Protein AF-I7IQ78-F1 (afdb_monomer_lite)

InterPro domains:
  IPR001025 Bromo adjacent homology (BAH) domain [PS51038] (10-140)
  IPR003618 Transcription elongation factor S-II, central domain [PF07500] (290-393)
  IPR003618 Transcription elongation factor S-II, central domain [PS51321] (296-405)
  IPR036575 Transcription elongation factor S-II, central domain superfamily [G3DSA:1.10.472.30] (268-380)
  IPR036575 Transcription elongation factor S-II, central domain superfamily [SSF46942] (282-380)
  IPR043151 Bromo adjacent homology (BAH) domain superfamily [G3DSA:2.30.30.490] (3-142)

Secondary structure (DSSP, 8-state):
----EEETTEEE-TT-EEEE--SSSSPEEEEEEEEEEEE-TTTSSEEEEEEEEEEE-HHHHHHHT-TT--GGG--TTB-EEEEEEEEEEGGGEEEEEEEEEHHHHTT-SSPPPEETTEESEEEES-EEETTEEPP---SS-EEEE-SSS-EEEE--TTS-EEEETTT--EEE----S-----TTSPPEEE--HHHHHHHHT----S-------------THHHHTSS---------------------------------PPP---S------GGG--HHHHHHHHHHHHHHHHHHHHHHHHHHTTT------HHHHHHHHHHHHHHHHTT-HHHHHHHHHHHHHHHH-GGGHHHHHHHHTTSS-HHHHHHS-GGGGS-HHHHHHHHHHHHHHHHHHTS--------------------------PPPP---GGG--HHHHHHHHHHHHHTS-HHHHHHHHHHHHHHHHHHHHHHH-

Structure (mmCIF, N/CA/C/O backbone):
data_AF-I7IQ78-F1
#
_entry.id   AF-I7IQ78-F1
#
loop_
_atom_site.group_PDB
_atom_site.id
_atom_site.type_symbol
_atom_site.label_atom_id
_atom_site.label_alt_id
_atom_site.label_comp_id
_atom_site.label_asym_id
_atom_site.label_entity_id
_atom_site.label_seq_id
_atom_site.pdbx_PDB_ins_code
_atom_site.Cartn_x
_atom_site.Cartn_y
_atom_site.Cartn_z
_atom_site.occupancy
_atom_site.B_iso_or_equiv
_atom_site.auth_seq_id
_atom_site.auth_comp_id
_atom_site.auth_asym_id
_atom_site.auth_atom_id
_atom_site.pdbx_PDB_model_num
ATOM 1 N N . MET A 1 1 ? -3.915 -16.392 -30.782 1.00 81.94 1 MET A N 1
ATOM 2 C CA . MET A 1 1 ? -3.239 -15.088 -30.604 1.00 81.94 1 MET A CA 1
ATOM 3 C C . MET A 1 1 ? -1.923 -15.150 -31.359 1.00 81.94 1 MET A C 1
ATOM 5 O O . MET A 1 1 ? -1.298 -16.201 -31.325 1.00 81.94 1 MET A O 1
ATOM 9 N N . SER A 1 2 ? -1.535 -14.099 -32.080 1.00 95.19 2 SER A N 1
ATOM 10 C CA . SER A 1 2 ? -0.228 -14.038 -32.749 1.00 95.19 2 SER A CA 1
ATOM 11 C C . SER A 1 2 ? 0.871 -13.728 -31.734 1.00 95.19 2 SER A C 1
ATOM 13 O O . SER A 1 2 ? 0.662 -12.884 -30.860 1.00 95.19 2 SER A O 1
ATOM 15 N N . VAL A 1 3 ? 2.025 -14.384 -31.861 1.00 97.19 3 VAL A N 1
ATOM 16 C CA . VAL A 1 3 ? 3.220 -14.074 -31.061 1.00 97.19 3 VAL A CA 1
ATOM 17 C C . VAL A 1 3 ? 3.622 -12.621 -31.319 1.00 97.19 3 VAL A C 1
ATOM 19 O O . VAL A 1 3 ? 3.696 -12.198 -32.472 1.00 97.19 3 VAL A O 1
ATOM 22 N N . LEU A 1 4 ? 3.842 -11.855 -30.250 1.00 97.00 4 LEU A N 1
ATOM 23 C CA . LEU A 1 4 ? 4.262 -10.456 -30.328 1.00 97.00 4 LEU A CA 1
ATOM 24 C C . LEU A 1 4 ? 5.785 -10.350 -30.476 1.00 97.00 4 LEU A C 1
ATOM 26 O O . LEU A 1 4 ? 6.273 -9.573 -31.293 1.00 97.00 4 LEU A O 1
ATOM 30 N N . PHE A 1 5 ? 6.525 -11.144 -29.701 1.00 97.19 5 PHE A N 1
ATOM 31 C CA . PHE A 1 5 ? 7.975 -11.309 -29.804 1.00 97.19 5 PHE A CA 1
ATOM 32 C C . PHE A 1 5 ? 8.418 -12.603 -29.106 1.00 97.19 5 PHE A C 1
ATOM 34 O O . PHE A 1 5 ? 7.706 -13.128 -28.248 1.00 97.19 5 PHE A O 1
ATOM 41 N N . ASN A 1 6 ? 9.607 -13.100 -29.452 1.00 97.38 6 ASN A N 1
ATOM 42 C CA . ASN A 1 6 ? 10.285 -14.172 -28.722 1.00 97.38 6 ASN A CA 1
ATOM 43 C C . ASN A 1 6 ? 11.466 -13.574 -27.948 1.00 97.38 6 ASN A C 1
ATOM 45 O O . ASN A 1 6 ? 12.264 -12.829 -28.516 1.00 97.38 6 ASN A O 1
ATOM 49 N N . HIS A 1 7 ? 11.580 -13.891 -26.660 1.00 96.38 7 HIS A N 1
ATOM 50 C CA . HIS A 1 7 ? 12.706 -13.468 -25.832 1.00 96.38 7 HIS A CA 1
ATOM 51 C C . HIS A 1 7 ? 13.190 -14.639 -24.977 1.00 96.38 7 HIS A C 1
ATOM 53 O O . HIS A 1 7 ? 12.412 -15.244 -24.239 1.00 96.38 7 HIS A O 1
ATOM 59 N N . ARG A 1 8 ? 14.483 -14.974 -25.097 1.00 95.38 8 ARG A N 1
ATOM 60 C CA . ARG A 1 8 ? 15.136 -16.104 -24.404 1.00 95.38 8 ARG A CA 1
ATOM 61 C C . ARG A 1 8 ? 14.411 -17.446 -24.607 1.00 95.38 8 ARG A C 1
ATOM 63 O O . ARG A 1 8 ? 14.302 -18.246 -23.683 1.00 95.38 8 ARG A O 1
ATOM 70 N N . GLY A 1 9 ? 13.902 -17.685 -25.819 1.00 96.75 9 GLY A N 1
ATOM 71 C CA . GLY A 1 9 ? 13.200 -18.923 -26.171 1.00 96.75 9 GLY A CA 1
ATOM 72 C C . GLY A 1 9 ? 11.758 -19.002 -25.665 1.00 96.75 9 GLY A C 1
ATOM 73 O O . GLY A 1 9 ? 11.131 -20.048 -25.803 1.00 96.75 9 GLY A O 1
ATOM 74 N N . VAL A 1 10 ? 11.219 -17.916 -25.104 1.00 97.62 10 VAL A N 1
ATOM 75 C CA . VAL A 1 10 ? 9.824 -17.821 -24.662 1.00 97.62 10 VAL A CA 1
ATOM 76 C C . VAL A 1 10 ? 9.069 -16.868 -25.584 1.00 97.62 10 VAL A C 1
ATOM 78 O O . VAL A 1 10 ? 9.486 -15.726 -25.781 1.00 97.62 10 VAL A O 1
ATOM 81 N N . ASP A 1 11 ? 7.942 -17.326 -26.125 1.00 98.19 11 ASP A N 1
ATOM 82 C CA . ASP A 1 11 ? 7.028 -16.495 -26.911 1.00 98.19 11 ASP A CA 1
ATOM 83 C C . ASP A 1 11 ? 6.154 -15.649 -25.992 1.00 98.19 11 ASP A C 1
ATOM 85 O O . ASP A 1 11 ? 5.527 -16.189 -25.081 1.00 98.19 11 ASP A O 1
ATOM 89 N N . TYR A 1 12 ? 6.063 -14.347 -26.245 1.00 98.25 12 TYR A N 1
ATOM 90 C CA . TYR A 1 12 ? 5.215 -13.409 -25.511 1.00 98.25 12 TYR A CA 1
ATOM 91 C C . TYR A 1 12 ? 4.070 -12.910 -26.388 1.00 98.25 12 TYR A C 1
ATOM 93 O O . TYR A 1 12 ? 4.230 -12.694 -27.591 1.00 98.25 12 TYR A O 1
ATOM 101 N N . TYR A 1 13 ? 2.910 -12.707 -25.770 1.00 98.31 13 TYR A N 1
ATOM 102 C CA . TYR A 1 13 ? 1.686 -12.247 -26.415 1.00 98.31 13 TYR A CA 1
ATOM 103 C C . TYR A 1 13 ? 1.217 -10.933 -25.791 1.00 98.31 13 TYR A C 1
ATOM 105 O O . TYR A 1 13 ? 1.519 -10.615 -24.640 1.00 98.31 13 TYR A O 1
ATOM 113 N N . LYS A 1 14 ? 0.433 -10.161 -26.546 1.00 97.75 14 LYS A N 1
ATOM 114 C CA . LYS A 1 14 ? -0.263 -8.996 -25.994 1.00 97.75 14 LYS A CA 1
ATOM 115 C C . LYS A 1 14 ? -1.221 -9.445 -24.886 1.00 97.75 14 LYS A C 1
ATOM 117 O O . LYS A 1 14 ? -2.033 -10.339 -25.107 1.00 97.75 14 LYS A O 1
ATOM 122 N N . GLY A 1 15 ? -1.151 -8.784 -23.736 1.00 97.62 15 GLY A N 1
ATOM 123 C CA . GLY A 1 15 ? -1.946 -9.093 -22.551 1.00 97.62 15 GLY A CA 1
ATOM 124 C C . GLY A 1 15 ? -1.270 -10.044 -21.561 1.00 97.62 15 GLY A C 1
ATOM 125 O O . GLY A 1 15 ? -1.780 -10.175 -20.449 1.00 97.62 15 GLY A O 1
ATOM 126 N N . ASP A 1 16 ? -0.135 -10.659 -21.920 1.00 98.38 16 ASP A N 1
ATOM 127 C CA . ASP A 1 16 ? 0.660 -11.455 -20.981 1.00 98.38 16 ASP A CA 1
ATOM 128 C C . ASP A 1 16 ? 1.178 -10.578 -19.838 1.00 98.38 16 ASP A C 1
ATOM 130 O O . ASP A 1 16 ? 1.595 -9.439 -20.057 1.00 98.38 16 ASP A O 1
ATOM 134 N N . PHE A 1 17 ? 1.208 -11.132 -18.626 1.00 98.50 17 PHE A N 1
ATOM 135 C CA . PHE A 1 17 ? 1.858 -10.493 -17.488 1.00 98.50 17 PHE A CA 1
ATOM 136 C C . PHE A 1 17 ? 3.287 -11.002 -17.317 1.00 98.50 17 PHE A C 1
ATOM 138 O O . PHE A 1 17 ? 3.589 -12.188 -17.488 1.00 98.50 17 PHE A O 1
ATOM 145 N N . VAL A 1 18 ? 4.179 -10.087 -16.957 1.00 98.19 18 VAL A N 1
ATOM 146 C CA . VAL A 1 18 ? 5.603 -10.346 -16.774 1.00 98.19 18 VAL A CA 1
ATOM 147 C C . VAL A 1 18 ? 6.109 -9.730 -15.483 1.00 98.19 18 VAL A C 1
ATOM 149 O O . VAL A 1 18 ? 5.598 -8.712 -15.018 1.00 98.19 18 VAL A O 1
ATOM 152 N N . ALA A 1 19 ? 7.130 -10.367 -14.920 1.00 97.50 19 ALA A N 1
ATOM 153 C CA . ALA A 1 19 ? 7.948 -9.795 -13.870 1.00 97.50 19 ALA A CA 1
ATOM 154 C C . ALA A 1 19 ? 9.176 -9.125 -14.500 1.00 97.50 19 ALA A C 1
ATOM 156 O O . ALA A 1 19 ? 9.875 -9.748 -15.307 1.00 97.50 19 ALA A O 1
ATOM 157 N N . LEU A 1 20 ? 9.425 -7.875 -14.128 1.00 97.00 20 LEU A N 1
ATOM 158 C CA . LEU A 1 20 ? 10.515 -7.034 -14.605 1.00 97.00 20 LEU A CA 1
ATOM 159 C C . LEU A 1 20 ? 11.552 -6.817 -13.496 1.00 97.00 20 LEU A C 1
ATOM 161 O O . LEU A 1 20 ? 11.231 -6.853 -12.305 1.00 97.00 20 LEU A O 1
ATOM 165 N N . LEU A 1 21 ? 12.802 -6.585 -13.887 1.00 95.19 21 LEU A N 1
ATOM 166 C CA . LEU A 1 21 ? 13.893 -6.250 -12.975 1.00 95.19 21 LEU A CA 1
ATOM 167 C C . LEU A 1 21 ? 13.611 -4.917 -12.263 1.00 95.19 21 LEU A C 1
ATOM 169 O O . LEU A 1 21 ? 13.611 -3.868 -12.899 1.00 95.19 21 LEU A O 1
ATOM 173 N N . GLY A 1 22 ? 13.375 -4.975 -10.948 1.00 86.44 22 GLY A N 1
ATOM 174 C CA . GLY A 1 22 ? 13.127 -3.807 -10.098 1.00 86.44 22 GLY A CA 1
ATOM 175 C C . GLY A 1 22 ? 14.378 -3.299 -9.372 1.00 86.44 22 GLY A C 1
ATOM 176 O O . GLY A 1 22 ? 15.379 -4.006 -9.246 1.00 86.44 22 GLY A O 1
ATOM 177 N N . SER A 1 23 ? 14.310 -2.072 -8.850 1.00 74.69 23 SER A N 1
ATOM 178 C CA . SER A 1 23 ? 15.417 -1.400 -8.146 1.00 74.69 23 SER A CA 1
ATOM 179 C C . SER A 1 23 ? 15.661 -1.900 -6.712 1.00 74.69 23 SER A C 1
ATOM 181 O O . SER A 1 23 ? 16.784 -1.817 -6.219 1.00 74.69 23 SER A O 1
ATOM 183 N N . ASN A 1 24 ? 14.637 -2.451 -6.046 1.00 64.94 24 ASN A N 1
ATOM 184 C CA . ASN A 1 24 ? 14.618 -2.658 -4.591 1.00 64.94 24 ASN A CA 1
ATOM 185 C C . ASN A 1 24 ? 14.298 -4.106 -4.175 1.00 64.94 24 ASN A C 1
ATOM 187 O O . ASN A 1 24 ? 13.448 -4.345 -3.321 1.00 64.94 24 ASN A O 1
ATOM 191 N N . SER A 1 25 ? 15.000 -5.095 -4.739 1.00 69.75 25 SER A N 1
ATOM 192 C CA . SER A 1 25 ? 14.927 -6.539 -4.401 1.00 69.75 25 SER A CA 1
ATOM 193 C C . SER A 1 25 ? 13.605 -7.280 -4.678 1.00 69.75 25 SER A C 1
ATOM 195 O O . SER A 1 25 ? 13.618 -8.511 -4.735 1.00 69.75 25 SER A O 1
ATOM 197 N N . SER A 1 26 ? 12.506 -6.568 -4.932 1.00 86.69 26 SER A N 1
ATOM 198 C CA . SER A 1 26 ? 11.262 -7.123 -5.473 1.00 86.69 26 SER A CA 1
ATOM 199 C C . SER A 1 26 ? 11.162 -6.831 -6.973 1.00 86.69 26 SER A C 1
ATOM 201 O O . SER A 1 26 ? 11.448 -5.707 -7.391 1.00 86.69 26 SER A O 1
ATOM 203 N N . PRO A 1 27 ? 10.778 -7.813 -7.803 1.00 94.69 27 PRO A N 1
ATOM 204 C CA . PRO A 1 27 ? 10.510 -7.568 -9.214 1.00 94.69 27 PRO A CA 1
ATOM 205 C C . PRO A 1 27 ? 9.227 -6.748 -9.374 1.00 94.69 27 PRO A C 1
ATOM 207 O O . PRO A 1 27 ? 8.251 -6.980 -8.658 1.00 94.69 27 PRO A O 1
ATOM 210 N N . TRP A 1 28 ? 9.190 -5.854 -10.356 1.00 96.38 28 TRP A N 1
ATOM 211 C CA . TRP A 1 28 ? 7.951 -5.167 -10.715 1.00 96.38 28 TRP A CA 1
ATOM 212 C C . TRP A 1 28 ? 7.069 -6.063 -11.574 1.00 96.38 28 TRP A C 1
ATOM 214 O O . TRP A 1 28 ? 7.577 -6.901 -12.317 1.00 96.38 28 TRP A O 1
ATOM 224 N N . ILE A 1 29 ? 5.752 -5.894 -11.499 1.00 97.88 29 ILE A N 1
ATOM 225 C CA . ILE A 1 29 ? 4.805 -6.679 -12.293 1.00 97.88 29 ILE A CA 1
ATOM 226 C C . ILE A 1 29 ? 4.132 -5.770 -13.315 1.00 97.88 29 ILE A C 1
ATOM 228 O O . ILE A 1 29 ? 3.711 -4.661 -12.989 1.00 97.88 29 ILE A O 1
ATOM 232 N N . ALA A 1 30 ? 4.024 -6.228 -14.561 1.00 98.25 30 ALA A N 1
ATOM 233 C CA . ALA A 1 30 ? 3.408 -5.437 -15.617 1.00 98.25 30 ALA A CA 1
ATOM 234 C C . ALA A 1 30 ? 2.728 -6.303 -16.687 1.00 98.25 30 ALA A C 1
ATOM 236 O O . ALA A 1 30 ? 3.092 -7.460 -16.892 1.00 98.25 30 ALA A O 1
ATOM 237 N N . GLN A 1 31 ? 1.738 -5.740 -17.378 1.00 98.50 31 GLN A N 1
ATOM 238 C CA . GLN A 1 31 ? 1.050 -6.355 -18.511 1.00 98.50 31 GLN A CA 1
ATOM 239 C C . GLN A 1 31 ? 1.619 -5.845 -19.833 1.00 98.50 31 GLN A C 1
ATOM 241 O O . GLN A 1 31 ? 1.691 -4.639 -20.044 1.00 98.50 31 GLN A O 1
ATOM 246 N N . ILE A 1 32 ? 1.956 -6.737 -20.760 1.00 98.50 32 ILE A N 1
ATOM 247 C CA . ILE A 1 32 ? 2.463 -6.368 -22.085 1.00 98.50 32 ILE A CA 1
ATOM 248 C C . ILE A 1 32 ? 1.336 -5.787 -22.946 1.00 98.50 32 ILE A C 1
ATOM 250 O O . ILE A 1 32 ? 0.329 -6.448 -23.207 1.00 98.50 32 ILE A O 1
ATOM 254 N N . VAL A 1 33 ? 1.538 -4.575 -23.466 1.00 98.00 33 VAL A N 1
ATOM 255 C CA . VAL A 1 33 ? 0.604 -3.903 -24.386 1.00 98.00 33 VAL A CA 1
ATOM 256 C C . VAL A 1 33 ? 1.060 -4.031 -25.833 1.00 98.00 33 VAL A C 1
ATOM 258 O O . VAL A 1 33 ? 0.261 -4.377 -26.710 1.00 98.00 33 VAL A O 1
ATOM 261 N N . SER A 1 34 ? 2.333 -3.733 -26.081 1.00 97.62 34 SER A N 1
ATOM 262 C CA . SER A 1 34 ? 2.942 -3.692 -27.410 1.00 97.62 34 SER A CA 1
ATOM 263 C C . SER A 1 34 ? 4.459 -3.867 -27.320 1.00 97.62 34 SER A C 1
ATOM 265 O O . SER A 1 34 ? 5.063 -3.755 -26.253 1.00 97.62 34 SER A O 1
ATOM 267 N N . HIS A 1 35 ? 5.065 -4.189 -28.460 1.00 97.00 35 HIS A N 1
ATOM 268 C CA . HIS A 1 35 ? 6.506 -4.305 -28.646 1.00 97.00 35 HIS A CA 1
ATOM 269 C C . HIS A 1 35 ? 6.917 -3.219 -29.637 1.00 97.00 35 HIS A C 1
ATOM 271 O O . HIS A 1 35 ? 6.390 -3.169 -30.749 1.00 97.00 35 HIS A O 1
ATOM 277 N N . GLU A 1 36 ? 7.774 -2.307 -29.194 1.00 95.56 36 GLU A N 1
ATOM 278 C CA . GLU A 1 36 ? 8.052 -1.041 -29.871 1.00 95.56 36 GLU A CA 1
ATOM 279 C C . GLU A 1 36 ? 9.561 -0.768 -29.864 1.00 95.56 36 GLU A C 1
ATOM 281 O O . GLU A 1 36 ? 10.283 -1.164 -28.947 1.00 95.56 36 GLU A O 1
ATOM 286 N N . SER A 1 37 ? 10.055 -0.094 -30.902 1.00 92.12 37 SER A N 1
ATOM 287 C CA . SER A 1 37 ? 11.428 0.412 -30.926 1.00 92.12 37 SER A CA 1
ATOM 288 C C . SER A 1 37 ? 11.526 1.694 -30.102 1.00 92.12 37 SER A C 1
ATOM 290 O O . SER A 1 37 ? 10.670 2.566 -30.254 1.00 92.12 37 SER A O 1
ATOM 292 N N . PHE A 1 38 ? 12.581 1.854 -29.306 1.00 85.19 38 PHE A N 1
ATOM 293 C CA . PHE A 1 38 ? 12.838 3.072 -28.541 1.00 85.19 38 PHE A CA 1
ATOM 294 C C . PHE A 1 38 ? 14.241 3.623 -28.806 1.00 85.19 38 PHE A C 1
ATOM 296 O O . PHE A 1 38 ? 15.173 2.846 -29.021 1.00 85.19 38 PHE A O 1
ATOM 303 N N . PRO A 1 39 ? 14.410 4.953 -28.819 1.00 80.88 39 PRO A N 1
ATOM 304 C CA . PRO A 1 39 ? 15.717 5.559 -29.023 1.00 80.88 39 PRO A CA 1
ATOM 305 C C . PRO A 1 39 ? 16.627 5.256 -27.827 1.00 80.88 39 PRO A C 1
ATOM 307 O O . PRO A 1 39 ? 16.251 5.492 -26.681 1.00 80.88 39 PRO A O 1
ATOM 310 N N . ILE A 1 40 ? 17.827 4.733 -28.085 1.00 82.12 40 ILE A N 1
ATOM 311 C CA . ILE A 1 40 ? 18.867 4.589 -27.063 1.00 82.12 40 ILE A CA 1
ATOM 312 C C . ILE A 1 40 ? 19.698 5.873 -27.086 1.00 82.12 40 ILE A C 1
ATOM 314 O O . ILE A 1 40 ? 20.509 6.065 -27.998 1.00 82.12 40 ILE A O 1
ATOM 318 N N . GLU A 1 41 ? 19.498 6.734 -26.084 1.00 78.12 41 GLU A N 1
ATOM 319 C CA . GLU A 1 41 ? 20.088 8.082 -26.012 1.00 78.12 41 GLU A CA 1
ATOM 320 C C . GLU A 1 41 ? 21.617 8.086 -26.201 1.00 78.12 41 GLU A C 1
ATOM 322 O O . GLU A 1 41 ? 22.143 8.941 -26.909 1.00 78.12 41 GLU A O 1
ATOM 327 N N . ASP A 1 42 ? 22.322 7.077 -25.681 1.00 74.31 42 ASP A N 1
ATOM 328 C CA . ASP A 1 42 ? 23.792 7.050 -25.680 1.00 74.31 42 ASP A CA 1
ATOM 329 C C . ASP A 1 42 ? 24.440 6.411 -26.919 1.00 74.31 42 ASP A C 1
ATOM 331 O O . ASP A 1 42 ? 25.647 6.542 -27.122 1.00 74.31 42 ASP A O 1
ATOM 335 N N . SER A 1 43 ? 23.683 5.693 -27.756 1.00 70.44 43 SER A N 1
ATOM 336 C CA . SER A 1 43 ? 24.267 4.919 -28.872 1.00 70.44 43 SER A CA 1
ATOM 337 C C . SER A 1 43 ? 23.786 5.340 -30.258 1.00 70.44 43 SER A C 1
ATOM 339 O O . SER A 1 43 ? 24.272 4.808 -31.256 1.00 70.44 43 SER A O 1
ATOM 341 N N . GLY A 1 44 ? 22.833 6.276 -30.345 1.00 76.12 44 GLY A N 1
ATOM 342 C CA . GLY A 1 44 ? 22.239 6.705 -31.618 1.00 76.12 44 GLY A CA 1
ATOM 343 C C . GLY A 1 44 ? 21.501 5.588 -32.374 1.00 76.12 44 GLY A C 1
ATOM 344 O O . GLY A 1 44 ? 21.097 5.786 -33.518 1.00 76.12 44 GLY A O 1
ATOM 345 N N . GLY A 1 45 ? 21.341 4.414 -31.755 1.00 79.06 45 GLY A N 1
ATOM 346 C CA . GLY A 1 45 ? 20.605 3.270 -32.276 1.00 79.06 45 GLY A CA 1
ATOM 347 C C . GLY A 1 45 ? 19.212 3.159 -31.660 1.00 79.06 45 GLY A C 1
ATOM 348 O O . GLY A 1 45 ? 18.940 3.688 -30.583 1.00 79.06 45 GLY A O 1
ATOM 349 N N . ASN A 1 46 ? 18.326 2.428 -32.336 1.00 84.06 46 ASN A N 1
ATOM 350 C CA . ASN A 1 46 ? 17.022 2.067 -31.787 1.00 84.06 46 ASN A CA 1
ATOM 351 C C . ASN A 1 46 ? 17.129 0.723 -31.057 1.00 84.06 46 ASN A C 1
ATOM 353 O O . ASN A 1 46 ? 17.467 -0.294 -31.664 1.00 84.06 46 ASN A O 1
ATOM 357 N N . GLY A 1 47 ? 16.833 0.725 -29.761 1.00 87.38 47 GLY A N 1
ATOM 358 C CA . GLY A 1 47 ? 16.642 -0.475 -28.957 1.00 87.38 47 GLY A CA 1
ATOM 359 C C . GLY A 1 47 ? 15.247 -1.053 -29.158 1.00 87.38 47 GLY A C 1
ATOM 360 O O . GLY A 1 47 ? 14.329 -0.355 -29.586 1.00 87.38 47 GLY A O 1
ATOM 361 N N . MET A 1 48 ? 15.075 -2.335 -28.843 1.00 93.25 48 MET A N 1
ATOM 362 C CA . MET A 1 48 ? 13.758 -2.975 -28.811 1.00 93.25 48 MET A CA 1
ATOM 363 C C . MET A 1 48 ? 13.267 -3.059 -27.370 1.00 93.25 48 MET A C 1
ATOM 365 O O . MET A 1 48 ? 13.982 -3.544 -26.487 1.00 93.25 48 MET A O 1
ATOM 369 N N . GLY A 1 49 ? 12.050 -2.580 -27.132 1.00 95.44 49 GLY A N 1
ATOM 370 C CA . GLY A 1 49 ? 11.438 -2.519 -25.811 1.00 95.44 49 GLY A CA 1
ATOM 371 C C . GLY A 1 49 ? 9.985 -2.960 -25.825 1.00 95.44 49 GLY A C 1
ATOM 372 O O . GLY A 1 49 ? 9.358 -3.150 -26.868 1.00 95.44 49 GLY A O 1
ATOM 373 N N . VAL A 1 50 ? 9.442 -3.140 -24.632 1.00 97.19 50 VAL A N 1
ATOM 374 C CA . VAL A 1 50 ? 8.049 -3.512 -24.414 1.00 97.19 50 VAL A CA 1
ATOM 375 C C . VAL A 1 50 ? 7.332 -2.384 -23.711 1.00 97.19 50 VAL A C 1
ATOM 377 O O . VAL A 1 50 ? 7.755 -1.920 -22.652 1.00 97.19 50 VAL A O 1
ATOM 380 N N . LYS A 1 51 ? 6.229 -1.943 -24.307 1.00 97.62 51 LYS A N 1
ATOM 381 C CA . LYS A 1 51 ? 5.306 -1.041 -23.640 1.00 97.62 51 LYS A CA 1
ATOM 382 C C . LYS A 1 51 ? 4.421 -1.870 -22.730 1.00 97.62 51 LYS A C 1
ATOM 384 O O . LYS A 1 51 ? 3.783 -2.829 -23.180 1.00 97.62 51 LYS A O 1
ATOM 389 N N . VAL A 1 52 ? 4.384 -1.504 -21.459 1.00 98.25 52 VAL A N 1
ATOM 390 C CA . VAL A 1 52 ? 3.691 -2.263 -20.421 1.00 98.25 52 VAL A CA 1
ATOM 391 C C . VAL A 1 52 ? 2.701 -1.394 -19.657 1.00 98.25 52 VAL A C 1
ATOM 393 O O . VAL A 1 52 ? 2.822 -0.175 -19.686 1.00 98.25 52 VAL A O 1
ATOM 396 N N . LEU A 1 53 ? 1.730 -2.015 -18.985 1.00 98.00 53 LEU A N 1
ATOM 397 C CA . LEU A 1 53 ? 0.878 -1.400 -17.961 1.00 98.00 53 LEU A CA 1
ATOM 398 C C . LEU A 1 53 ? 1.255 -1.942 -16.589 1.00 98.00 53 LEU A C 1
ATOM 400 O O . LEU A 1 53 ? 1.340 -3.158 -16.418 1.00 98.00 53 LEU A O 1
ATOM 404 N N . TRP A 1 54 ? 1.459 -1.067 -15.613 1.00 97.69 54 TRP A N 1
ATOM 405 C CA . TRP A 1 54 ? 1.924 -1.476 -14.290 1.00 97.69 54 TRP A CA 1
ATOM 406 C C . TRP A 1 54 ? 0.849 -2.193 -13.467 1.00 97.69 54 TRP A C 1
ATOM 408 O O . TRP A 1 54 ? -0.312 -1.784 -13.428 1.00 97.69 54 TRP A O 1
ATOM 418 N N . ALA A 1 55 ? 1.261 -3.237 -12.750 1.00 97.94 55 ALA A N 1
ATOM 419 C CA . ALA A 1 55 ? 0.485 -3.903 -11.715 1.00 97.94 55 ALA A CA 1
ATOM 420 C C . ALA A 1 55 ? 1.230 -3.758 -10.382 1.00 97.94 55 ALA A C 1
ATOM 422 O O . ALA A 1 55 ? 2.309 -4.314 -10.186 1.00 97.94 55 ALA A O 1
ATOM 423 N N . TRP A 1 56 ? 0.659 -2.976 -9.475 1.00 96.56 56 TRP A N 1
ATOM 424 C CA . TRP A 1 56 ? 1.340 -2.514 -8.274 1.00 96.56 56 TRP A CA 1
ATOM 425 C C . TRP A 1 56 ? 1.106 -3.443 -7.095 1.00 96.56 56 TRP A C 1
ATOM 427 O O . TRP A 1 56 ? -0.031 -3.843 -6.836 1.00 96.56 56 TRP A O 1
ATOM 437 N N . TYR A 1 57 ? 2.151 -3.708 -6.313 1.00 95.94 57 TYR A N 1
ATOM 438 C CA . TYR A 1 57 ? 1.950 -4.260 -4.979 1.00 95.94 57 TYR A CA 1
ATOM 439 C C . TYR A 1 57 ? 1.244 -3.223 -4.090 1.00 95.94 57 TYR A C 1
ATOM 441 O O . TYR A 1 57 ? 1.598 -2.045 -4.142 1.00 95.94 57 TYR A O 1
ATOM 449 N N . PRO A 1 58 ? 0.283 -3.621 -3.236 1.00 96.00 58 PRO A N 1
ATOM 450 C CA . PRO A 1 58 ? -0.479 -2.683 -2.409 1.00 96.00 58 PRO A CA 1
ATOM 451 C C . PRO A 1 58 ? 0.379 -1.779 -1.512 1.00 96.00 58 PRO A C 1
ATOM 453 O O . PRO A 1 58 ? 0.066 -0.603 -1.355 1.00 96.00 58 PRO A O 1
ATOM 456 N N . GLU A 1 59 ? 1.473 -2.296 -0.946 1.00 94.38 59 GLU A N 1
ATOM 457 C CA . GLU A 1 59 ? 2.387 -1.502 -0.107 1.00 94.38 59 GLU A CA 1
ATOM 458 C C . GLU A 1 59 ? 3.189 -0.474 -0.923 1.00 94.38 59 GLU A C 1
ATOM 460 O O . GLU A 1 59 ? 3.339 0.670 -0.495 1.00 94.38 59 GLU A O 1
ATOM 465 N N . GLU A 1 60 ? 3.647 -0.846 -2.122 1.00 93.56 60 GLU A N 1
ATOM 466 C CA . GLU A 1 60 ? 4.338 0.072 -3.038 1.00 93.56 60 GLU A CA 1
ATOM 467 C C . GLU A 1 60 ? 3.374 1.160 -3.519 1.00 93.56 60 GLU A C 1
ATOM 469 O O . GLU A 1 60 ? 3.650 2.350 -3.367 1.00 93.56 60 GLU A O 1
ATOM 474 N N . PHE A 1 61 ? 2.181 0.753 -3.967 1.00 94.38 61 PHE A N 1
ATOM 475 C CA . PHE A 1 61 ? 1.112 1.655 -4.389 1.00 94.38 61 PHE A CA 1
ATOM 476 C C . PHE A 1 61 ? 0.743 2.660 -3.295 1.00 94.38 61 PHE A C 1
ATOM 478 O O . PHE A 1 61 ? 0.580 3.851 -3.562 1.00 94.38 61 PHE A O 1
ATOM 485 N N . LYS A 1 62 ? 0.653 2.197 -2.042 1.00 94.25 62 LYS A N 1
ATOM 486 C CA . LYS A 1 62 ? 0.418 3.060 -0.886 1.00 94.25 62 LYS A CA 1
ATOM 487 C C . LYS A 1 62 ? 1.526 4.091 -0.712 1.00 94.25 62 LYS A C 1
ATOM 489 O O . LYS A 1 62 ? 1.238 5.263 -0.496 1.00 94.25 62 LYS A O 1
ATOM 494 N N . SER A 1 63 ? 2.780 3.653 -0.765 1.00 92.62 63 SER A N 1
ATOM 495 C CA . SER A 1 63 ? 3.925 4.528 -0.514 1.00 92.62 63 SER A CA 1
ATOM 496 C C . SER A 1 63 ? 4.124 5.592 -1.595 1.00 92.62 63 SER A C 1
ATOM 498 O O . SER A 1 63 ? 4.517 6.709 -1.267 1.00 92.62 63 SER A O 1
ATOM 500 N N . GLU A 1 64 ? 3.820 5.268 -2.854 1.00 91.12 64 GLU A N 1
ATOM 501 C CA . GLU A 1 64 ? 4.110 6.146 -3.991 1.00 91.12 64 GLU A CA 1
ATOM 502 C C . GLU A 1 64 ? 2.908 6.974 -4.449 1.00 91.12 64 GLU A C 1
ATOM 504 O O . GLU A 1 64 ? 3.068 8.138 -4.812 1.00 91.12 64 GLU A O 1
ATOM 509 N N . LEU A 1 65 ? 1.702 6.396 -4.437 1.00 90.19 65 LEU A N 1
ATOM 510 C CA . LEU A 1 65 ? 0.541 6.970 -5.124 1.00 90.19 65 LEU A CA 1
ATOM 511 C C . LEU A 1 65 ? -0.675 7.183 -4.218 1.00 90.19 65 LEU A C 1
ATOM 513 O O . LEU A 1 65 ? -1.447 8.112 -4.454 1.00 90.19 65 LEU A O 1
ATOM 517 N N . PHE A 1 66 ? -0.873 6.349 -3.191 1.00 90.69 66 PHE A N 1
ATOM 518 C CA . PHE A 1 66 ? -2.083 6.400 -2.360 1.00 90.69 66 PHE A CA 1
ATOM 519 C C . PHE A 1 66 ? -1.801 6.178 -0.858 1.00 90.69 66 PHE A C 1
ATOM 521 O O . PHE A 1 66 ? -2.131 5.118 -0.320 1.00 90.69 66 PHE A O 1
ATOM 528 N N . PRO A 1 67 ? -1.239 7.172 -0.136 1.00 91.00 67 PRO A N 1
ATOM 529 C CA . PRO A 1 67 ? -0.813 7.023 1.266 1.00 91.00 67 PRO A CA 1
ATOM 530 C C . PRO A 1 67 ? -1.907 6.560 2.237 1.00 91.00 67 PRO A C 1
ATOM 532 O O . PRO A 1 67 ? -1.618 5.883 3.228 1.00 91.00 67 PRO A O 1
ATOM 535 N N . ASP A 1 68 ? -3.165 6.879 1.931 1.00 90.12 68 ASP A N 1
ATOM 536 C CA . ASP A 1 68 ? -4.333 6.518 2.737 1.00 90.12 68 ASP A CA 1
ATOM 537 C C . ASP A 1 68 ? -4.837 5.082 2.487 1.00 90.12 68 ASP A C 1
ATOM 539 O O . ASP A 1 68 ? -5.845 4.672 3.068 1.00 90.12 68 ASP A O 1
ATOM 543 N N . LEU A 1 69 ? -4.153 4.287 1.650 1.00 90.06 69 LEU A N 1
ATOM 544 C CA . LEU A 1 69 ? -4.543 2.902 1.384 1.00 90.06 69 LEU A CA 1
ATOM 545 C C . LEU A 1 69 ? -4.465 2.067 2.669 1.00 90.06 69 LEU A C 1
ATOM 547 O O . LEU A 1 69 ? -3.400 1.925 3.288 1.00 90.06 69 LEU A O 1
ATOM 551 N N . ASP A 1 70 ? -5.582 1.457 3.064 1.00 89.06 70 ASP A N 1
ATOM 552 C CA . ASP A 1 70 ? -5.587 0.475 4.148 1.00 89.06 70 ASP A CA 1
ATOM 553 C C . ASP A 1 70 ? -5.138 -0.893 3.620 1.00 89.06 70 ASP A C 1
ATOM 555 O O . ASP A 1 70 ? -5.940 -1.699 3.146 1.00 89.06 70 ASP A O 1
ATOM 559 N N . THR A 1 71 ? -3.837 -1.163 3.723 1.00 91.56 71 THR A N 1
ATOM 560 C CA . THR A 1 71 ? -3.223 -2.411 3.253 1.00 91.56 71 THR A CA 1
ATOM 561 C C . THR A 1 71 ? -3.550 -3.627 4.127 1.00 91.56 71 THR A C 1
ATOM 563 O O . THR A 1 71 ? -3.257 -4.754 3.736 1.00 91.56 71 THR A O 1
ATOM 566 N N . THR A 1 72 ? -4.239 -3.449 5.265 1.00 86.94 72 THR A N 1
ATOM 567 C CA . THR A 1 72 ? -4.558 -4.533 6.218 1.00 86.94 72 THR A CA 1
ATOM 568 C C . THR A 1 72 ? -5.347 -5.691 5.580 1.00 86.94 72 THR A C 1
ATOM 570 O O . THR A 1 72 ? -5.273 -6.827 6.051 1.00 86.94 72 THR A O 1
ATOM 573 N N . TYR A 1 73 ? -6.127 -5.420 4.528 1.00 85.94 73 TYR A N 1
ATOM 574 C CA . TYR A 1 73 ? -7.032 -6.398 3.900 1.00 85.94 73 TYR A CA 1
ATOM 575 C C . TYR A 1 73 ? -6.525 -6.964 2.572 1.00 85.94 73 TYR A C 1
ATOM 577 O O . TYR A 1 73 ? -7.242 -7.742 1.933 1.00 85.94 73 TYR A O 1
ATOM 585 N N . TYR A 1 74 ? -5.320 -6.581 2.158 1.00 92.69 74 TYR A N 1
ATOM 586 C CA . TYR A 1 74 ? -4.715 -7.071 0.929 1.00 92.69 74 TYR A CA 1
ATOM 587 C C . TYR A 1 74 ? -3.948 -8.359 1.195 1.00 92.69 74 TYR A C 1
ATOM 589 O O . TYR A 1 74 ? -3.313 -8.524 2.240 1.00 92.69 74 TYR A O 1
ATOM 597 N N . SER A 1 75 ? -4.035 -9.286 0.249 1.00 93.12 75 SER A N 1
ATOM 598 C CA . SER A 1 75 ? -3.216 -10.497 0.278 1.00 93.12 75 SER A CA 1
ATOM 599 C C . SER A 1 75 ? -1.792 -10.198 -0.176 1.00 93.12 75 SER A C 1
ATOM 601 O O . SER A 1 75 ? -1.551 -9.291 -0.972 1.00 93.12 75 SER A O 1
ATOM 603 N N . GLN A 1 76 ? -0.845 -11.024 0.261 1.00 93.88 76 GLN A N 1
ATOM 604 C CA . GLN A 1 76 ? 0.520 -11.021 -0.272 1.00 93.88 76 GLN A CA 1
ATOM 605 C C . GLN A 1 76 ? 0.608 -11.407 -1.764 1.00 93.88 76 GLN A C 1
ATOM 607 O O . GLN A 1 76 ? 1.649 -11.185 -2.380 1.00 93.88 76 GLN A O 1
ATOM 612 N N . TYR A 1 77 ? -0.446 -12.007 -2.332 1.00 95.19 77 TYR A N 1
ATOM 613 C CA . TYR A 1 77 ? -0.543 -12.378 -3.751 1.00 95.19 77 TYR A CA 1
ATOM 614 C C . TYR A 1 77 ? -1.327 -11.351 -4.582 1.00 95.19 77 TYR A C 1
ATOM 616 O O . TYR A 1 77 ? -1.590 -11.593 -5.761 1.00 95.19 77 TYR A O 1
ATOM 624 N N . GLU A 1 78 ? -1.760 -10.247 -3.974 1.00 96.12 78 GLU A N 1
ATOM 625 C CA . GLU A 1 78 ? -2.622 -9.259 -4.615 1.00 96.12 78 GLU A CA 1
ATOM 626 C C . GLU A 1 78 ? -1.807 -8.171 -5.319 1.00 96.12 78 GLU A C 1
ATOM 628 O O . GLU A 1 78 ? -0.797 -7.698 -4.796 1.00 96.12 78 GLU A O 1
ATOM 633 N N . VAL A 1 79 ? -2.283 -7.744 -6.488 1.00 97.31 79 VAL A N 1
ATOM 634 C CA . VAL A 1 79 ? -1.807 -6.557 -7.206 1.00 97.31 79 VAL A CA 1
ATOM 635 C C . VAL A 1 79 ? -2.966 -5.627 -7.558 1.00 97.31 79 VAL A C 1
ATOM 637 O O . VAL A 1 79 ? -4.111 -6.057 -7.721 1.00 97.31 79 VAL A O 1
ATOM 640 N N . ILE A 1 80 ? -2.656 -4.344 -7.722 1.00 96.88 80 ILE A N 1
ATOM 641 C CA . ILE A 1 80 ? -3.570 -3.311 -8.212 1.00 96.88 80 ILE A CA 1
ATOM 642 C C . ILE A 1 80 ? -3.186 -3.002 -9.658 1.00 96.88 80 ILE A C 1
ATOM 644 O O . ILE A 1 80 ? -2.096 -2.493 -9.920 1.00 96.88 80 ILE A O 1
ATOM 648 N N . LEU A 1 81 ? -4.068 -3.310 -10.610 1.00 97.25 81 LEU A N 1
ATOM 649 C CA . LEU A 1 81 ? -3.793 -3.013 -12.018 1.00 97.25 81 LEU A CA 1
ATOM 650 C C . LEU A 1 81 ? -3.918 -1.512 -12.263 1.00 97.25 81 LEU A C 1
ATOM 652 O O . LEU A 1 81 ? -4.915 -0.917 -11.874 1.00 97.25 81 LEU A O 1
ATOM 656 N N . SER A 1 82 ? -2.953 -0.899 -12.933 1.00 96.12 82 SER A N 1
ATOM 657 C CA . SER A 1 82 ? -2.985 0.523 -13.262 1.00 96.12 82 SER A CA 1
ATOM 658 C C . SER A 1 82 ? -3.034 0.753 -14.771 1.00 96.12 82 SER A C 1
ATOM 660 O O . SER A 1 82 ? -2.562 -0.068 -15.556 1.00 96.12 82 SER A O 1
ATOM 662 N N . LYS A 1 83 ? -3.582 1.900 -15.189 1.00 94.94 83 LYS A N 1
ATOM 663 C CA . LYS A 1 83 ? -3.446 2.398 -16.568 1.00 94.94 83 LYS A CA 1
ATOM 664 C C . LYS A 1 83 ? -2.110 3.099 -16.838 1.00 94.94 83 LYS A C 1
ATOM 666 O O . LYS A 1 83 ? -1.867 3.494 -17.977 1.00 94.94 83 LYS A O 1
ATOM 671 N N . PHE A 1 84 ? -1.245 3.246 -15.831 1.00 94.94 84 PHE A N 1
ATOM 672 C CA 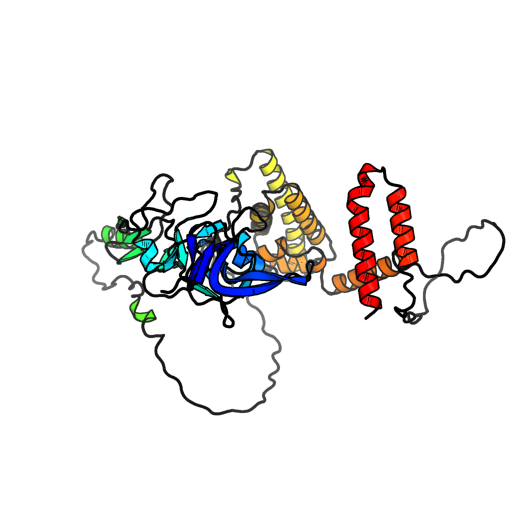. PHE A 1 84 ? 0.094 3.793 -16.033 1.00 94.94 84 PHE A CA 1
ATOM 673 C C . PHE A 1 84 ? 0.897 2.892 -16.957 1.00 94.94 84 PHE A C 1
ATOM 675 O O . PHE A 1 84 ? 1.131 1.723 -16.642 1.00 94.94 84 PHE A O 1
ATOM 682 N N . SER A 1 85 ? 1.308 3.461 -18.088 1.00 96.06 85 SER A N 1
ATOM 683 C CA . SER A 1 85 ? 2.124 2.770 -19.069 1.00 96.06 85 SER A CA 1
ATOM 684 C C . SER A 1 85 ? 3.547 3.281 -19.073 1.00 96.06 85 SER A C 1
ATOM 686 O O . SER A 1 85 ? 3.753 4.490 -18.994 1.00 96.06 85 SER A O 1
ATOM 688 N N . ASP A 1 86 ? 4.490 2.376 -19.279 1.00 96.06 86 ASP A N 1
ATOM 689 C CA . ASP A 1 86 ? 5.899 2.715 -19.427 1.00 96.06 86 ASP A CA 1
ATOM 690 C C . ASP A 1 86 ? 6.566 1.810 -20.467 1.00 96.06 86 ASP A C 1
ATOM 692 O O . ASP A 1 86 ? 6.029 0.759 -20.833 1.00 96.06 86 ASP A O 1
ATOM 696 N N . LEU A 1 87 ? 7.722 2.229 -20.969 1.00 95.62 87 LEU A N 1
ATOM 697 C CA . LEU A 1 87 ? 8.497 1.517 -21.973 1.00 95.62 87 LEU A CA 1
ATOM 698 C C . LEU A 1 87 ? 9.748 0.932 -21.327 1.00 95.62 87 LEU A C 1
ATOM 700 O O . LEU A 1 87 ? 10.601 1.656 -20.829 1.00 95.62 87 LEU A O 1
ATOM 704 N N . ASN A 1 88 ? 9.857 -0.394 -21.343 1.00 95.56 88 ASN A N 1
ATOM 705 C CA . ASN A 1 88 ? 10.929 -1.108 -20.659 1.00 95.56 88 ASN A CA 1
ATOM 706 C C . ASN A 1 88 ? 11.802 -1.886 -21.656 1.00 95.56 88 ASN A C 1
ATOM 708 O O . ASN A 1 88 ? 11.274 -2.448 -22.621 1.00 95.56 88 ASN A O 1
ATOM 712 N N . PRO A 1 89 ? 13.127 -1.979 -21.439 1.00 95.06 89 PRO A N 1
ATOM 713 C CA . PRO A 1 89 ? 13.992 -2.822 -22.261 1.00 95.06 89 PRO A CA 1
ATOM 714 C C . PRO A 1 89 ? 13.565 -4.291 -22.197 1.00 95.06 89 PRO A C 1
ATOM 716 O O . PRO A 1 89 ? 13.210 -4.779 -21.124 1.00 95.06 89 PRO A O 1
ATOM 719 N N . LEU A 1 90 ? 13.666 -5.029 -23.307 1.00 95.31 90 LEU A N 1
ATOM 720 C CA . LEU A 1 90 ? 13.343 -6.466 -23.326 1.00 95.31 90 LEU A CA 1
ATOM 721 C C . LEU A 1 90 ? 14.122 -7.268 -22.274 1.00 95.31 90 LEU A C 1
ATOM 723 O O . LEU A 1 90 ? 13.556 -8.147 -21.630 1.00 95.31 90 LEU A O 1
ATOM 727 N N . ASP A 1 91 ? 15.394 -6.930 -22.058 1.00 94.56 91 ASP A N 1
ATOM 728 C CA . ASP A 1 91 ? 16.263 -7.630 -21.106 1.00 94.56 91 ASP A CA 1
ATOM 729 C C . ASP A 1 91 ? 15.854 -7.467 -19.639 1.00 94.56 91 ASP A C 1
ATOM 731 O O . ASP A 1 91 ? 16.313 -8.242 -18.794 1.00 94.56 91 ASP A O 1
ATOM 735 N N . SER A 1 92 ? 14.976 -6.504 -19.336 1.00 95.69 92 SER A N 1
ATOM 736 C CA . SER A 1 92 ? 14.391 -6.350 -18.002 1.00 95.69 92 SER A CA 1
ATOM 737 C C . SER A 1 92 ? 13.395 -7.463 -17.668 1.00 95.69 92 SER A C 1
ATOM 739 O O . SER A 1 92 ? 13.121 -7.683 -16.490 1.00 95.69 92 SER A O 1
ATOM 741 N N . ILE A 1 93 ? 12.872 -8.192 -18.664 1.00 97.25 93 ILE A N 1
ATOM 742 C CA . ILE A 1 93 ? 11.923 -9.285 -18.445 1.00 97.25 93 ILE A CA 1
ATOM 743 C C . ILE A 1 93 ? 12.639 -10.460 -17.772 1.00 97.25 93 ILE A C 1
ATOM 745 O O . ILE A 1 93 ? 13.508 -11.114 -18.351 1.00 97.25 93 ILE A O 1
ATOM 749 N N . ILE A 1 94 ? 12.224 -10.767 -16.543 1.00 96.25 94 ILE A N 1
ATOM 750 C CA . ILE A 1 94 ? 12.716 -11.915 -15.781 1.00 96.25 94 ILE A CA 1
ATOM 751 C C . ILE A 1 94 ? 11.945 -13.169 -16.194 1.00 96.25 94 ILE A C 1
ATOM 753 O O . ILE A 1 94 ? 12.533 -14.189 -16.553 1.00 96.25 94 ILE A O 1
ATOM 757 N N . THR A 1 95 ? 10.611 -13.123 -16.107 1.00 96.56 95 THR A N 1
ATOM 758 C CA . THR A 1 95 ? 9.756 -14.294 -16.338 1.00 96.56 95 THR A CA 1
ATOM 759 C C . THR A 1 95 ? 8.295 -13.906 -16.576 1.00 96.56 95 THR A C 1
ATOM 761 O O . THR A 1 95 ? 7.867 -12.820 -16.190 1.00 96.56 95 THR A O 1
ATOM 764 N N . LYS A 1 96 ? 7.506 -14.814 -17.163 1.00 97.50 96 LYS A N 1
ATOM 765 C CA . LYS A 1 96 ? 6.042 -14.689 -17.196 1.00 97.50 96 LYS A CA 1
ATOM 766 C C . LYS A 1 96 ? 5.436 -14.965 -15.823 1.00 97.50 96 LYS A C 1
ATOM 768 O O . LYS A 1 96 ? 5.879 -15.873 -15.112 1.00 97.50 96 LYS A O 1
ATOM 773 N N . VAL A 1 97 ? 4.381 -14.227 -15.503 1.00 97.50 97 VAL A N 1
ATOM 774 C CA . VAL A 1 97 ? 3.539 -14.447 -14.324 1.00 97.50 97 VAL A CA 1
ATOM 775 C C . VAL A 1 97 ? 2.079 -14.543 -14.747 1.00 97.50 97 VAL A C 1
ATOM 777 O O . VAL A 1 97 ? 1.680 -14.027 -15.788 1.00 97.50 97 VAL A O 1
ATOM 780 N N . THR A 1 98 ? 1.273 -15.232 -13.948 1.00 97.56 98 THR A N 1
ATOM 781 C CA . THR A 1 98 ? -0.169 -15.346 -14.176 1.00 97.56 98 THR A CA 1
ATOM 782 C C . THR A 1 98 ? -0.893 -14.433 -13.202 1.00 97.56 98 THR A C 1
ATOM 784 O O . THR A 1 98 ? -0.749 -14.601 -11.996 1.00 97.56 98 THR A O 1
ATOM 787 N N . ILE A 1 99 ? -1.688 -13.491 -13.704 1.00 97.62 99 ILE A N 1
ATOM 788 C CA . ILE A 1 99 ? -2.542 -12.646 -12.865 1.00 97.62 99 ILE A CA 1
ATOM 789 C C . ILE A 1 99 ? -3.996 -12.995 -13.155 1.00 97.62 99 ILE A C 1
ATOM 791 O O . ILE A 1 99 ? -4.474 -12.834 -14.276 1.00 97.62 99 ILE A O 1
ATOM 795 N N . LEU A 1 100 ? -4.680 -13.508 -12.139 1.00 96.56 100 LEU A N 1
ATOM 796 C CA . LEU A 1 100 ? -6.066 -13.952 -12.217 1.00 96.56 100 LEU A CA 1
ATOM 797 C C . LEU A 1 100 ? -7.016 -12.885 -11.674 1.00 96.56 100 LEU A C 1
ATOM 799 O O . LEU A 1 100 ? -6.644 -12.078 -10.821 1.00 96.56 100 LEU A O 1
ATOM 803 N N . HIS A 1 101 ? -8.274 -12.912 -12.111 1.00 94.38 101 HIS A N 1
ATOM 804 C CA . HIS A 1 101 ? -9.314 -12.221 -11.352 1.00 94.38 101 HIS A CA 1
ATOM 805 C C . HIS A 1 101 ? -9.487 -12.909 -9.988 1.00 94.38 101 HIS A C 1
ATOM 807 O O . HIS A 1 101 ? -9.313 -14.127 -9.885 1.00 94.38 101 HIS A O 1
ATOM 813 N N . TYR A 1 102 ? -9.848 -12.162 -8.943 1.00 92.38 102 TYR A N 1
ATOM 814 C CA . TYR A 1 102 ? -10.040 -12.702 -7.590 1.00 92.38 102 TYR A CA 1
ATOM 815 C C . TYR A 1 102 ? -10.912 -13.962 -7.552 1.00 92.38 102 TYR A C 1
ATOM 817 O O . TYR A 1 102 ? -10.525 -14.955 -6.937 1.00 92.38 102 TYR A O 1
ATOM 825 N N . ASP A 1 103 ? -12.033 -13.957 -8.277 1.00 90.38 103 ASP A N 1
ATOM 826 C CA . ASP A 1 103 ? -12.958 -15.095 -8.318 1.00 90.38 103 ASP A CA 1
ATOM 827 C C . ASP A 1 103 ? -12.300 -16.359 -8.872 1.00 90.38 103 ASP A C 1
ATOM 829 O O . ASP A 1 103 ? -12.627 -17.456 -8.451 1.00 90.38 103 ASP A O 1
ATOM 833 N N . GLN A 1 104 ? -11.336 -16.236 -9.781 1.00 92.94 104 GLN A N 1
ATOM 834 C CA . GLN A 1 104 ? -10.591 -17.386 -10.290 1.00 92.94 104 GLN A CA 1
ATOM 835 C C . GLN A 1 104 ? -9.528 -17.838 -9.283 1.00 92.94 104 GLN A C 1
ATOM 837 O O . GLN A 1 104 ? -9.324 -19.033 -9.088 1.00 92.94 104 GLN A O 1
ATOM 842 N N . PHE A 1 105 ? -8.868 -16.886 -8.620 1.00 93.75 105 PHE A N 1
ATOM 843 C CA . PHE A 1 105 ? -7.796 -17.163 -7.667 1.00 93.75 105 PHE A CA 1
ATOM 844 C C . PHE A 1 105 ? -8.276 -17.939 -6.438 1.00 93.75 105 PHE A C 1
ATOM 846 O O . PHE A 1 105 ? -7.610 -18.873 -5.998 1.00 93.75 105 PHE A O 1
ATOM 853 N N . VAL A 1 106 ? -9.448 -17.596 -5.898 1.00 89.50 106 VAL A N 1
ATOM 854 C CA . VAL A 1 106 ? -10.008 -18.304 -4.733 1.00 89.50 106 VAL A CA 1
ATOM 855 C C . VAL A 1 106 ? -10.436 -19.740 -5.046 1.00 89.50 106 VAL A C 1
ATOM 857 O O . VAL A 1 106 ? -10.683 -20.504 -4.128 1.00 89.50 106 VAL A O 1
ATOM 860 N N . HIS A 1 107 ? -10.483 -20.143 -6.316 1.00 90.38 107 HIS A N 1
ATOM 861 C CA . HIS A 1 107 ? -10.776 -21.523 -6.716 1.00 90.38 107 HIS A CA 1
ATOM 862 C C . HIS A 1 107 ? -9.510 -22.336 -7.029 1.00 90.38 107 HIS A C 1
ATOM 864 O O . HIS A 1 107 ? -9.616 -23.455 -7.523 1.00 90.38 107 HIS A O 1
ATOM 870 N N . LEU A 1 108 ? -8.314 -21.802 -6.754 1.00 90.50 108 LEU A N 1
ATOM 871 C CA . LEU A 1 108 ? -7.074 -22.558 -6.905 1.00 90.50 108 LEU A CA 1
ATOM 872 C C . LEU A 1 108 ? -6.975 -23.668 -5.851 1.00 90.50 108 LEU A C 1
ATOM 874 O O . LEU A 1 108 ? -7.156 -23.431 -4.656 1.00 90.50 108 LEU A O 1
ATOM 878 N N . ASP A 1 109 ? -6.609 -24.867 -6.305 1.00 89.38 109 ASP A N 1
ATOM 879 C CA . ASP A 1 109 ? -6.413 -26.042 -5.446 1.00 89.38 109 ASP A CA 1
ATOM 880 C C . ASP A 1 109 ? -5.195 -25.917 -4.520 1.00 89.38 109 ASP A C 1
ATOM 882 O O . ASP A 1 109 ? -5.132 -26.559 -3.465 1.00 89.38 109 ASP A O 1
ATOM 886 N N . GLU A 1 110 ? -4.221 -25.094 -4.911 1.00 89.00 110 GLU A N 1
ATOM 887 C CA . GLU A 1 110 ? -2.969 -24.878 -4.195 1.00 89.00 110 GLU A CA 1
ATOM 888 C C . GLU A 1 110 ? -2.578 -23.399 -4.215 1.00 89.00 110 GLU A C 1
ATOM 890 O O . GLU A 1 110 ? -2.850 -22.671 -5.172 1.00 89.00 110 GLU A O 1
ATOM 895 N N . TYR A 1 111 ? -1.909 -22.948 -3.149 1.00 85.06 111 TYR A N 1
ATOM 896 C CA . TYR A 1 111 ? -1.350 -21.600 -3.135 1.00 85.06 111 TYR A CA 1
ATOM 897 C C . TYR A 1 111 ? -0.181 -21.479 -4.118 1.00 85.06 111 TYR A C 1
ATOM 899 O O . TYR A 1 111 ? 0.621 -22.410 -4.234 1.00 85.06 111 TYR A O 1
ATOM 907 N N . PRO A 1 112 ? -0.017 -20.307 -4.753 1.00 89.19 112 PRO A N 1
ATOM 908 C CA . PRO A 1 112 ? 1.102 -20.057 -5.645 1.00 89.19 112 PRO A CA 1
ATOM 909 C C . PRO A 1 112 ? 2.448 -20.228 -4.936 1.00 89.19 112 PRO A C 1
ATOM 911 O O . PRO A 1 112 ? 2.693 -19.652 -3.873 1.00 89.19 112 PRO A O 1
ATOM 914 N N . LEU A 1 113 ? 3.357 -20.979 -5.558 1.00 86.88 113 LEU A N 1
ATOM 915 C CA . LEU A 1 113 ? 4.736 -21.075 -5.094 1.00 86.88 113 LEU A CA 1
ATOM 916 C C . LEU A 1 113 ? 5.495 -19.777 -5.394 1.00 86.88 113 LEU A C 1
ATOM 918 O O . LEU A 1 113 ? 5.341 -19.166 -6.458 1.00 86.88 113 LEU A O 1
ATOM 922 N N . LYS A 1 114 ? 6.352 -19.387 -4.447 1.00 88.94 114 LYS A N 1
ATOM 923 C CA . LYS A 1 114 ? 7.312 -18.297 -4.619 1.00 88.94 114 LYS A CA 1
ATOM 924 C C . LYS A 1 114 ? 8.608 -18.873 -5.188 1.00 88.94 114 LYS A C 1
ATOM 926 O O . LYS A 1 114 ? 9.235 -19.708 -4.543 1.00 88.94 114 LYS A O 1
ATOM 931 N N . VAL A 1 115 ? 9.001 -18.432 -6.379 1.00 87.88 115 VAL A N 1
ATOM 932 C CA . VAL A 1 115 ? 10.243 -18.832 -7.058 1.00 87.88 115 VAL A CA 1
ATOM 933 C C . VAL A 1 115 ? 11.072 -17.573 -7.265 1.00 87.88 115 VAL A C 1
ATOM 935 O O . VAL A 1 115 ? 10.568 -16.616 -7.842 1.00 87.88 115 VAL A O 1
ATOM 938 N N . ASP A 1 116 ? 12.301 -17.542 -6.745 1.00 86.38 116 ASP A N 1
ATOM 939 C CA . ASP A 1 116 ? 13.212 -16.387 -6.844 1.00 86.38 116 ASP A CA 1
ATOM 940 C C . ASP A 1 116 ? 12.586 -15.064 -6.375 1.00 86.38 116 ASP A C 1
ATOM 942 O O . ASP A 1 116 ? 12.699 -14.023 -7.012 1.00 86.38 116 ASP A O 1
ATOM 946 N N . ASN A 1 117 ? 11.881 -15.116 -5.243 1.00 87.38 117 ASN A N 1
ATOM 947 C CA . ASN A 1 117 ? 11.098 -14.011 -4.684 1.00 87.38 117 ASN A CA 1
ATOM 948 C C . ASN A 1 117 ? 9.891 -13.543 -5.523 1.00 87.38 117 ASN A C 1
ATOM 950 O O . ASN A 1 117 ? 9.242 -12.575 -5.133 1.00 87.38 117 ASN A O 1
ATOM 954 N N . ILE A 1 118 ? 9.515 -14.266 -6.580 1.00 89.56 118 ILE A N 1
ATOM 955 C CA . ILE A 1 118 ? 8.373 -13.946 -7.446 1.00 89.56 118 ILE A CA 1
ATOM 956 C C . ILE A 1 118 ? 7.252 -14.962 -7.224 1.00 89.56 118 ILE A C 1
ATOM 958 O O . ILE A 1 118 ? 7.481 -16.172 -7.279 1.00 89.56 118 ILE A O 1
ATOM 962 N N . TYR A 1 119 ? 6.022 -14.497 -7.006 1.00 92.06 119 TYR A N 1
ATOM 963 C CA . TYR A 1 119 ? 4.857 -15.380 -7.053 1.00 92.06 119 TYR A CA 1
ATOM 964 C C . TYR A 1 119 ? 4.491 -15.662 -8.510 1.00 92.06 119 TYR A C 1
ATOM 966 O O . TYR A 1 119 ? 4.251 -14.743 -9.289 1.00 92.06 119 TYR A O 1
ATOM 974 N N . LYS A 1 120 ? 4.450 -16.942 -8.897 1.00 94.50 120 LYS A N 1
ATOM 975 C CA . LYS A 1 120 ? 4.118 -17.327 -10.282 1.00 94.50 120 LYS A CA 1
ATOM 976 C C . LYS A 1 120 ? 2.664 -17.050 -10.652 1.00 94.50 120 LYS A C 1
ATOM 978 O O . LYS A 1 120 ? 2.372 -16.800 -11.823 1.00 94.50 120 LYS A O 1
ATOM 983 N N . THR A 1 121 ? 1.788 -17.062 -9.655 1.00 96.44 121 THR A N 1
ATOM 984 C CA . THR A 1 121 ? 0.372 -16.746 -9.796 1.00 96.44 121 THR A CA 1
ATOM 985 C C . THR A 1 121 ? -0.008 -15.718 -8.742 1.00 96.44 121 THR A C 1
ATOM 987 O O . THR A 1 121 ? 0.345 -15.853 -7.573 1.00 96.44 121 THR A O 1
ATOM 990 N N . MET A 1 122 ? -0.707 -14.681 -9.171 1.00 97.38 122 MET A N 1
ATOM 991 C CA . MET A 1 122 ? -1.172 -13.556 -8.368 1.00 97.38 122 MET A CA 1
ATOM 992 C C . MET A 1 122 ? -2.619 -13.254 -8.757 1.00 97.38 122 MET A C 1
ATOM 994 O O . MET A 1 122 ? -3.161 -13.869 -9.682 1.00 97.38 122 MET A O 1
ATOM 998 N N . PHE A 1 123 ? -3.253 -12.302 -8.082 1.00 96.44 123 PHE A N 1
ATOM 999 C CA . PHE A 1 123 ? -4.596 -11.874 -8.452 1.00 96.44 123 PHE A CA 1
ATOM 1000 C C . PHE A 1 123 ? -4.808 -10.375 -8.313 1.00 96.44 123 PHE A C 1
ATOM 1002 O O . PHE A 1 123 ? -4.063 -9.683 -7.627 1.00 96.44 123 PHE A O 1
ATOM 1009 N N . TYR A 1 124 ? -5.873 -9.893 -8.943 1.00 95.81 124 TYR A N 1
ATOM 1010 C CA . TYR A 1 124 ? -6.373 -8.537 -8.766 1.00 95.81 124 TYR A CA 1
ATOM 1011 C C . TYR A 1 124 ? -7.888 -8.546 -8.539 1.00 95.81 124 TYR A C 1
ATOM 1013 O O . TYR A 1 124 ? -8.609 -9.452 -8.964 1.00 95.81 124 TYR A O 1
ATOM 1021 N N . ARG A 1 125 ? -8.366 -7.500 -7.870 1.00 93.31 125 ARG A N 1
ATOM 1022 C CA . ARG A 1 125 ? -9.795 -7.149 -7.736 1.00 93.31 125 ARG A CA 1
ATOM 1023 C C . ARG A 1 125 ? -10.046 -5.646 -7.812 1.00 93.31 125 ARG A C 1
ATOM 1025 O O . ARG A 1 125 ? -11.181 -5.200 -7.676 1.00 93.31 125 ARG A O 1
ATOM 1032 N N . GLN A 1 126 ? -8.982 -4.865 -7.980 1.00 93.31 126 GLN A N 1
ATOM 1033 C CA . GLN A 1 126 ? -9.047 -3.425 -8.146 1.00 93.31 126 GLN A CA 1
ATOM 1034 C C . GLN A 1 126 ? -8.187 -2.996 -9.313 1.00 93.31 126 GLN A C 1
ATOM 1036 O O . GLN A 1 126 ? -7.143 -3.586 -9.605 1.00 93.31 126 GLN A O 1
ATOM 1041 N N . THR A 1 127 ? -8.639 -1.918 -9.931 1.00 94.62 127 THR A N 1
ATOM 1042 C CA . THR A 1 127 ? -7.899 -1.188 -10.938 1.00 94.62 127 THR A CA 1
ATOM 1043 C C . THR A 1 127 ? -7.766 0.269 -10.508 1.00 94.62 127 THR A C 1
ATOM 1045 O O . THR A 1 127 ? -8.641 0.799 -9.825 1.00 94.62 127 THR A O 1
ATOM 1048 N N . PHE A 1 128 ? -6.691 0.923 -10.913 1.00 94.56 128 PHE A N 1
ATOM 1049 C CA . PHE A 1 128 ? -6.443 2.336 -10.696 1.00 94.56 128 PHE A CA 1
ATOM 1050 C C . PHE A 1 128 ? -6.344 3.050 -12.043 1.00 94.56 128 PHE A C 1
ATOM 1052 O O . PHE A 1 128 ? -5.597 2.631 -12.932 1.00 94.56 128 PHE A O 1
ATOM 1059 N N . ASP A 1 129 ? -7.114 4.120 -12.203 1.00 92.25 129 ASP A N 1
ATOM 1060 C CA . ASP A 1 129 ? -7.079 4.968 -13.388 1.00 92.25 129 ASP A CA 1
ATOM 1061 C C . ASP A 1 129 ? -7.247 6.453 -13.043 1.00 92.25 129 ASP A C 1
ATOM 1063 O O . ASP A 1 129 ? -7.164 6.847 -11.881 1.00 92.25 129 ASP A O 1
ATOM 1067 N N . ASP A 1 130 ? -7.487 7.283 -14.058 1.00 87.25 130 ASP A N 1
ATOM 1068 C CA . ASP A 1 130 ? -7.662 8.733 -13.918 1.00 87.25 130 ASP A CA 1
ATOM 1069 C C . ASP A 1 130 ? -8.830 9.121 -12.990 1.00 87.25 130 ASP A C 1
ATOM 1071 O O . ASP A 1 130 ? -8.894 10.252 -12.512 1.00 87.25 130 ASP A O 1
ATOM 1075 N N . LYS A 1 131 ? -9.764 8.198 -12.717 1.00 87.81 131 LYS A N 1
ATOM 1076 C CA . LYS A 1 131 ? -10.883 8.396 -11.782 1.00 87.81 131 LYS A CA 1
ATOM 1077 C C . LYS A 1 131 ? -10.547 7.936 -10.362 1.00 87.81 131 LYS A C 1
ATOM 1079 O O . LYS A 1 131 ? -11.399 8.010 -9.476 1.00 87.81 131 LYS A O 1
ATOM 1084 N N . GLY A 1 132 ? -9.319 7.478 -10.138 1.00 90.69 132 GLY A N 1
ATOM 1085 C CA . GLY A 1 132 ? -8.836 6.942 -8.880 1.00 90.69 132 GLY A CA 1
ATOM 1086 C C . GLY A 1 132 ? -8.949 5.422 -8.799 1.00 90.69 132 GLY A C 1
ATOM 1087 O O . GLY A 1 132 ? -8.982 4.700 -9.796 1.00 90.69 132 GLY A O 1
ATOM 1088 N N . LEU A 1 133 ? -8.960 4.917 -7.568 1.00 90.88 133 LEU A N 1
ATOM 1089 C CA . LEU A 1 133 ? -9.035 3.488 -7.297 1.00 90.88 133 LEU A CA 1
ATOM 1090 C C . LEU A 1 133 ? -10.481 3.013 -7.448 1.00 90.88 133 LEU A C 1
ATOM 1092 O O . LEU A 1 133 ? -11.383 3.547 -6.797 1.00 90.88 133 LEU A O 1
ATOM 1096 N N . THR A 1 134 ? -10.716 1.982 -8.260 1.00 86.62 134 THR A N 1
ATOM 1097 C CA . THR A 1 134 ? -12.051 1.386 -8.349 1.00 86.62 134 THR A CA 1
ATOM 1098 C C . THR A 1 134 ? -12.480 0.870 -6.979 1.00 86.62 134 THR A C 1
ATOM 1100 O O . THR A 1 134 ? -11.669 0.235 -6.283 1.00 86.62 134 THR A O 1
ATOM 1103 N N . PRO A 1 135 ? -13.748 1.087 -6.586 1.00 78.81 135 PRO A N 1
ATOM 1104 C CA . PRO A 1 135 ? -14.253 0.543 -5.340 1.00 78.81 135 PRO A CA 1
ATOM 1105 C C . PRO A 1 135 ? -14.089 -0.975 -5.353 1.00 78.81 135 PRO A C 1
ATOM 1107 O O . PRO A 1 135 ? -14.287 -1.621 -6.382 1.00 78.81 135 PRO A O 1
ATOM 1110 N N . LEU A 1 136 ? -13.739 -1.548 -4.202 1.00 71.25 136 LEU A N 1
ATOM 1111 C CA . LEU A 1 136 ? -13.793 -2.995 -4.017 1.00 71.25 136 LEU A CA 1
ATOM 1112 C C . LEU A 1 136 ? -15.238 -3.415 -4.260 1.00 71.25 136 LEU A C 1
ATOM 1114 O O . LEU A 1 136 ? -16.120 -3.040 -3.483 1.00 71.25 136 LEU A O 1
ATOM 1118 N N . LEU A 1 137 ? -15.487 -4.099 -5.382 1.00 57.59 137 LEU A N 1
ATOM 1119 C CA . LEU A 1 137 ? -16.840 -4.435 -5.801 1.00 57.59 137 LEU A CA 1
ATOM 1120 C C . LEU A 1 137 ? -17.551 -5.166 -4.651 1.00 57.59 137 LEU A C 1
ATOM 1122 O O . LEU A 1 137 ? -17.076 -6.203 -4.178 1.00 57.59 137 LEU A O 1
ATOM 1126 N N . PRO A 1 138 ? -18.681 -4.633 -4.164 1.00 52.94 138 PRO A N 1
ATOM 1127 C CA . PRO A 1 138 ? -19.504 -5.344 -3.216 1.00 52.94 138 PRO A CA 1
ATOM 1128 C C . PRO A 1 138 ? -20.277 -6.369 -4.029 1.00 52.94 138 PRO A C 1
ATOM 1130 O O . PRO A 1 138 ? -20.997 -5.959 -4.926 1.00 52.94 138 PRO A O 1
ATOM 1133 N N . LEU A 1 139 ? -20.175 -7.662 -3.726 1.00 48.75 139 LEU A N 1
ATOM 1134 C CA . LEU A 1 139 ? -21.373 -8.516 -3.681 1.00 48.75 139 LEU A CA 1
ATOM 1135 C C . LEU A 1 139 ? -21.126 -9.920 -3.123 1.00 48.75 139 LEU A C 1
ATOM 1137 O O . LEU A 1 139 ? -22.074 -10.472 -2.574 1.00 48.75 139 LEU A O 1
ATOM 1141 N N . GLU A 1 140 ? -19.898 -10.448 -3.111 1.00 51.47 140 GLU A N 1
ATOM 1142 C CA . GLU A 1 140 ? -19.653 -11.800 -2.555 1.00 51.47 140 GLU A CA 1
ATOM 1143 C C . GLU A 1 140 ? -18.495 -11.876 -1.538 1.00 51.47 140 GLU A C 1
ATOM 1145 O O . GLU A 1 140 ? -18.284 -12.901 -0.893 1.00 51.47 140 GLU A O 1
ATOM 1150 N N . CYS A 1 141 ? -17.796 -10.758 -1.292 1.00 51.88 141 CYS A N 1
ATOM 1151 C CA . CYS A 1 141 ? -16.477 -10.777 -0.644 1.00 51.88 141 CYS A CA 1
ATOM 1152 C C . CYS A 1 141 ? -16.367 -9.977 0.662 1.00 51.88 141 CYS A C 1
ATOM 1154 O O . CYS A 1 141 ? -15.253 -9.658 1.071 1.00 51.88 141 CYS A O 1
ATOM 1156 N N . ASN A 1 142 ? -17.472 -9.636 1.331 1.00 63.34 142 ASN A N 1
ATOM 1157 C CA . ASN A 1 142 ? -17.400 -8.879 2.584 1.00 63.34 142 ASN A CA 1
ATOM 1158 C C . ASN A 1 142 ? -17.533 -9.810 3.792 1.00 63.34 142 ASN A C 1
ATOM 1160 O O . ASN A 1 142 ? -18.616 -10.318 4.086 1.00 63.34 142 ASN A O 1
ATOM 1164 N N . ALA A 1 143 ? -16.431 -10.024 4.507 1.00 59.81 143 ALA A N 1
ATOM 1165 C CA . ALA A 1 143 ? -16.458 -10.663 5.815 1.00 59.81 143 ALA A CA 1
ATOM 1166 C C . ALA A 1 143 ? -16.729 -9.607 6.892 1.00 59.81 143 ALA A C 1
ATOM 1168 O O . ALA A 1 143 ? -16.296 -8.459 6.783 1.00 59.81 143 ALA A O 1
ATOM 1169 N N . LEU A 1 144 ? -17.426 -9.989 7.960 1.00 61.28 144 LEU A N 1
ATOM 1170 C CA . LEU A 1 144 ? -17.461 -9.164 9.158 1.00 61.28 144 LEU A CA 1
ATOM 1171 C C . LEU A 1 144 ? -16.180 -9.390 9.967 1.00 61.28 144 LEU A C 1
ATOM 1173 O O . LEU A 1 144 ? -15.860 -10.512 10.367 1.00 61.28 144 LEU A O 1
ATOM 1177 N N . PHE A 1 145 ? -15.461 -8.307 10.239 1.00 61.34 145 PHE A N 1
ATOM 1178 C CA . PHE A 1 145 ? -14.273 -8.301 11.082 1.00 61.34 145 PHE A CA 1
ATOM 1179 C C . PHE A 1 145 ? -14.534 -7.521 12.369 1.00 61.34 145 PHE A C 1
ATOM 1181 O O . PHE A 1 145 ? -15.031 -6.396 12.325 1.00 61.34 145 PHE A O 1
ATOM 1188 N N . GLY A 1 146 ? -14.183 -8.110 13.515 1.00 58.53 146 GLY A N 1
ATOM 1189 C CA . GLY A 1 146 ? -14.205 -7.433 14.814 1.00 58.53 146 GLY A CA 1
ATOM 1190 C C . GLY A 1 146 ? -14.745 -8.280 15.969 1.00 58.53 146 GLY A C 1
ATOM 1191 O O . GLY A 1 146 ? -15.596 -9.146 15.796 1.00 58.53 146 GLY A O 1
ATOM 1192 N N . ILE A 1 147 ? -14.254 -8.005 17.182 1.00 52.06 147 ILE A N 1
ATOM 1193 C CA . ILE A 1 147 ? -14.827 -8.500 18.443 1.00 52.06 147 ILE A CA 1
ATOM 1194 C C . ILE A 1 147 ? -15.591 -7.327 19.070 1.00 52.06 147 ILE A C 1
ATOM 1196 O O . ILE A 1 147 ? -14.988 -6.488 19.736 1.00 52.06 147 ILE A O 1
ATOM 1200 N N . GLY A 1 148 ? -16.903 -7.249 18.837 1.00 55.03 148 GLY A N 1
ATOM 1201 C CA . GLY A 1 148 ? -17.789 -6.227 19.418 1.00 55.03 148 GLY A CA 1
ATOM 1202 C C . GLY A 1 148 ? -18.304 -5.188 18.418 1.00 55.03 148 GLY A C 1
ATOM 1203 O O . GLY A 1 148 ? -19.503 -4.940 18.413 1.00 55.03 148 GLY A O 1
ATOM 1204 N N . ASP A 1 149 ? -17.443 -4.690 17.525 1.00 67.06 149 ASP A N 1
ATOM 1205 C CA . ASP A 1 149 ? -17.807 -3.752 16.450 1.00 67.06 149 ASP A CA 1
ATOM 1206 C C . ASP A 1 149 ? -17.541 -4.398 15.091 1.00 67.06 149 ASP A C 1
ATOM 1208 O O . ASP A 1 149 ? -16.419 -4.386 14.584 1.00 67.06 149 ASP A O 1
ATOM 1212 N N . TRP A 1 150 ? -18.573 -5.020 14.524 1.00 68.81 150 TRP A N 1
ATOM 1213 C CA . TRP A 1 150 ? -18.480 -5.693 13.234 1.00 68.81 150 TRP A CA 1
ATOM 1214 C C . TRP A 1 150 ? -18.349 -4.662 12.114 1.00 68.81 150 TRP A C 1
ATOM 1216 O O . TRP A 1 150 ? -19.289 -3.916 11.840 1.00 68.81 150 TRP A O 1
ATOM 1226 N N . LYS A 1 151 ? -17.194 -4.635 11.450 1.00 76.31 151 LYS A N 1
ATOM 1227 C CA . LYS A 1 151 ? -16.988 -3.867 10.221 1.00 76.31 151 LYS A CA 1
ATOM 1228 C C . LYS A 1 151 ? -17.060 -4.801 9.024 1.00 76.31 151 LYS A C 1
ATOM 1230 O O . LYS A 1 151 ? -16.502 -5.895 9.063 1.00 76.31 151 LYS A O 1
ATOM 1235 N N . LEU A 1 152 ? -17.748 -4.363 7.974 1.00 77.62 152 LEU A N 1
ATOM 1236 C CA . LEU A 1 152 ? -17.662 -4.998 6.663 1.00 77.62 152 LEU A CA 1
ATOM 1237 C C . LEU A 1 152 ? -16.269 -4.714 6.115 1.00 77.62 152 LEU A C 1
ATOM 1239 O O . LEU A 1 152 ? -15.915 -3.550 5.929 1.00 77.62 152 LEU A O 1
ATOM 1243 N N . VAL A 1 153 ? -15.488 -5.769 5.910 1.00 81.50 153 VAL A N 1
ATOM 1244 C CA . VAL A 1 153 ? -14.156 -5.671 5.323 1.00 81.50 153 VAL A CA 1
ATOM 1245 C C . VAL A 1 153 ? -14.026 -6.631 4.141 1.00 81.50 153 VAL A C 1
ATOM 1247 O O . VAL A 1 153 ? -14.667 -7.689 4.141 1.00 81.50 153 VAL A O 1
ATOM 1250 N N . PRO A 1 154 ? -13.188 -6.296 3.152 1.00 84.81 154 PRO A N 1
ATOM 1251 C CA . PRO A 1 154 ? -12.877 -7.194 2.049 1.00 84.81 154 PRO A CA 1
ATOM 1252 C C . PRO A 1 154 ? -12.247 -8.498 2.554 1.00 84.81 154 PRO A C 1
ATOM 1254 O O . PRO A 1 154 ? -11.433 -8.493 3.480 1.00 84.81 154 PRO A O 1
ATOM 1257 N N . ARG A 1 155 ? -12.596 -9.625 1.930 1.00 85.44 155 ARG A N 1
ATOM 1258 C CA . ARG A 1 155 ? -11.964 -10.922 2.191 1.00 85.44 155 ARG A CA 1
ATOM 1259 C C . ARG A 1 155 ? -10.509 -10.911 1.726 1.00 85.44 155 ARG A C 1
ATOM 1261 O O . ARG A 1 155 ? -10.228 -10.626 0.568 1.00 85.44 155 ARG A O 1
ATOM 1268 N N . ASN A 1 156 ? -9.597 -11.269 2.612 1.00 89.31 156 ASN A N 1
ATOM 1269 C CA . ASN A 1 156 ? -8.207 -11.548 2.308 1.00 89.31 156 ASN A CA 1
ATOM 1270 C C . ASN A 1 156 ? -8.043 -13.075 2.200 1.00 89.31 156 ASN A C 1
ATOM 1272 O O . ASN A 1 156 ? -8.197 -13.749 3.217 1.00 89.31 156 ASN A O 1
ATOM 1276 N N . PRO A 1 157 ? -7.746 -13.630 1.013 1.00 88.94 157 PRO A N 1
ATOM 1277 C CA . PRO A 1 157 ? -7.650 -15.076 0.808 1.00 88.94 157 PRO A CA 1
ATOM 1278 C C . PRO A 1 157 ? -6.549 -15.743 1.642 1.00 88.94 157 PRO A C 1
ATOM 1280 O O . PRO A 1 157 ? -6.597 -16.948 1.831 1.00 88.94 157 PRO A O 1
ATOM 1283 N N . ASP A 1 158 ? -5.608 -14.982 2.209 1.00 87.75 158 ASP A N 1
ATOM 1284 C CA . ASP A 1 158 ? -4.580 -15.512 3.114 1.00 87.75 158 ASP A CA 1
ATOM 1285 C C . ASP A 1 158 ? -5.134 -15.854 4.512 1.00 87.75 158 ASP A C 1
ATOM 1287 O O . ASP A 1 158 ? -4.423 -16.395 5.364 1.00 87.75 158 ASP A O 1
ATOM 1291 N N . LEU A 1 159 ? -6.388 -15.482 4.791 1.00 86.62 159 LEU A N 1
ATOM 1292 C CA . LEU A 1 159 ? -7.015 -15.563 6.104 1.00 86.62 159 LEU A CA 1
ATOM 1293 C C . LEU A 1 159 ? -8.140 -16.600 6.114 1.00 86.62 159 LEU A C 1
ATOM 1295 O O . LEU A 1 159 ? -8.880 -16.775 5.153 1.00 86.62 159 LEU A O 1
ATOM 1299 N N . VAL A 1 160 ? -8.292 -17.264 7.259 1.00 84.69 160 VAL A N 1
ATOM 1300 C CA . VAL A 1 160 ? -9.335 -18.274 7.483 1.00 84.69 160 VAL A CA 1
ATOM 1301 C C . VAL A 1 160 ? -10.650 -17.596 7.844 1.00 84.69 160 VAL A C 1
ATOM 1303 O O . VAL A 1 160 ? -10.719 -16.790 8.786 1.00 84.69 160 VAL A O 1
ATOM 1306 N N . TYR A 1 161 ? -11.709 -17.989 7.144 1.00 85.19 161 TYR A N 1
ATOM 1307 C CA . TYR A 1 161 ? -13.057 -17.487 7.362 1.00 85.19 161 TYR A CA 1
ATOM 1308 C C . TYR A 1 161 ? -13.994 -18.564 7.894 1.00 85.19 161 TYR A C 1
ATOM 1310 O O . TYR A 1 161 ? -13.886 -19.756 7.605 1.00 85.19 161 TYR A O 1
ATOM 1318 N N . TYR A 1 162 ? -14.940 -18.106 8.705 1.00 86.00 162 TYR A N 1
ATOM 1319 C CA . TYR A 1 162 ? -15.950 -18.936 9.327 1.00 86.00 162 TYR A CA 1
ATOM 1320 C C . TYR A 1 162 ? -17.325 -18.462 8.902 1.00 86.00 162 TYR A C 1
ATOM 1322 O O . TYR A 1 162 ? -17.627 -17.274 9.007 1.00 86.00 162 TYR A O 1
ATOM 1330 N N . LYS A 1 163 ? -18.182 -19.388 8.486 1.00 88.19 163 LYS A N 1
ATOM 1331 C CA . LYS A 1 163 ? -19.556 -19.096 8.089 1.00 88.19 163 LYS A CA 1
ATOM 1332 C C . LYS A 1 163 ? -20.525 -19.513 9.189 1.00 88.19 163 LYS A C 1
ATOM 1334 O O . LYS A 1 163 ? -20.523 -20.661 9.639 1.00 88.19 163 LYS A O 1
ATOM 1339 N N . CYS A 1 164 ? -21.357 -18.581 9.651 1.00 84.75 164 CYS A N 1
ATOM 1340 C CA . CYS A 1 164 ? -22.363 -18.884 10.661 1.00 84.75 164 CYS A CA 1
ATOM 1341 C C . CYS A 1 164 ? -23.472 -19.763 10.071 1.00 84.75 164 CYS A C 1
ATOM 1343 O O . CYS A 1 164 ? -24.194 -19.310 9.192 1.00 84.75 164 CYS A O 1
ATOM 1345 N N . LYS A 1 165 ? -23.705 -20.960 10.618 1.00 88.25 165 LYS A N 1
ATOM 1346 C CA . LYS A 1 165 ? -24.797 -21.852 10.179 1.00 88.25 165 LYS A CA 1
ATOM 1347 C C . LYS A 1 165 ? -26.201 -21.262 10.373 1.00 88.25 165 LYS A C 1
ATOM 1349 O O . LYS A 1 165 ? -27.140 -21.730 9.747 1.00 88.25 165 LYS A O 1
ATOM 1354 N N . ILE A 1 166 ? -26.354 -20.282 11.271 1.00 87.25 166 ILE A N 1
ATOM 1355 C CA . ILE A 1 166 ? -27.662 -19.713 11.639 1.00 87.25 166 ILE A CA 1
ATOM 1356 C C . ILE A 1 166 ? -27.950 -18.410 10.888 1.00 87.25 166 ILE A C 1
ATOM 1358 O O . ILE A 1 166 ? -29.041 -18.245 10.353 1.00 87.25 166 ILE A O 1
ATOM 1362 N N . CYS A 1 167 ? -27.001 -17.469 10.858 1.00 82.81 167 CYS A N 1
ATOM 1363 C CA . CYS A 1 167 ? -27.211 -16.163 10.221 1.00 82.81 167 CYS A CA 1
ATOM 1364 C C . CYS A 1 167 ? -26.529 -16.006 8.857 1.00 82.81 167 CYS A C 1
ATOM 1366 O O . CYS A 1 167 ? -26.604 -14.923 8.288 1.00 82.81 167 CYS A O 1
ATOM 1368 N N . ASP A 1 168 ? -25.846 -17.041 8.361 1.00 81.69 168 ASP A N 1
ATOM 1369 C CA . ASP A 1 168 ? -25.088 -17.062 7.098 1.00 81.69 168 ASP A CA 1
ATOM 1370 C C . ASP A 1 168 ? -23.930 -16.051 7.004 1.00 81.69 168 ASP A C 1
ATOM 1372 O O . ASP A 1 168 ? -23.233 -15.970 5.997 1.00 81.69 168 ASP A O 1
ATOM 1376 N N . VAL A 1 169 ? -23.680 -15.300 8.079 1.00 83.06 169 VAL A N 1
ATOM 1377 C CA . VAL A 1 169 ? -22.623 -14.293 8.151 1.00 83.06 169 VAL A CA 1
ATOM 1378 C C . VAL A 1 169 ? -21.256 -14.958 8.179 1.00 83.06 169 VAL A C 1
ATOM 1380 O O . VAL A 1 169 ? -20.992 -15.832 9.010 1.00 83.06 169 VAL A O 1
ATOM 1383 N N . ILE A 1 170 ? -20.370 -14.464 7.323 1.00 82.88 170 ILE A N 1
ATOM 1384 C CA . ILE A 1 170 ? -18.959 -14.825 7.293 1.00 82.88 170 ILE A CA 1
ATOM 1385 C C . ILE A 1 170 ? -18.193 -13.900 8.232 1.00 82.88 170 ILE A C 1
ATOM 1387 O O . ILE A 1 170 ? -18.337 -12.679 8.161 1.00 82.88 170 ILE A O 1
ATOM 1391 N N . TYR A 1 171 ? -17.341 -14.464 9.077 1.00 83.38 171 TYR A N 1
ATOM 1392 C CA . TYR A 1 171 ? -16.455 -13.698 9.938 1.00 83.38 171 TYR A CA 1
ATOM 1393 C C . TYR A 1 171 ? -15.045 -14.257 9.958 1.00 83.38 171 TYR A C 1
ATOM 1395 O O . TYR A 1 171 ? -14.810 -15.460 9.853 1.00 83.38 171 TYR A O 1
ATOM 1403 N N . GLN A 1 172 ? -14.097 -13.349 10.137 1.00 80.19 172 GLN A N 1
ATOM 1404 C CA . GLN A 1 172 ? -12.707 -13.704 10.349 1.00 80.19 172 GLN A CA 1
ATOM 1405 C C . GLN A 1 172 ? -12.486 -13.978 11.837 1.00 80.19 172 GLN A C 1
ATOM 1407 O O . GLN A 1 172 ? -12.811 -13.141 12.685 1.00 80.19 172 GLN A O 1
ATOM 1412 N N . ARG A 1 173 ? -11.904 -15.129 12.174 1.00 69.69 173 ARG A N 1
ATOM 1413 C CA . ARG A 1 173 ? -11.438 -15.393 13.539 1.00 69.69 173 ARG A CA 1
ATOM 1414 C C . ARG A 1 173 ? -9.913 -15.378 13.532 1.00 69.69 173 ARG A C 1
ATOM 1416 O O . ARG A 1 173 ? -9.332 -15.996 12.644 1.00 69.69 173 ARG A O 1
ATOM 1423 N N . PRO A 1 174 ? -9.246 -14.711 14.489 1.00 58.25 174 PRO A N 1
ATOM 1424 C CA . PRO A 1 174 ? -7.811 -14.892 14.657 1.00 58.25 174 PRO A CA 1
ATOM 1425 C C . PRO A 1 174 ? -7.563 -16.372 14.956 1.00 58.25 174 PRO A C 1
ATOM 1427 O O . PRO A 1 174 ? -7.971 -16.874 16.001 1.00 58.25 174 PRO A O 1
ATOM 1430 N N . VAL A 1 175 ? -6.979 -17.086 13.999 1.00 53.56 175 VAL A N 1
ATOM 1431 C CA . VAL A 1 175 ? -6.631 -18.494 14.171 1.00 53.56 175 VAL A CA 1
ATOM 1432 C C . VAL A 1 175 ? -5.415 -18.568 15.081 1.00 53.56 175 VAL A C 1
ATOM 1434 O O . VAL A 1 175 ? -4.439 -17.835 14.899 1.00 53.56 175 VAL A O 1
ATOM 1437 N N . GLU A 1 176 ? -5.451 -19.473 16.052 1.00 51.16 176 GLU A N 1
ATOM 1438 C CA . GLU A 1 176 ? -4.271 -19.870 16.814 1.00 51.16 176 GLU A CA 1
ATOM 1439 C C . GLU A 1 176 ? -3.325 -20.669 15.892 1.00 51.16 176 GLU A C 1
ATOM 1441 O O . GLU A 1 176 ? -3.341 -21.887 15.828 1.00 51.16 176 GLU A O 1
ATOM 1446 N N . ARG A 1 177 ? -2.551 -19.923 15.094 1.00 41.78 177 ARG A N 1
ATOM 1447 C CA . ARG A 1 177 ? -1.250 -20.205 14.450 1.00 41.78 177 ARG A CA 1
ATOM 1448 C C . ARG A 1 177 ? -0.960 -21.503 13.670 1.00 41.78 177 ARG A C 1
ATOM 1450 O O . ARG A 1 177 ? 0.137 -21.561 13.125 1.00 41.78 177 ARG A O 1
ATOM 1457 N N . THR A 1 178 ? -1.847 -22.482 13.505 1.00 51.66 178 THR A N 1
ATOM 1458 C CA . THR A 1 178 ? -1.465 -23.736 12.797 1.00 51.66 178 THR A CA 1
ATOM 1459 C C . THR A 1 178 ? -2.335 -24.162 11.617 1.00 51.66 178 THR A C 1
ATOM 1461 O O . THR A 1 178 ? -1.973 -25.117 10.935 1.00 51.66 178 THR A O 1
ATOM 1464 N N . PHE A 1 179 ? -3.421 -23.456 11.297 1.00 52.34 179 PHE A N 1
ATOM 1465 C CA . PHE A 1 179 ? -4.268 -23.811 10.152 1.00 52.34 179 PHE A CA 1
ATOM 1466 C C . PHE A 1 179 ? -3.926 -22.979 8.909 1.00 52.34 179 PHE A C 1
ATOM 1468 O O . PHE A 1 179 ? -4.095 -21.761 8.917 1.00 52.34 179 PHE A O 1
ATOM 1475 N N . LYS A 1 180 ? -3.463 -23.641 7.839 1.00 59.97 180 LYS A N 1
ATOM 1476 C CA . LYS A 1 180 ? -3.424 -23.086 6.477 1.00 59.97 180 LYS A CA 1
ATOM 1477 C C . LYS A 1 180 ? -4.631 -23.638 5.720 1.00 59.97 180 LYS A C 1
ATOM 1479 O O . LYS A 1 180 ? -4.630 -24.813 5.371 1.00 59.97 180 LYS A O 1
ATOM 1484 N N . GLN A 1 181 ? -5.652 -22.814 5.525 1.00 65.19 181 GLN A N 1
ATOM 1485 C CA . GLN A 1 181 ? -6.796 -23.134 4.671 1.00 65.19 181 GLN A CA 1
ATOM 1486 C C . GLN A 1 181 ? -6.404 -22.836 3.220 1.00 65.19 181 GLN A C 1
ATOM 1488 O O . GLN A 1 181 ? -5.865 -21.758 2.969 1.00 65.19 181 GLN A O 1
ATOM 1493 N N . ARG A 1 182 ? -6.604 -23.777 2.291 1.00 74.62 182 ARG A N 1
ATOM 1494 C CA . ARG A 1 182 ? -6.395 -23.561 0.846 1.00 74.62 182 ARG A CA 1
ATOM 1495 C C . ARG A 1 182 ? -7.372 -22.500 0.330 1.00 74.62 182 ARG A C 1
ATOM 1497 O O . ARG A 1 182 ? -8.429 -22.344 0.938 1.00 74.62 182 ARG A O 1
ATOM 1504 N N . PRO A 1 183 ? -7.075 -21.803 -0.783 1.00 67.44 183 PRO A N 1
ATOM 1505 C CA . PRO A 1 183 ? -8.001 -20.815 -1.335 1.00 67.44 183 PRO A CA 1
ATOM 1506 C C . PRO A 1 183 ? -9.388 -21.416 -1.601 1.00 67.44 183 PRO A C 1
ATOM 1508 O O . PRO A 1 183 ? -10.392 -20.801 -1.251 1.00 67.44 183 PRO A O 1
ATOM 1511 N N . SER A 1 184 ? -9.420 -22.643 -2.137 1.00 72.12 184 SER A N 1
ATOM 1512 C CA . SER A 1 184 ? -10.640 -23.367 -2.507 1.00 72.12 184 SER A CA 1
ATOM 1513 C C . SER A 1 184 ? -11.357 -24.077 -1.355 1.00 72.12 184 SER A C 1
ATOM 1515 O O . SER A 1 184 ? -12.459 -24.597 -1.551 1.00 72.12 184 SER A O 1
ATOM 1517 N N . ASP A 1 185 ? -10.774 -24.123 -0.153 1.00 76.75 185 ASP A N 1
ATOM 1518 C CA . ASP A 1 185 ? -11.406 -24.810 0.973 1.00 76.75 185 ASP A CA 1
ATOM 1519 C C . ASP A 1 185 ? -12.694 -24.068 1.378 1.00 76.75 185 ASP A C 1
ATOM 1521 O O . ASP A 1 185 ? -12.662 -22.855 1.611 1.00 76.75 185 ASP A O 1
ATOM 1525 N N . PRO A 1 186 ? -13.827 -24.771 1.555 1.00 78.19 186 PRO A N 1
ATOM 1526 C CA . PRO A 1 186 ? -15.074 -24.134 1.958 1.00 78.19 186 PRO A CA 1
ATOM 1527 C C . PRO A 1 186 ? -14.940 -23.462 3.328 1.00 78.19 186 PRO A C 1
ATOM 1529 O O . PRO A 1 186 ? -14.234 -23.952 4.212 1.00 78.19 186 PRO A O 1
ATOM 1532 N N . ASP A 1 187 ? -15.679 -22.367 3.534 1.00 80.44 187 ASP A N 1
ATOM 1533 C CA . ASP A 1 187 ? -15.715 -21.677 4.826 1.00 80.44 187 ASP A CA 1
ATOM 1534 C C . ASP A 1 187 ? -16.047 -22.648 5.968 1.00 80.44 187 ASP A C 1
ATOM 1536 O O . ASP A 1 187 ? -17.004 -23.432 5.901 1.00 80.44 187 ASP A O 1
ATOM 1540 N N . ILE A 1 188 ? -15.310 -22.546 7.076 1.00 82.88 188 ILE A N 1
ATOM 1541 C CA . ILE A 1 188 ? -15.548 -23.404 8.236 1.00 82.88 188 ILE A CA 1
ATOM 1542 C C . ILE A 1 188 ? -16.899 -23.029 8.849 1.00 82.88 188 ILE A C 1
ATOM 1544 O O . ILE A 1 188 ? -17.108 -21.914 9.332 1.00 82.88 188 ILE A O 1
ATOM 1548 N N . THR A 1 189 ? -17.838 -23.970 8.865 1.00 84.38 189 THR A N 1
ATOM 1549 C CA . THR A 1 189 ? -19.189 -23.697 9.357 1.00 84.38 189 THR A CA 1
ATOM 1550 C C . THR A 1 189 ? -19.280 -23.830 10.879 1.00 84.38 189 THR A C 1
ATOM 1552 O O . THR A 1 189 ? -19.079 -24.904 11.445 1.00 84.38 189 THR A O 1
ATOM 1555 N N . ILE A 1 190 ? -19.651 -22.750 11.566 1.00 85.06 190 ILE A N 1
ATOM 1556 C CA . ILE A 1 190 ? -19.812 -22.710 13.032 1.00 85.06 190 ILE A CA 1
ATOM 1557 C C . ILE A 1 190 ? -21.054 -21.908 13.430 1.00 85.06 190 ILE A C 1
ATOM 1559 O O . ILE A 1 190 ? -21.719 -21.323 12.585 1.00 85.06 190 ILE A O 1
ATOM 1563 N N . THR A 1 191 ? -21.406 -21.876 14.713 1.00 83.38 191 THR A N 1
ATOM 1564 C CA . THR A 1 191 ? -22.470 -20.997 15.223 1.00 83.38 191 THR A CA 1
ATOM 1565 C C . THR A 1 191 ? -21.831 -19.773 15.870 1.00 83.38 191 THR A C 1
ATOM 1567 O O . THR A 1 191 ? -21.034 -19.915 16.798 1.00 83.38 191 THR A O 1
ATOM 1570 N N . CYS A 1 192 ? -22.144 -18.566 15.387 1.00 81.00 192 CYS A N 1
ATOM 1571 C CA . CYS A 1 192 ? -21.552 -17.343 15.934 1.00 81.00 192 CYS A CA 1
ATOM 1572 C C . CYS A 1 192 ? -22.074 -17.051 17.346 1.00 81.00 192 CYS A C 1
ATOM 1574 O O . CYS A 1 192 ? -23.188 -17.441 17.690 1.00 81.00 192 CYS A O 1
ATOM 1576 N N . SER A 1 193 ? -21.300 -16.329 18.160 1.00 77.69 193 SER A N 1
ATOM 1577 C CA . SER A 1 193 ? -21.652 -16.009 19.554 1.00 77.69 193 SER A CA 1
ATOM 1578 C C . SER A 1 193 ? -22.999 -15.294 19.697 1.00 77.69 193 SER A C 1
ATOM 1580 O O . SER A 1 193 ? -23.726 -15.565 20.647 1.00 77.69 193 SER A O 1
ATOM 1582 N N . ASN A 1 194 ? -23.360 -14.440 18.733 1.00 78.75 194 ASN A N 1
ATOM 1583 C CA . ASN A 1 194 ? -24.659 -13.761 18.705 1.00 78.75 194 ASN A CA 1
ATOM 1584 C C . ASN A 1 194 ? -25.825 -14.727 18.463 1.00 78.75 194 ASN A C 1
ATOM 1586 O O . ASN A 1 194 ? -26.901 -14.536 19.012 1.00 78.75 194 ASN A O 1
ATOM 1590 N N . CYS A 1 195 ? -25.631 -15.759 17.639 1.00 80.56 195 CYS A N 1
ATOM 1591 C CA . CYS A 1 195 ? -26.661 -16.773 17.436 1.00 80.56 195 CYS A CA 1
ATOM 1592 C C . CYS A 1 195 ? -26.652 -17.803 18.572 1.00 80.56 195 CYS A C 1
ATOM 1594 O O . CYS A 1 195 ? -27.708 -18.285 18.963 1.00 80.56 195 CYS A O 1
ATOM 1596 N N . LEU A 1 196 ? -25.481 -18.100 19.145 1.00 76.44 196 LEU A N 1
ATOM 1597 C CA . LEU A 1 196 ? -25.332 -19.007 20.280 1.00 76.44 196 LEU A CA 1
ATOM 1598 C C . LEU A 1 196 ? -26.084 -18.481 21.511 1.00 76.44 196 LEU A C 1
ATOM 1600 O O . LEU A 1 196 ? -26.786 -19.248 22.162 1.00 76.44 196 LEU A O 1
ATOM 1604 N N . SER A 1 197 ? -26.002 -17.174 21.788 1.00 66.44 197 SER A N 1
ATOM 1605 C CA . SER A 1 197 ? -26.740 -16.535 22.885 1.00 66.44 197 SER A CA 1
ATOM 1606 C C . SER A 1 197 ? -28.256 -16.518 22.655 1.00 66.44 197 SER A C 1
ATOM 1608 O O . SER A 1 197 ? -29.012 -16.664 23.613 1.00 66.44 197 SER A O 1
ATOM 1610 N N . CYS A 1 198 ? -28.718 -16.423 21.403 1.00 54.97 198 CYS A N 1
ATOM 1611 C CA . CYS A 1 198 ? -30.137 -16.582 21.068 1.00 54.97 198 CYS A CA 1
ATOM 1612 C C . CYS A 1 198 ? -30.634 -18.023 21.249 1.00 54.97 198 CYS A C 1
ATOM 1614 O O . CYS A 1 198 ? -31.766 -18.221 21.678 1.00 54.97 198 CYS A O 1
ATOM 1616 N N . VAL A 1 199 ? -29.801 -19.022 20.941 1.00 59.81 199 VAL A N 1
ATOM 1617 C CA . VAL A 1 199 ? -30.162 -20.443 21.077 1.00 59.81 199 VAL A CA 1
ATOM 1618 C C . VAL A 1 199 ? -30.146 -20.875 22.548 1.00 59.81 199 VAL A C 1
ATOM 1620 O O . VAL A 1 199 ? -31.079 -21.526 23.007 1.00 59.81 199 VAL A O 1
ATOM 1623 N N . GLN A 1 200 ? -29.136 -20.465 23.319 1.00 56.41 200 GLN A N 1
ATOM 1624 C CA . GLN A 1 200 ? -28.993 -20.846 24.732 1.00 56.41 200 GLN A CA 1
ATOM 1625 C C . GLN A 1 200 ? -29.952 -20.099 25.677 1.00 56.41 200 GLN A C 1
ATOM 1627 O O . GLN A 1 200 ? -30.193 -20.565 26.785 1.00 56.41 200 GLN A O 1
ATOM 1632 N N . GLY A 1 201 ? -30.536 -18.975 25.245 1.00 48.41 201 GLY A N 1
ATOM 1633 C CA . GLY A 1 201 ? -31.512 -18.195 26.017 1.00 48.41 201 GLY A CA 1
ATOM 1634 C C . GLY A 1 201 ? -32.956 -18.712 25.972 1.00 48.41 201 GLY A C 1
ATOM 1635 O O . GLY A 1 201 ? -33.851 -18.021 26.448 1.00 48.41 201 GLY A O 1
ATOM 1636 N N . THR A 1 202 ? -33.202 -19.893 25.394 1.00 44.75 202 THR A N 1
ATOM 1637 C CA . THR A 1 202 ? -34.540 -20.504 25.307 1.00 44.75 202 THR A CA 1
ATOM 1638 C C . THR A 1 202 ? -34.666 -21.747 26.186 1.00 44.75 202 THR A C 1
ATOM 1640 O O . THR A 1 202 ? -35.008 -22.828 25.723 1.00 44.75 202 THR A O 1
ATOM 1643 N N . THR A 1 203 ? -34.442 -21.608 27.492 1.00 41.44 203 THR A N 1
ATOM 1644 C CA . THR A 1 203 ? -35.231 -22.406 28.438 1.00 41.44 203 THR A CA 1
ATOM 1645 C C . THR A 1 203 ? -36.558 -21.669 28.638 1.00 41.44 203 THR A C 1
ATOM 1647 O O . THR A 1 203 ? -36.547 -20.507 29.047 1.00 41.44 203 THR A O 1
ATOM 1650 N N . PRO A 1 204 ? -37.712 -22.269 28.297 1.00 39.44 204 PRO A N 1
ATOM 1651 C CA . PRO A 1 204 ? -38.993 -21.611 28.490 1.00 39.44 204 PRO A CA 1
ATOM 1652 C C . PRO A 1 204 ? -39.259 -21.508 29.995 1.00 39.44 204 PRO A C 1
ATOM 1654 O O . PRO A 1 204 ? -39.683 -22.471 30.627 1.00 39.44 204 PRO A O 1
ATOM 1657 N N . SER A 1 205 ? -39.015 -20.334 30.577 1.00 39.31 205 SER A N 1
ATOM 1658 C CA . SER A 1 205 ? -39.757 -19.938 31.769 1.00 39.31 205 SER A CA 1
ATOM 1659 C C . SER A 1 205 ? -41.189 -19.713 31.311 1.00 39.31 205 SER A C 1
ATOM 1661 O O . SER A 1 205 ? -41.457 -18.798 30.528 1.00 39.31 205 SER A O 1
ATOM 1663 N N . ALA A 1 206 ? -42.095 -20.578 31.762 1.00 44.19 206 ALA A N 1
ATOM 1664 C CA . ALA A 1 206 ? -43.515 -20.284 31.743 1.00 44.19 206 ALA A CA 1
ATOM 1665 C C . ALA A 1 206 ? -43.744 -18.901 32.387 1.00 44.19 206 ALA A C 1
ATOM 1667 O O . ALA A 1 206 ? -43.017 -18.504 33.297 1.00 44.19 206 ALA A O 1
ATOM 1668 N N . ASP A 1 207 ? -44.731 -18.176 31.874 1.00 46.25 207 ASP A N 1
ATOM 1669 C CA . ASP A 1 207 ? -45.248 -16.915 32.416 1.00 46.25 207 ASP A CA 1
ATOM 1670 C C . ASP A 1 207 ? -44.473 -15.622 32.134 1.00 46.25 207 ASP A C 1
ATOM 1672 O O . ASP A 1 207 ? -44.200 -14.841 33.037 1.00 46.25 207 ASP A O 1
ATOM 1676 N N . VAL A 1 208 ? -44.280 -15.284 30.853 1.00 40.31 208 VAL A N 1
ATOM 1677 C CA . VAL A 1 208 ? -44.372 -13.871 30.427 1.00 40.31 208 VAL A CA 1
ATOM 1678 C C . VAL A 1 208 ? -45.072 -13.776 29.065 1.00 40.31 208 VAL A C 1
ATOM 1680 O O . VAL A 1 208 ? -44.464 -13.953 28.011 1.00 40.31 208 VAL A O 1
ATOM 168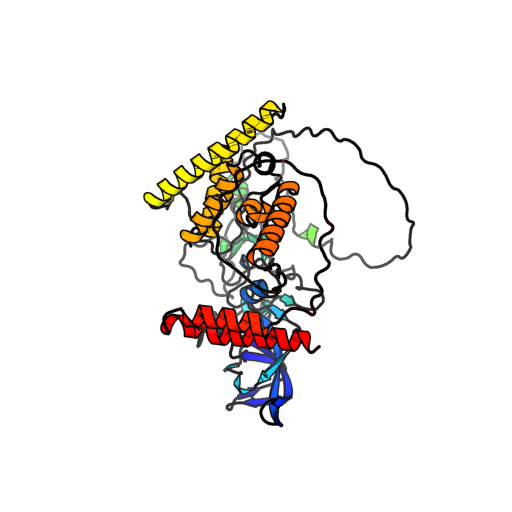3 N N . LYS A 1 209 ? -46.372 -13.448 29.074 1.00 41.44 209 LYS A N 1
ATOM 1684 C CA . LYS A 1 209 ? -47.100 -12.959 27.890 1.00 41.44 209 LYS A CA 1
ATOM 1685 C C . LYS A 1 209 ? -46.582 -11.560 27.548 1.00 41.44 209 LYS A C 1
ATOM 1687 O O . LYS A 1 209 ? -47.070 -10.563 28.069 1.00 41.44 209 LYS A O 1
ATOM 1692 N N . GLY A 1 210 ? -45.568 -11.487 26.697 1.00 39.31 210 GLY A N 1
ATOM 1693 C CA . GLY A 1 210 ? -45.012 -10.225 26.224 1.00 39.31 210 GLY A CA 1
ATOM 1694 C C . GLY A 1 210 ? -44.161 -10.453 24.989 1.00 39.31 210 GLY A C 1
ATOM 1695 O O . GLY A 1 210 ? -42.968 -10.720 25.095 1.00 39.31 210 GLY A O 1
ATOM 1696 N N . ASP A 1 211 ? -44.799 -10.362 23.827 1.00 42.06 211 ASP A N 1
ATOM 1697 C CA . ASP A 1 211 ? -44.220 -10.548 22.499 1.00 42.06 211 ASP A CA 1
ATOM 1698 C C . ASP A 1 211 ? -43.061 -9.556 22.261 1.00 42.06 211 ASP A C 1
ATOM 1700 O O . ASP A 1 211 ? -43.243 -8.416 21.831 1.00 42.06 211 ASP A O 1
ATOM 1704 N N . LYS A 1 212 ? -41.831 -9.966 22.584 1.00 38.09 212 LYS A N 1
ATOM 1705 C CA . LYS A 1 212 ? -40.601 -9.252 22.219 1.00 38.09 212 LYS A CA 1
ATOM 1706 C C . LYS A 1 212 ? -39.721 -10.186 21.408 1.00 38.09 212 LYS A C 1
ATOM 1708 O O . LYS A 1 212 ? -38.775 -10.785 21.913 1.00 38.09 212 LYS A O 1
ATOM 1713 N N . ARG A 1 213 ? -40.032 -10.292 20.114 1.00 35.88 213 ARG A N 1
ATOM 1714 C CA . ARG A 1 213 ? -39.113 -10.880 19.133 1.00 35.88 213 ARG A CA 1
ATOM 1715 C C . ARG A 1 213 ? -37.761 -10.144 19.195 1.00 35.88 213 ARG A C 1
ATOM 1717 O O . ARG A 1 213 ? -37.752 -8.914 19.307 1.00 35.88 213 ARG A O 1
ATOM 1724 N N . PRO A 1 214 ? -36.623 -10.852 19.110 1.00 35.66 214 PRO A N 1
ATOM 1725 C CA . PRO A 1 214 ? -35.309 -10.224 19.138 1.00 35.66 214 PRO A CA 1
ATOM 1726 C C . PRO A 1 214 ? -35.147 -9.256 17.958 1.00 35.66 214 PRO A C 1
ATOM 1728 O O . PRO A 1 214 ? -35.592 -9.529 16.840 1.00 35.66 214 PRO A O 1
ATOM 1731 N N . LYS A 1 215 ? -34.521 -8.101 18.227 1.00 39.88 215 LYS A N 1
ATOM 1732 C CA . LYS A 1 215 ? -34.263 -7.044 17.242 1.00 39.88 215 LYS A CA 1
ATOM 1733 C C . LYS A 1 215 ? -33.538 -7.635 16.031 1.00 39.88 215 LYS A C 1
ATOM 1735 O O . LYS A 1 215 ? -32.398 -8.082 16.121 1.00 39.88 215 LYS A O 1
ATOM 1740 N N . ARG A 1 216 ? -34.260 -7.634 14.913 1.00 39.56 216 ARG A N 1
ATOM 1741 C CA . ARG A 1 216 ? -33.877 -8.077 13.572 1.00 39.56 216 ARG A CA 1
ATOM 1742 C C . ARG A 1 216 ? -32.493 -7.515 13.219 1.00 39.56 216 ARG A C 1
ATOM 1744 O O . ARG A 1 216 ? -32.353 -6.311 13.019 1.00 39.56 216 ARG A O 1
ATOM 1751 N N . ILE A 1 217 ? -31.480 -8.380 13.162 1.00 42.28 217 ILE A N 1
ATOM 1752 C CA . ILE A 1 217 ? -30.191 -8.062 12.536 1.00 42.28 217 ILE A CA 1
ATOM 1753 C C . ILE A 1 217 ? -30.502 -7.610 11.104 1.00 42.28 217 ILE A C 1
ATOM 1755 O O . ILE A 1 217 ? -31.303 -8.252 10.420 1.00 42.28 217 ILE A O 1
ATOM 1759 N N . LEU A 1 218 ? -29.932 -6.471 10.702 1.00 41.50 218 LEU A N 1
ATOM 1760 C CA . LEU A 1 218 ? -30.067 -5.871 9.375 1.00 41.50 218 LEU A CA 1
ATOM 1761 C C . LEU A 1 218 ? -29.915 -6.954 8.296 1.00 41.50 218 LEU A C 1
ATOM 1763 O O . LEU A 1 218 ? -28.814 -7.437 8.044 1.00 41.50 218 LEU A O 1
ATOM 1767 N N . ARG A 1 219 ? -31.025 -7.359 7.668 1.00 42.44 219 ARG A N 1
ATOM 1768 C CA . ARG A 1 219 ? -30.967 -8.151 6.437 1.00 42.44 219 ARG A CA 1
ATOM 1769 C C . ARG A 1 219 ? -30.234 -7.311 5.394 1.00 42.44 219 ARG A C 1
ATOM 1771 O O . ARG A 1 219 ? -30.646 -6.180 5.149 1.00 42.44 219 ARG A O 1
ATOM 1778 N N . LEU A 1 220 ? -29.219 -7.889 4.746 1.00 42.28 220 LEU A N 1
ATOM 1779 C CA . LEU A 1 220 ? -28.477 -7.303 3.615 1.00 42.28 220 LEU A CA 1
ATOM 1780 C C . LEU A 1 220 ? -29.383 -6.767 2.478 1.00 42.28 220 LEU A C 1
ATOM 1782 O O . LEU A 1 220 ? -28.936 -5.979 1.648 1.00 42.28 220 LEU A O 1
ATOM 1786 N N . GLU A 1 221 ? -30.663 -7.148 2.450 1.00 38.88 221 GLU A N 1
ATOM 1787 C CA . GLU A 1 221 ? -31.677 -6.663 1.507 1.00 38.88 221 GLU A CA 1
ATOM 1788 C C . GLU A 1 221 ? -31.841 -5.130 1.503 1.00 38.88 221 GLU A C 1
ATOM 1790 O O . GLU A 1 221 ? -32.151 -4.563 0.456 1.00 38.88 221 GLU A O 1
ATOM 1795 N N . SER A 1 222 ? -31.598 -4.431 2.621 1.00 38.75 222 SER A N 1
ATOM 1796 C CA . SER A 1 222 ? -31.726 -2.964 2.681 1.00 38.75 222 SER A CA 1
ATOM 1797 C C . SER A 1 222 ? -30.573 -2.202 2.013 1.00 38.75 222 SER A C 1
ATOM 1799 O O . SER A 1 222 ? -30.746 -1.027 1.690 1.00 38.75 222 SER A O 1
ATOM 1801 N N . TYR A 1 223 ? -29.437 -2.858 1.743 1.00 39.75 223 TYR A N 1
ATOM 1802 C CA . TYR A 1 223 ? -28.338 -2.282 0.956 1.00 39.75 223 TYR A CA 1
ATOM 1803 C C . TYR A 1 223 ? -28.519 -2.493 -0.554 1.00 39.75 223 TYR A C 1
ATOM 1805 O O . TYR A 1 223 ? -28.132 -1.630 -1.334 1.00 39.75 223 TYR A O 1
ATOM 1813 N N . ARG A 1 224 ? -29.189 -3.576 -0.980 1.00 38.38 224 ARG A N 1
ATOM 1814 C CA . ARG A 1 224 ? -29.466 -3.850 -2.406 1.00 38.38 224 ARG A CA 1
ATOM 1815 C C . ARG A 1 224 ? -30.399 -2.832 -3.073 1.00 38.38 224 ARG A C 1
ATOM 1817 O O . ARG A 1 224 ? -30.383 -2.718 -4.289 1.00 38.38 224 ARG A O 1
ATOM 1824 N N . LYS A 1 225 ? -31.208 -2.093 -2.305 1.00 35.75 225 LYS A N 1
ATOM 1825 C CA . LYS A 1 225 ? -32.185 -1.131 -2.850 1.00 35.75 225 LYS A CA 1
ATOM 1826 C C . LYS A 1 225 ? -31.649 0.286 -3.085 1.00 35.75 225 LYS A C 1
ATOM 1828 O O . LYS A 1 225 ? -32.416 1.125 -3.536 1.00 35.75 225 LYS A O 1
ATOM 1833 N N . ARG A 1 226 ? -30.380 0.584 -2.775 1.00 35.28 226 ARG A N 1
ATOM 1834 C CA . ARG A 1 226 ? -29.842 1.957 -2.868 1.00 35.28 226 ARG A CA 1
ATOM 1835 C C . ARG A 1 226 ? -28.980 2.257 -4.098 1.00 35.28 226 ARG A C 1
ATOM 1837 O O . ARG A 1 226 ? -28.535 3.387 -4.229 1.00 35.28 226 ARG A O 1
ATOM 1844 N N . THR A 1 227 ? -28.775 1.297 -4.997 1.00 34.50 227 THR A N 1
ATOM 1845 C CA . THR A 1 227 ? -27.882 1.451 -6.165 1.00 34.50 227 THR A CA 1
ATOM 1846 C C . THR A 1 227 ? -28.591 1.547 -7.516 1.00 34.50 227 THR A C 1
ATOM 1848 O O . THR A 1 227 ? -27.932 1.469 -8.544 1.00 34.50 227 THR A O 1
ATOM 1851 N N . ILE A 1 228 ? -29.911 1.744 -7.540 1.00 39.53 228 ILE A N 1
ATOM 1852 C CA . ILE A 1 228 ? -30.650 2.025 -8.778 1.00 39.53 228 ILE A CA 1
ATOM 1853 C C . ILE A 1 228 ? -31.601 3.190 -8.509 1.00 39.53 228 ILE A C 1
ATOM 1855 O O . ILE A 1 228 ? -32.698 2.978 -7.996 1.00 39.53 228 ILE A O 1
ATOM 1859 N N . VAL A 1 229 ? -31.160 4.412 -8.812 1.00 33.81 229 VAL A N 1
ATOM 1860 C CA . VAL A 1 229 ? -32.046 5.499 -9.246 1.00 33.81 229 VAL A CA 1
ATOM 1861 C C . VAL A 1 229 ? -31.322 6.253 -10.353 1.00 33.81 229 VAL A C 1
ATOM 1863 O O . VAL A 1 229 ? -30.175 6.669 -10.185 1.00 33.81 229 VAL A O 1
ATOM 1866 N N . ASP A 1 230 ? -32.025 6.334 -11.473 1.00 31.97 230 ASP A N 1
ATOM 1867 C CA . ASP A 1 230 ? -31.640 6.934 -12.734 1.00 31.97 230 ASP A CA 1
ATOM 1868 C C . ASP A 1 230 ? -31.414 8.449 -12.659 1.00 31.97 230 ASP A C 1
ATOM 1870 O O . ASP A 1 230 ? -31.898 9.163 -11.779 1.00 31.97 230 ASP A O 1
ATOM 1874 N N . SER A 1 231 ? -30.657 8.881 -13.659 1.00 37.34 231 SER A N 1
ATOM 1875 C CA . SER A 1 231 ? -30.506 10.220 -14.208 1.00 37.34 231 SER A CA 1
ATOM 1876 C C . SER A 1 231 ? -31.833 10.928 -14.498 1.00 37.34 231 SER A C 1
ATOM 1878 O O . SER A 1 231 ? -32.751 10.310 -15.030 1.00 37.34 231 SER A O 1
ATOM 1880 N N . ASP A 1 232 ? -31.868 12.229 -14.181 1.00 32.94 232 ASP A N 1
ATOM 1881 C CA . ASP A 1 232 ? -32.365 13.354 -15.004 1.00 32.94 232 ASP A CA 1
ATOM 1882 C C . ASP A 1 232 ? -33.005 14.453 -14.140 1.00 32.94 232 ASP A C 1
ATOM 1884 O O . ASP A 1 232 ? -34.046 14.237 -13.527 1.00 32.94 232 ASP A O 1
ATOM 1888 N N . SER A 1 233 ? -32.399 15.650 -14.133 1.00 33.12 233 SER A N 1
ATOM 1889 C CA . SER A 1 233 ? -33.089 16.926 -14.407 1.00 33.12 233 SER A CA 1
ATOM 1890 C C . SER A 1 233 ? -32.179 18.133 -14.136 1.00 33.12 233 SER A C 1
ATOM 1892 O O . SER A 1 233 ? -31.787 18.389 -12.996 1.00 33.12 233 SER A O 1
ATOM 1894 N N . ASP A 1 234 ? -31.917 18.891 -15.198 1.00 33.88 234 ASP A N 1
ATOM 1895 C CA . ASP A 1 234 ? -31.402 20.259 -15.199 1.00 33.88 234 ASP A CA 1
ATOM 1896 C C . ASP A 1 234 ? -32.371 21.239 -14.518 1.00 33.88 234 ASP A C 1
ATOM 1898 O O . ASP A 1 234 ? -33.568 21.220 -14.813 1.00 33.88 234 ASP A O 1
ATOM 1902 N N . SER A 1 235 ? -31.852 22.159 -13.693 1.00 32.56 235 SER A N 1
ATOM 1903 C CA . SER A 1 235 ? -32.086 23.618 -13.797 1.00 32.56 235 SER A CA 1
ATOM 1904 C C . SER A 1 235 ? -31.436 24.399 -12.635 1.00 32.56 235 SER A C 1
ATOM 1906 O O . SER A 1 235 ? -31.305 23.861 -11.535 1.00 32.56 235 SER A O 1
ATOM 1908 N N . PRO A 1 236 ? -31.026 25.666 -12.857 1.00 41.69 236 PRO A N 1
ATOM 1909 C CA . PRO A 1 236 ? -30.168 26.428 -11.951 1.00 41.69 236 PRO A CA 1
ATOM 1910 C C . PRO A 1 236 ? -30.972 27.336 -11.010 1.00 41.69 236 PRO A C 1
ATOM 1912 O O . PRO A 1 236 ? -31.962 27.933 -11.430 1.00 41.69 236 PRO A O 1
ATOM 1915 N N . VAL A 1 237 ? -30.513 27.515 -9.766 1.00 33.84 237 VAL A N 1
ATOM 1916 C CA . VAL A 1 237 ? -31.027 28.579 -8.887 1.00 33.84 237 VAL A CA 1
ATOM 1917 C C . VAL A 1 237 ? -29.893 29.218 -8.086 1.00 33.84 237 VAL A C 1
ATOM 1919 O O . VAL A 1 237 ? -29.294 28.599 -7.214 1.00 33.84 237 VAL A O 1
ATOM 1922 N N . ASP A 1 238 ? -29.615 30.446 -8.506 1.00 29.55 238 ASP A N 1
ATOM 1923 C CA . ASP A 1 238 ? -29.435 31.690 -7.756 1.00 29.55 238 ASP A CA 1
ATOM 1924 C C . ASP A 1 238 ? -28.540 31.765 -6.509 1.00 29.55 238 ASP A C 1
ATOM 1926 O O . ASP A 1 238 ? -28.632 31.008 -5.543 1.00 29.55 238 ASP A O 1
ATOM 1930 N N . ALA A 1 239 ? -27.691 32.788 -6.548 1.00 34.16 239 ALA A N 1
ATOM 1931 C CA . ALA A 1 239 ? -26.716 33.141 -5.539 1.00 34.16 239 ALA A CA 1
ATOM 1932 C C . ALA A 1 239 ? -27.286 34.191 -4.582 1.00 34.16 239 ALA A C 1
ATOM 1934 O O . ALA A 1 239 ? -27.836 35.202 -5.008 1.00 34.16 239 ALA A O 1
ATOM 1935 N N . GLY A 1 240 ? -27.017 34.012 -3.290 1.00 30.69 240 GLY A N 1
ATOM 1936 C CA . GLY A 1 240 ? -26.992 35.115 -2.337 1.00 30.69 240 GLY A CA 1
ATOM 1937 C C . GLY A 1 240 ? -27.805 34.868 -1.080 1.00 30.69 240 GLY A C 1
ATOM 1938 O O . GLY A 1 240 ? -28.992 35.163 -1.041 1.00 30.69 240 GLY A O 1
ATOM 1939 N N . GLN A 1 241 ? -27.125 34.450 -0.014 1.00 29.34 241 GLN A N 1
ATOM 1940 C CA . GLN A 1 241 ? -27.390 34.997 1.313 1.00 29.34 241 GLN A CA 1
ATOM 1941 C C . GLN A 1 241 ? -26.183 34.759 2.221 1.00 29.34 241 GLN A C 1
ATOM 1943 O O . GLN A 1 241 ? -25.823 33.630 2.541 1.00 29.34 241 GLN A O 1
ATOM 1948 N N . VAL A 1 242 ? -25.543 35.870 2.582 1.00 35.75 242 VAL A N 1
ATOM 1949 C CA . VAL A 1 242 ? -24.627 35.987 3.714 1.00 35.75 242 VAL A CA 1
ATOM 1950 C C . VAL A 1 242 ? -25.504 35.979 4.962 1.00 35.75 242 VAL A C 1
ATOM 1952 O O . VAL A 1 242 ? -26.408 36.807 5.070 1.00 35.75 242 VAL A O 1
ATOM 1955 N N . ILE A 1 243 ? -25.272 35.026 5.860 1.00 31.61 243 ILE A N 1
ATOM 1956 C CA . ILE A 1 243 ? -25.849 35.012 7.203 1.00 31.61 243 ILE A CA 1
ATOM 1957 C C . ILE A 1 243 ? -24.666 35.025 8.167 1.00 31.61 243 ILE A C 1
ATOM 1959 O O . ILE A 1 243 ? -23.810 34.142 8.114 1.00 31.61 243 ILE A O 1
ATOM 1963 N N . ASP A 1 244 ? -24.617 36.077 8.977 1.00 34.47 244 ASP A N 1
ATOM 1964 C CA . ASP A 1 244 ? -23.741 36.221 10.132 1.00 34.47 244 ASP A CA 1
ATOM 1965 C C . ASP A 1 244 ? -24.137 35.192 11.205 1.00 34.47 244 ASP A C 1
ATOM 1967 O O . ASP A 1 244 ? -25.308 35.105 11.580 1.00 34.47 244 ASP A O 1
ATOM 1971 N N . GLU A 1 245 ? -23.167 34.430 11.712 1.00 34.59 245 GLU A N 1
ATOM 1972 C CA . GLU A 1 245 ? -23.326 33.574 12.892 1.00 34.59 245 GLU A CA 1
ATOM 1973 C C . GLU A 1 245 ? -22.361 34.054 13.986 1.00 34.59 245 GLU A C 1
ATOM 1975 O O . GLU A 1 245 ? -21.168 33.742 13.964 1.00 34.59 245 GLU A O 1
ATOM 1980 N N . ASP A 1 246 ? -22.900 34.826 14.933 1.00 36.84 246 ASP A N 1
ATOM 1981 C CA . ASP A 1 246 ? -22.311 35.074 16.250 1.00 36.84 246 ASP A CA 1
ATOM 1982 C C . ASP A 1 246 ? -22.897 34.092 17.284 1.00 36.84 246 ASP A C 1
ATOM 1984 O O . ASP A 1 246 ? -24.096 33.813 17.294 1.00 36.84 246 ASP A O 1
ATOM 1988 N N . ASP A 1 247 ? -22.011 33.649 18.181 1.00 39.97 247 ASP A N 1
ATOM 1989 C CA . ASP A 1 247 ? -22.233 33.154 19.548 1.00 39.97 247 ASP A CA 1
ATOM 1990 C C . ASP A 1 247 ? -23.158 31.947 19.803 1.00 39.97 247 ASP A C 1
ATOM 1992 O O . ASP A 1 247 ? -24.296 32.087 20.249 1.00 39.97 247 ASP A O 1
ATOM 1996 N N . ASP A 1 248 ? -22.572 30.740 19.750 1.00 34.56 248 ASP A N 1
ATOM 1997 C CA . ASP A 1 248 ? -23.115 29.556 20.432 1.00 34.56 248 ASP A CA 1
ATOM 1998 C C . ASP A 1 248 ? -22.315 29.172 21.694 1.00 34.56 248 ASP A C 1
ATOM 2000 O O . ASP A 1 248 ? -21.151 28.748 21.676 1.00 34.56 248 ASP A O 1
ATOM 2004 N N . GLU A 1 249 ? -23.009 29.287 22.825 1.00 34.19 249 GLU A N 1
ATOM 2005 C CA . GLU A 1 249 ? -22.639 28.869 24.173 1.00 34.19 249 GLU A CA 1
ATOM 2006 C C . GLU A 1 249 ? -22.489 27.331 24.259 1.00 34.19 249 GLU A C 1
ATOM 2008 O O . GLU A 1 249 ? -23.459 26.574 24.306 1.00 34.19 249 GLU A O 1
ATOM 2013 N N . TYR A 1 250 ? -21.249 26.831 24.306 1.00 39.03 250 TYR A N 1
ATOM 2014 C CA . TYR A 1 250 ? -20.972 25.389 24.375 1.00 39.03 250 TYR A CA 1
ATOM 2015 C C . TYR A 1 250 ? -21.223 24.801 25.776 1.00 39.03 250 TYR A C 1
ATOM 2017 O O . TYR A 1 250 ? -20.346 24.809 26.645 1.00 39.03 250 TYR A O 1
ATOM 2025 N N . LYS A 1 251 ? -22.388 24.172 25.968 1.00 30.41 251 LYS A N 1
ATOM 2026 C CA . LYS A 1 251 ? -22.588 23.139 26.999 1.00 30.41 251 LYS A CA 1
ATOM 2027 C C . LYS A 1 251 ? -22.157 21.781 26.450 1.00 30.41 251 LYS A C 1
ATOM 2029 O O . LYS A 1 251 ? -22.819 21.203 25.596 1.00 30.41 251 LYS A O 1
ATOM 2034 N N . VAL A 1 252 ? -21.040 21.261 26.954 1.00 34.72 252 VAL A N 1
ATOM 2035 C CA . VAL A 1 252 ? -20.618 19.880 26.690 1.00 34.72 252 VAL A CA 1
ATOM 2036 C C . VAL A 1 252 ? -21.149 18.996 27.816 1.00 34.72 252 VAL A C 1
ATOM 2038 O O . VAL A 1 252 ? -20.595 18.995 28.915 1.00 34.72 252 VAL A O 1
ATOM 2041 N N . ASP A 1 253 ? -22.212 18.243 27.542 1.00 29.64 253 ASP A N 1
ATOM 2042 C CA . ASP A 1 253 ? -22.672 17.164 28.419 1.00 29.64 253 ASP A CA 1
ATOM 2043 C C . ASP A 1 253 ? -21.686 15.989 28.355 1.00 29.64 253 ASP A C 1
ATOM 2045 O O . ASP A 1 253 ? -21.498 15.361 27.311 1.00 29.64 253 ASP A O 1
ATOM 2049 N N . PHE A 1 254 ? -21.040 15.692 29.488 1.00 38.94 254 PHE A N 1
ATOM 2050 C CA . PHE A 1 254 ? -20.054 14.611 29.629 1.00 38.94 254 PHE A CA 1
ATOM 2051 C C . PHE A 1 254 ? -20.570 13.388 30.407 1.00 38.94 254 PHE A C 1
ATOM 2053 O O . PHE A 1 254 ? -19.782 12.505 30.749 1.00 38.94 254 PHE A O 1
ATOM 2060 N N . ASP A 1 255 ? -21.882 13.268 30.624 1.00 34.50 255 ASP A N 1
ATOM 2061 C CA . ASP A 1 255 ? -22.482 12.082 31.245 1.00 34.50 255 ASP A CA 1
ATOM 2062 C C . ASP A 1 255 ? -22.989 11.086 30.197 1.00 34.50 255 ASP A C 1
ATOM 2064 O O . ASP A 1 255 ? -24.176 10.880 29.960 1.00 34.50 255 ASP A O 1
ATOM 2068 N N . SER A 1 256 ? -22.032 10.412 29.559 1.00 35.19 256 SER A N 1
ATOM 2069 C CA . SER A 1 256 ? -22.240 9.118 28.900 1.00 35.19 256 SER A CA 1
ATOM 2070 C C . SER A 1 256 ? -20.942 8.314 28.912 1.00 35.19 256 SER A C 1
ATOM 2072 O O . SER A 1 256 ? -20.386 7.927 27.885 1.00 35.19 256 SER A O 1
ATOM 2074 N N . ALA A 1 257 ? -20.448 8.023 30.116 1.00 35.47 257 ALA A N 1
ATOM 2075 C CA . ALA A 1 257 ? -19.364 7.076 30.341 1.00 35.47 257 ALA A CA 1
ATOM 2076 C C . ALA A 1 257 ? -19.831 5.627 30.077 1.00 35.47 257 ALA A C 1
ATOM 2078 O O . ALA A 1 257 ? -19.971 4.812 30.987 1.00 35.47 257 ALA A O 1
ATOM 2079 N N . LYS A 1 258 ? -20.041 5.268 28.805 1.00 35.56 258 LYS A N 1
ATOM 2080 C CA . LYS A 1 258 ? -20.101 3.871 28.346 1.00 35.56 258 LYS A CA 1
ATOM 2081 C C . LYS A 1 258 ? -18.886 3.567 27.472 1.00 35.56 258 LYS A C 1
ATOM 2083 O O . LYS A 1 258 ? -18.905 3.703 26.259 1.00 35.56 258 LYS A O 1
ATOM 2088 N N . ARG A 1 259 ? -17.816 3.151 28.158 1.00 37.97 259 ARG A N 1
ATOM 2089 C CA . ARG A 1 259 ? -16.722 2.260 27.722 1.00 37.97 259 ARG A CA 1
ATOM 2090 C C . ARG A 1 259 ? -16.500 2.167 26.198 1.00 37.97 259 ARG A C 1
ATOM 2092 O O . ARG A 1 259 ? -16.772 1.139 25.584 1.00 37.97 259 ARG A O 1
ATOM 2099 N N . ILE A 1 260 ? -15.918 3.212 25.614 1.00 30.25 260 ILE A N 1
ATOM 2100 C CA . ILE A 1 260 ? -15.414 3.190 24.236 1.00 30.25 260 ILE A CA 1
ATOM 2101 C C . ILE A 1 260 ? -14.119 2.367 24.218 1.00 30.25 260 ILE A C 1
ATOM 2103 O O . ILE A 1 260 ? -13.094 2.767 24.775 1.00 30.25 260 ILE A O 1
ATOM 2107 N N . LYS A 1 261 ? -14.172 1.174 23.615 1.00 35.28 261 LYS A N 1
ATOM 2108 C CA . LYS A 1 261 ? -12.991 0.355 23.329 1.00 35.28 261 LYS A CA 1
ATOM 2109 C C . LYS A 1 261 ? -12.417 0.776 21.980 1.00 35.28 261 LYS A C 1
ATOM 2111 O O . LYS A 1 261 ? -13.063 0.687 20.949 1.00 35.28 261 LYS A O 1
ATOM 2116 N N . SER A 1 262 ? -11.176 1.239 22.047 1.00 34.41 262 SER A N 1
ATOM 2117 C CA . SER A 1 262 ? -10.312 1.643 20.940 1.00 34.41 262 SER A CA 1
ATOM 2118 C C . SER A 1 262 ? -10.255 0.592 19.818 1.00 34.41 262 SER A C 1
ATOM 2120 O O . SER A 1 262 ? -9.852 -0.553 20.036 1.00 34.41 262 SER A O 1
ATOM 2122 N N . THR A 1 263 ? -10.639 1.010 18.610 1.00 33.59 263 THR A N 1
ATOM 2123 C CA . THR A 1 263 ? -10.501 0.256 17.360 1.00 33.59 263 THR A CA 1
ATOM 2124 C C . THR A 1 263 ? -9.066 0.338 16.841 1.00 33.59 263 THR A C 1
ATOM 2126 O O . THR A 1 263 ? -8.486 1.417 16.741 1.00 33.59 263 THR A O 1
ATOM 2129 N N . LYS A 1 264 ? -8.508 -0.827 16.518 1.00 38.34 264 LYS A N 1
ATOM 2130 C CA . LYS A 1 264 ? -7.133 -1.075 16.079 1.00 38.34 264 LYS A CA 1
ATOM 2131 C C . LYS A 1 264 ? -7.045 -1.043 14.545 1.00 38.34 264 LYS A C 1
ATOM 2133 O O . LYS A 1 264 ? -7.594 -1.940 13.919 1.00 38.34 264 LYS A O 1
ATOM 2138 N N . SER A 1 265 ? -6.324 -0.081 13.967 1.00 32.16 265 SER A N 1
ATOM 2139 C CA . SER A 1 265 ? -5.784 -0.149 12.597 1.00 32.16 265 SER A CA 1
ATOM 2140 C C . SER A 1 265 ? -4.515 -1.016 12.577 1.00 32.16 265 SER A C 1
ATOM 2142 O O . SER A 1 265 ? -3.797 -1.098 13.583 1.00 32.16 265 SER A O 1
ATOM 2144 N N . GLY A 1 266 ? -4.308 -1.768 11.495 1.00 34.78 266 GLY A N 1
ATOM 2145 C CA . GLY A 1 266 ? -3.349 -2.866 11.383 1.00 34.78 266 GLY A CA 1
ATOM 2146 C C . GLY A 1 266 ? -2.234 -2.598 10.380 1.00 34.78 266 GLY A C 1
ATOM 2147 O O . GLY A 1 266 ? -2.169 -3.261 9.363 1.00 34.78 266 GLY A O 1
ATOM 2148 N N . GLY A 1 267 ? -1.302 -1.706 10.713 1.00 27.69 267 GLY A N 1
ATOM 2149 C CA . GLY A 1 267 ? 0.085 -1.870 10.269 1.00 27.69 267 GLY A CA 1
ATOM 2150 C C . GLY A 1 267 ? 0.816 -2.762 11.273 1.00 27.69 267 GLY A C 1
ATOM 2151 O O . GLY A 1 267 ? 0.471 -2.746 12.461 1.00 27.69 267 GLY A O 1
ATOM 2152 N N . HIS A 1 268 ? 1.818 -3.528 10.839 1.00 33.84 268 HIS A N 1
ATOM 2153 C CA . HIS A 1 268 ? 2.742 -4.259 11.715 1.00 33.84 268 HIS A CA 1
ATOM 2154 C C . HIS A 1 268 ? 3.636 -3.297 12.533 1.00 33.84 268 HIS A C 1
ATOM 2156 O O . HIS A 1 268 ? 4.856 -3.382 12.538 1.00 33.84 268 HIS A O 1
ATOM 2162 N N . ALA A 1 269 ? 3.022 -2.400 13.304 1.00 33.34 269 ALA A N 1
ATOM 2163 C CA . ALA A 1 269 ? 3.612 -1.912 14.530 1.00 33.34 269 ALA A CA 1
ATOM 2164 C C . ALA A 1 269 ? 3.650 -3.108 15.484 1.00 33.34 269 ALA A C 1
ATOM 2166 O O . ALA A 1 269 ? 2.607 -3.683 15.827 1.00 33.34 269 ALA A O 1
ATOM 2167 N N . VAL A 1 270 ? 4.847 -3.522 15.894 1.00 36.03 270 VAL A N 1
ATOM 2168 C CA . VAL A 1 270 ? 5.020 -4.383 17.065 1.00 36.03 270 VAL A CA 1
ATOM 2169 C C . VAL A 1 270 ? 4.290 -3.679 18.206 1.00 36.03 270 VAL A C 1
ATOM 2171 O O . VAL A 1 270 ? 4.787 -2.708 18.761 1.00 36.03 270 VAL A O 1
ATOM 2174 N N . ARG A 1 271 ? 3.055 -4.101 18.504 1.00 38.97 271 ARG A N 1
ATOM 2175 C CA . ARG A 1 271 ? 2.271 -3.505 19.585 1.00 38.97 271 ARG A CA 1
ATOM 2176 C C . ARG A 1 271 ? 2.970 -3.836 20.888 1.00 38.97 271 ARG A C 1
ATOM 2178 O O . ARG A 1 271 ? 2.830 -4.948 21.408 1.00 38.97 271 ARG A O 1
ATOM 2185 N N . PHE A 1 272 ? 3.710 -2.863 21.402 1.00 45.09 272 PHE A N 1
ATOM 2186 C CA . PHE A 1 272 ? 4.325 -2.912 22.712 1.00 45.09 272 PHE A CA 1
ATOM 2187 C C . PHE A 1 272 ? 3.220 -2.837 23.758 1.00 45.09 272 PHE A C 1
ATOM 2189 O O . PHE A 1 272 ? 2.805 -1.786 24.230 1.00 45.09 272 PHE A O 1
ATOM 2196 N N . SER A 1 273 ? 2.692 -4.001 24.111 1.00 46.28 273 SER A N 1
ATOM 2197 C CA . SER A 1 273 ? 1.871 -4.143 25.299 1.00 46.28 273 SER A CA 1
ATOM 2198 C C . SER A 1 273 ? 2.740 -3.814 26.517 1.00 46.28 273 SER A C 1
ATOM 2200 O O . SER A 1 273 ? 3.748 -4.486 26.727 1.00 46.28 273 SER A O 1
ATOM 2202 N N . ALA A 1 274 ? 2.348 -2.829 27.335 1.00 51.06 274 ALA A N 1
ATOM 2203 C CA . ALA A 1 274 ? 3.064 -2.448 28.562 1.00 51.06 274 ALA A CA 1
ATOM 2204 C C . ALA A 1 274 ? 3.370 -3.648 29.493 1.00 51.06 274 ALA A C 1
ATOM 2206 O O . ALA A 1 274 ? 4.348 -3.645 30.240 1.00 51.06 274 ALA A O 1
ATOM 2207 N N . THR A 1 275 ? 2.590 -4.733 29.398 1.00 51.16 275 THR A N 1
ATOM 2208 C CA . THR A 1 275 ? 2.833 -5.991 30.123 1.00 51.16 275 THR A CA 1
ATOM 2209 C C . THR A 1 275 ? 4.036 -6.809 29.629 1.00 51.16 275 THR A C 1
ATOM 2211 O O . THR A 1 275 ? 4.487 -7.681 30.365 1.00 51.16 275 THR A O 1
ATOM 2214 N N . LYS A 1 276 ? 4.594 -6.528 28.443 1.00 57.94 276 LYS A N 1
ATOM 2215 C CA . LYS A 1 276 ? 5.766 -7.218 27.864 1.00 57.94 276 LYS A CA 1
ATOM 2216 C C . LYS A 1 276 ? 7.063 -6.398 27.872 1.00 57.94 276 LYS A C 1
ATOM 2218 O O . LYS A 1 276 ? 8.068 -6.880 27.361 1.00 57.94 276 LYS A O 1
ATOM 2223 N N . LEU A 1 277 ? 7.051 -5.195 28.444 1.00 69.62 277 LEU A N 1
ATOM 2224 C CA . LEU A 1 277 ? 8.247 -4.359 28.549 1.00 69.62 277 LEU A CA 1
ATOM 2225 C C . LEU A 1 277 ? 9.266 -4.980 29.507 1.00 69.62 277 LEU A C 1
ATOM 2227 O O . LEU A 1 277 ? 8.897 -5.491 30.574 1.00 69.62 277 LEU A O 1
ATOM 2231 N N . ASN A 1 278 ? 10.545 -4.907 29.143 1.00 80.75 278 ASN A N 1
ATOM 2232 C CA . ASN A 1 278 ? 11.615 -5.235 30.081 1.00 80.75 278 ASN A CA 1
ATOM 2233 C C . ASN A 1 278 ? 11.612 -4.226 31.255 1.00 80.75 278 ASN A C 1
ATOM 2235 O O . ASN A 1 278 ? 10.968 -3.175 31.200 1.00 80.75 278 ASN A O 1
ATOM 2239 N N . SER A 1 279 ? 12.277 -4.551 32.367 1.00 77.31 279 SER A N 1
ATOM 2240 C CA . SER A 1 279 ? 12.263 -3.702 33.574 1.00 77.31 279 SER A CA 1
ATOM 2241 C C . SER A 1 279 ? 12.746 -2.269 33.305 1.00 77.31 279 SER A C 1
ATOM 2243 O O . SER A 1 279 ? 12.211 -1.324 33.883 1.00 77.31 279 SER A O 1
ATOM 2245 N N . PHE A 1 280 ? 13.697 -2.100 32.385 1.00 76.88 280 PHE A N 1
ATOM 2246 C CA . PHE A 1 280 ? 14.251 -0.808 31.987 1.00 76.88 280 PHE A CA 1
ATOM 2247 C C . PHE A 1 280 ? 13.260 0.033 31.163 1.00 76.88 280 PHE A C 1
ATOM 2249 O O . PHE A 1 280 ? 13.065 1.218 31.425 1.00 76.88 280 PHE A O 1
ATOM 2256 N N . GLU A 1 281 ? 12.563 -0.580 30.210 1.00 80.88 281 GLU A N 1
ATOM 2257 C CA . GLU A 1 281 ? 11.517 0.057 29.409 1.00 80.88 281 GLU A CA 1
ATOM 2258 C C . GLU A 1 281 ? 10.316 0.466 30.262 1.00 80.88 281 GLU A C 1
ATOM 2260 O O . GLU A 1 281 ? 9.757 1.540 30.048 1.00 80.88 281 GLU A O 1
ATOM 2265 N N . LYS A 1 282 ? 9.952 -0.341 31.269 1.00 86.19 282 LYS A N 1
ATOM 2266 C CA . LYS A 1 282 ? 8.918 0.033 32.247 1.00 86.19 282 LYS A CA 1
ATOM 2267 C C . LYS A 1 282 ? 9.309 1.289 33.015 1.00 86.19 282 LYS A C 1
ATOM 2269 O O . LYS A 1 282 ? 8.477 2.172 33.180 1.00 86.19 282 LYS A O 1
ATOM 2274 N N . GLN A 1 283 ? 10.568 1.397 33.439 1.00 88.38 283 GLN A N 1
ATOM 2275 C CA . GLN A 1 283 ? 11.053 2.587 34.134 1.00 88.38 283 GLN A CA 1
ATOM 2276 C C . GLN A 1 283 ? 10.999 3.828 33.231 1.00 88.38 283 GLN A C 1
ATOM 2278 O O . GLN A 1 283 ? 10.489 4.865 33.649 1.00 88.38 283 GLN A O 1
ATOM 2283 N N . ILE A 1 284 ? 11.453 3.713 31.977 1.00 86.44 284 ILE A N 1
ATOM 2284 C CA . ILE A 1 284 ? 11.370 4.807 30.996 1.00 86.44 284 ILE A CA 1
ATOM 2285 C C . ILE A 1 284 ? 9.916 5.220 30.760 1.00 86.44 284 ILE A C 1
ATOM 2287 O O . ILE A 1 284 ? 9.626 6.416 30.733 1.00 86.44 284 ILE A O 1
ATOM 2291 N N . PHE A 1 285 ? 9.009 4.252 30.610 1.00 90.88 285 PHE A N 1
ATOM 2292 C CA . PHE A 1 285 ? 7.585 4.507 30.418 1.00 90.88 285 PHE A CA 1
ATOM 2293 C C . PHE A 1 285 ? 6.998 5.284 31.598 1.00 90.88 285 PHE A C 1
ATOM 2295 O O . PHE A 1 285 ? 6.427 6.351 31.390 1.00 90.88 285 PHE A O 1
ATOM 2302 N N . THR A 1 286 ? 7.197 4.809 32.831 1.00 92.81 286 THR A N 1
ATOM 2303 C CA . THR A 1 286 ? 6.676 5.466 34.038 1.00 92.81 286 THR A CA 1
ATOM 2304 C C . THR A 1 286 ? 7.203 6.894 34.170 1.00 92.81 286 THR A C 1
ATOM 2306 O O . THR A 1 286 ? 6.416 7.827 34.305 1.00 92.81 286 THR A O 1
ATOM 2309 N N . THR A 1 287 ? 8.516 7.103 34.014 1.00 95.19 287 THR A N 1
ATOM 2310 C CA . THR A 1 287 ? 9.110 8.448 34.085 1.00 95.19 287 THR A CA 1
ATOM 2311 C C . THR A 1 287 ? 8.613 9.370 32.965 1.00 95.19 287 THR A C 1
ATOM 2313 O O . THR A 1 287 ? 8.449 10.574 33.171 1.00 95.19 287 THR A O 1
ATOM 2316 N N . ALA A 1 288 ? 8.379 8.841 31.761 1.00 94.50 288 ALA A N 1
ATOM 2317 C CA . ALA A 1 288 ? 7.822 9.619 30.657 1.00 94.50 288 ALA A CA 1
ATOM 2318 C C . ALA A 1 288 ? 6.366 10.027 30.931 1.00 94.50 288 ALA A C 1
ATOM 2320 O O . ALA A 1 288 ? 6.005 11.182 30.698 1.00 94.50 288 ALA A O 1
ATOM 2321 N N . VAL A 1 289 ? 5.552 9.108 31.462 1.00 97.06 289 VAL A N 1
ATOM 2322 C CA . VAL A 1 289 ? 4.155 9.369 31.838 1.00 97.06 289 VAL A CA 1
ATOM 2323 C C . VAL A 1 289 ? 4.080 10.445 32.915 1.00 97.06 289 VAL A C 1
ATOM 2325 O O . VAL A 1 289 ? 3.335 11.405 32.740 1.00 97.06 289 VAL A O 1
ATOM 2328 N N . GLU A 1 290 ? 4.896 10.356 33.966 1.00 97.06 290 GLU A N 1
ATOM 2329 C CA . GLU A 1 290 ? 4.946 11.354 35.045 1.00 97.06 290 GLU A CA 1
ATOM 2330 C C . GLU A 1 290 ? 5.273 12.760 34.519 1.00 97.06 290 GLU A C 1
ATOM 2332 O O . GLU A 1 290 ? 4.585 13.728 34.848 1.00 97.06 290 GLU A O 1
ATOM 2337 N N . LYS A 1 291 ? 6.269 12.875 33.631 1.00 96.44 291 LYS A N 1
ATOM 2338 C CA . LYS A 1 291 ? 6.672 14.157 33.027 1.00 96.44 291 LYS A CA 1
ATOM 2339 C C . LYS A 1 291 ? 5.578 14.786 32.166 1.00 96.44 291 LYS A C 1
ATOM 2341 O O . LYS A 1 291 ? 5.390 16.003 32.195 1.00 96.44 291 LYS A O 1
ATOM 2346 N N . ILE A 1 292 ? 4.870 13.981 31.372 1.00 97.56 292 ILE A N 1
ATOM 2347 C CA . ILE A 1 292 ? 3.748 14.474 30.562 1.00 97.56 292 ILE A CA 1
ATOM 2348 C C . ILE A 1 292 ? 2.554 14.819 31.458 1.00 97.56 292 ILE A C 1
ATOM 2350 O O . ILE A 1 292 ? 1.931 15.862 31.260 1.00 97.56 292 ILE A O 1
ATOM 2354 N N . HIS A 1 293 ? 2.272 13.999 32.470 1.00 97.81 293 HIS A N 1
ATOM 2355 C CA . HIS A 1 293 ? 1.223 14.243 33.456 1.00 97.81 293 HIS A CA 1
ATOM 2356 C C . HIS A 1 293 ? 1.419 15.576 34.188 1.00 97.81 293 HIS A C 1
ATOM 2358 O O . HIS A 1 293 ? 0.464 16.341 34.315 1.00 97.81 293 HIS A O 1
ATOM 2364 N N . GLU A 1 294 ? 2.645 15.895 34.610 1.00 97.69 294 GLU A N 1
ATOM 2365 C CA . GLU A 1 294 ? 2.985 17.176 35.240 1.00 97.69 294 GLU A CA 1
ATOM 2366 C C . GLU A 1 294 ? 2.649 18.360 34.317 1.00 97.69 294 GLU A C 1
ATOM 2368 O O . GLU A 1 294 ? 1.949 19.294 34.715 1.00 97.69 294 GLU A O 1
ATOM 2373 N N . CYS A 1 295 ? 3.067 18.286 33.047 1.00 97.31 295 CYS A N 1
ATOM 2374 C CA . CYS A 1 295 ? 2.801 19.341 32.069 1.00 97.31 295 CYS A CA 1
ATOM 2375 C C . CYS A 1 295 ? 1.298 19.522 31.815 1.00 97.31 295 CYS A C 1
ATOM 2377 O O . CYS A 1 295 ? 0.807 20.647 31.754 1.00 97.31 295 CYS A O 1
ATOM 2379 N N . LEU A 1 296 ? 0.545 18.431 31.668 1.00 97.12 296 LEU A N 1
ATOM 2380 C CA . LEU A 1 296 ? -0.895 18.506 31.424 1.00 97.12 296 LEU A CA 1
ATOM 2381 C C . LEU A 1 296 ? -1.668 18.964 32.671 1.00 97.12 296 LEU A C 1
ATOM 2383 O O . LEU A 1 296 ? -2.625 19.723 32.544 1.00 97.12 296 LEU A O 1
ATOM 2387 N N . SER A 1 297 ? -1.225 18.585 33.872 1.00 96.69 297 SER A N 1
ATOM 2388 C CA . SER A 1 297 ? -1.822 19.039 35.137 1.00 96.69 297 SER A CA 1
ATOM 2389 C C . SER A 1 297 ? -1.671 20.546 35.308 1.00 96.69 297 SER A C 1
ATOM 2391 O O . SER A 1 297 ? -2.623 21.227 35.690 1.00 96.69 297 SER A O 1
ATOM 2393 N N . LYS A 1 298 ? -0.512 21.092 34.919 1.00 96.12 298 LYS A N 1
ATOM 2394 C CA . LYS A 1 298 ? -0.307 22.540 34.832 1.00 96.12 298 LYS A CA 1
ATOM 2395 C C . LYS A 1 298 ? -1.311 23.201 33.881 1.00 96.12 298 LYS A C 1
ATOM 2397 O O . LYS A 1 298 ? -1.901 24.217 34.228 1.00 96.12 298 LYS A O 1
ATOM 2402 N N . GLY A 1 299 ? -1.567 22.594 32.722 1.00 95.31 299 GLY A N 1
ATOM 2403 C CA . GLY A 1 299 ? -2.583 23.073 31.779 1.00 95.31 299 GLY A CA 1
ATOM 2404 C C . GLY A 1 299 ? -4.001 23.069 32.358 1.00 95.31 299 GLY A C 1
ATOM 2405 O O . GLY A 1 299 ? -4.760 24.004 32.123 1.00 95.31 299 GLY A O 1
ATOM 2406 N N . VAL A 1 300 ? -4.361 22.053 33.151 1.00 95.31 300 VAL A N 1
ATOM 2407 C CA . VAL A 1 300 ? -5.653 22.023 33.857 1.00 95.31 300 VAL A CA 1
ATOM 2408 C C . VAL A 1 300 ? -5.756 23.168 34.862 1.00 95.31 300 VAL A C 1
ATOM 2410 O O . VAL A 1 300 ? -6.768 23.865 34.859 1.00 95.31 300 VAL A O 1
ATOM 2413 N N . ALA A 1 301 ? -4.711 23.419 35.652 1.00 94.94 301 ALA A N 1
ATOM 2414 C CA . ALA A 1 301 ? -4.686 24.537 36.596 1.00 94.94 301 ALA A CA 1
ATOM 2415 C C . ALA A 1 301 ? -4.829 25.902 35.888 1.00 94.94 301 ALA A C 1
ATOM 2417 O O . ALA A 1 301 ? -5.589 26.759 36.335 1.00 94.94 301 ALA A O 1
ATOM 2418 N N . GLU A 1 302 ? -4.167 26.082 34.740 1.00 94.25 302 GLU A N 1
ATOM 2419 C CA . GLU A 1 302 ? -4.271 27.287 33.898 1.00 94.25 302 GLU A CA 1
ATOM 2420 C C . GLU A 1 302 ? -5.667 27.497 33.292 1.00 94.25 302 GLU A C 1
ATOM 2422 O O . GLU A 1 302 ? -6.052 28.624 32.985 1.00 94.25 302 GLU A O 1
ATOM 2427 N N . MET A 1 303 ? -6.427 26.423 33.078 1.00 93.06 303 MET A N 1
ATOM 2428 C CA . MET A 1 303 ? -7.803 26.504 32.582 1.00 93.06 303 MET A CA 1
ATOM 2429 C C . MET A 1 303 ? -8.803 26.730 33.715 1.00 93.06 303 MET A C 1
ATOM 2431 O O . MET A 1 303 ? -9.747 27.502 33.554 1.00 93.06 303 MET A O 1
ATOM 2435 N N . GLN A 1 304 ? -8.565 26.119 34.876 1.00 92.62 304 GLN A N 1
ATOM 2436 C CA . GLN A 1 304 ? -9.368 26.334 36.078 1.00 92.62 304 GLN A CA 1
ATOM 2437 C C . GLN A 1 304 ? -9.269 27.780 36.576 1.00 92.62 304 GLN A C 1
ATOM 2439 O O . GLN A 1 304 ? -10.287 28.348 36.959 1.00 92.62 304 GLN A O 1
ATOM 2444 N N . SER A 1 305 ? -8.092 28.414 36.494 1.00 92.75 305 SER A N 1
ATOM 2445 C CA . SER A 1 305 ? -7.939 29.840 36.828 1.00 92.75 305 SER A CA 1
ATOM 2446 C C . SER A 1 305 ? -8.723 30.772 35.897 1.00 92.75 305 SER A C 1
ATOM 2448 O O . SER A 1 305 ? -9.045 31.894 36.276 1.00 92.75 305 SER A O 1
ATOM 2450 N N . LYS A 1 306 ? -9.079 30.297 34.697 1.00 91.94 306 LYS A N 1
ATOM 2451 C CA . LYS A 1 306 ? -9.939 30.989 33.726 1.00 91.94 306 LYS A CA 1
ATOM 2452 C C . LYS A 1 306 ? -11.413 30.570 33.830 1.00 91.94 306 LYS A C 1
ATOM 2454 O O . LYS A 1 306 ? -12.167 30.786 32.887 1.00 91.94 306 LYS A O 1
ATOM 2459 N N . ASN A 1 307 ? -11.820 29.953 34.943 1.00 91.00 307 ASN A N 1
ATOM 2460 C CA . ASN A 1 307 ? -13.175 29.446 35.196 1.00 91.00 307 ASN A CA 1
ATOM 2461 C C . ASN A 1 307 ? -13.676 28.383 34.196 1.00 91.00 307 ASN A C 1
ATOM 2463 O O . ASN A 1 307 ? -14.880 28.170 34.063 1.00 91.00 307 ASN A O 1
ATOM 2467 N N . VAL A 1 308 ? -12.777 27.661 33.517 1.00 88.75 308 VAL A N 1
ATOM 2468 C CA . VAL A 1 308 ? -13.162 26.551 32.632 1.00 88.75 308 VAL A CA 1
ATOM 2469 C C . VAL A 1 308 ? -13.232 25.257 33.446 1.00 88.75 308 VAL A C 1
ATOM 2471 O O . VAL A 1 308 ? -12.212 24.731 33.897 1.00 88.75 308 VAL A O 1
ATOM 2474 N N . LYS A 1 309 ? -14.441 24.718 33.636 1.00 86.00 309 LYS A N 1
ATOM 2475 C CA . LYS A 1 309 ? -14.652 23.450 34.350 1.00 86.00 309 LYS A CA 1
ATOM 2476 C C . LYS A 1 309 ? -14.350 22.270 33.422 1.00 86.00 309 LYS A C 1
ATOM 2478 O O . LYS A 1 309 ? -14.993 22.111 32.390 1.00 86.00 309 LYS A O 1
ATOM 2483 N N . LEU A 1 310 ? -13.377 21.437 33.790 1.00 86.75 310 LEU A N 1
ATOM 2484 C CA . LEU A 1 310 ? -12.951 20.274 33.003 1.00 86.75 310 LEU A CA 1
ATOM 2485 C C . LEU A 1 310 ? -12.942 19.012 33.863 1.00 86.75 310 LEU A C 1
ATOM 2487 O O . LEU A 1 310 ? -12.362 18.998 34.946 1.00 86.75 310 LEU A O 1
ATOM 2491 N N . SER A 1 311 ? -13.537 17.937 33.346 1.00 84.56 311 SER A N 1
ATOM 2492 C CA . SER A 1 311 ? -13.547 16.602 33.954 1.00 84.56 311 SER A CA 1
ATOM 2493 C C . SER A 1 311 ? -12.659 15.634 33.164 1.00 84.56 311 SER A C 1
ATOM 2495 O O . SER A 1 311 ? -13.122 14.613 32.657 1.00 84.56 311 SER A O 1
ATOM 2497 N N . VAL A 1 312 ? -11.376 15.970 33.001 1.00 89.50 312 VAL A N 1
ATOM 2498 C CA . VAL A 1 312 ? -10.425 15.139 32.242 1.00 89.50 312 VAL A CA 1
ATOM 2499 C C . VAL A 1 312 ? -9.496 14.397 33.199 1.00 89.50 312 VAL A C 1
ATOM 2501 O O . VAL A 1 312 ? -8.849 15.007 34.047 1.00 89.50 312 VAL A O 1
ATOM 2504 N N . ASN A 1 313 ? -9.385 13.075 33.037 1.00 95.06 313 ASN A N 1
ATOM 2505 C CA . ASN A 1 313 ? -8.375 12.284 33.737 1.00 95.06 313 ASN A CA 1
ATOM 2506 C C . ASN A 1 313 ? -7.009 12.484 33.059 1.00 95.06 313 ASN A C 1
ATOM 2508 O O . ASN A 1 313 ? -6.695 11.856 32.045 1.00 95.06 313 ASN A O 1
ATOM 2512 N N . VAL A 1 314 ? -6.214 13.391 33.624 1.00 95.44 314 VAL A N 1
ATOM 2513 C CA . VAL A 1 314 ? -4.913 13.803 33.084 1.00 95.44 314 VAL A CA 1
ATOM 2514 C C . VAL A 1 314 ? -3.912 12.649 33.042 1.00 95.44 314 VAL A C 1
ATOM 2516 O O . VAL A 1 314 ? -3.159 12.529 32.077 1.00 95.44 314 VAL A O 1
ATOM 2519 N N . MET A 1 315 ? -3.929 11.776 34.053 1.00 96.25 315 MET A N 1
ATOM 2520 C CA . MET A 1 315 ? -3.035 10.618 34.123 1.00 96.25 315 MET A CA 1
ATOM 2521 C C . MET A 1 315 ? -3.311 9.649 32.974 1.00 96.25 315 MET A C 1
ATOM 2523 O O . MET A 1 315 ? -2.403 9.282 32.234 1.00 96.25 315 MET A O 1
ATOM 2527 N N . TYR A 1 316 ? -4.586 9.328 32.746 1.00 94.31 316 TYR A N 1
ATOM 2528 C CA . TYR A 1 316 ? -4.994 8.480 31.628 1.00 94.31 316 TYR A CA 1
ATOM 2529 C C . TYR A 1 316 ? -4.606 9.085 30.270 1.00 94.31 316 TYR A C 1
ATOM 2531 O O . TYR A 1 316 ? -4.165 8.372 29.368 1.00 94.31 316 TYR A O 1
ATOM 2539 N N . LEU A 1 317 ? -4.739 10.406 30.110 1.00 95.31 317 LEU A N 1
ATOM 2540 C CA . LEU A 1 317 ? -4.328 11.088 28.882 1.00 95.31 317 LEU A CA 1
ATOM 2541 C C . LEU A 1 317 ? -2.807 11.004 28.668 1.00 95.31 317 LEU A C 1
ATOM 2543 O O . LEU A 1 317 ? -2.367 10.703 27.558 1.00 95.31 317 LEU A O 1
ATOM 2547 N N . ALA A 1 318 ? -2.011 11.208 29.721 1.00 97.00 318 ALA A N 1
ATOM 2548 C CA . ALA A 1 318 ? -0.558 11.070 29.671 1.00 97.00 318 ALA A CA 1
ATOM 2549 C C . ALA A 1 318 ? -0.133 9.640 29.290 1.00 97.00 318 ALA A C 1
ATOM 2551 O O . ALA A 1 318 ? 0.664 9.465 28.366 1.00 97.00 318 ALA A O 1
ATOM 2552 N N . GLU A 1 319 ? -0.729 8.617 29.913 1.00 95.38 319 GLU A N 1
ATOM 2553 C CA . GLU A 1 319 ? -0.505 7.207 29.563 1.00 95.38 319 GLU A CA 1
ATOM 2554 C C . GLU A 1 319 ? -0.821 6.927 28.091 1.00 95.38 319 GLU A C 1
ATOM 2556 O O . GLU A 1 319 ? -0.054 6.254 27.401 1.00 95.38 319 GLU A O 1
ATOM 2561 N N . LYS A 1 320 ? -1.929 7.472 27.574 1.00 95.50 320 LYS A N 1
ATOM 2562 C CA . LYS A 1 320 ? -2.316 7.293 26.170 1.00 95.50 320 LYS A CA 1
ATOM 2563 C C . LYS A 1 320 ? -1.359 7.956 25.191 1.00 95.50 320 LYS A C 1
ATOM 2565 O O . LYS A 1 320 ? -1.100 7.369 24.138 1.00 95.50 320 LYS A O 1
ATOM 2570 N N . ILE A 1 321 ? -0.824 9.130 25.518 1.00 95.94 321 ILE A N 1
ATOM 2571 C CA . ILE A 1 321 ? 0.180 9.805 24.686 1.00 95.94 321 ILE A CA 1
ATOM 2572 C C . ILE A 1 321 ? 1.456 8.963 24.616 1.00 95.94 321 ILE A C 1
ATOM 2574 O O . ILE A 1 321 ? 1.929 8.671 23.517 1.00 95.94 321 ILE A O 1
ATOM 2578 N N . ILE A 1 322 ? 1.981 8.514 25.762 1.00 96.50 322 ILE A N 1
ATOM 2579 C CA . ILE A 1 322 ? 3.212 7.712 25.798 1.00 96.50 322 ILE A CA 1
ATOM 2580 C C . ILE A 1 322 ? 3.013 6.348 25.132 1.00 96.50 322 ILE A C 1
ATOM 2582 O O . ILE A 1 322 ? 3.864 5.928 24.350 1.00 96.50 322 ILE A O 1
ATOM 2586 N N . GLN A 1 323 ? 1.880 5.679 25.365 1.00 93.44 323 GLN A N 1
ATOM 2587 C CA . GLN A 1 323 ? 1.570 4.416 24.692 1.00 93.44 323 GLN A CA 1
ATOM 2588 C C . GLN A 1 323 ? 1.517 4.592 23.171 1.00 93.44 323 GLN A C 1
ATOM 2590 O O . GLN A 1 323 ? 2.078 3.777 22.446 1.00 93.44 323 GLN A O 1
ATOM 2595 N N . SER A 1 324 ? 0.905 5.675 22.683 1.00 94.00 324 SER A N 1
ATOM 2596 C CA . SER A 1 324 ? 0.842 5.948 21.241 1.00 94.00 324 SER A CA 1
ATOM 2597 C C . SER A 1 324 ? 2.229 6.252 20.658 1.00 94.00 324 SER A C 1
ATOM 2599 O O . SER A 1 324 ? 2.537 5.811 19.556 1.00 94.00 324 SER A O 1
ATOM 2601 N N . LEU A 1 325 ? 3.098 6.948 21.404 1.00 93.62 325 LEU A N 1
ATOM 2602 C CA . LEU A 1 325 ? 4.498 7.157 21.012 1.00 93.62 325 LEU A CA 1
ATOM 2603 C C . LEU A 1 325 ? 5.281 5.845 20.932 1.00 93.62 325 LEU A C 1
ATOM 2605 O O . LEU A 1 325 ? 6.066 5.666 20.005 1.00 93.62 325 LEU A O 1
ATOM 2609 N N . MET A 1 326 ? 5.078 4.933 21.883 1.00 90.94 326 MET A N 1
ATOM 2610 C CA . MET A 1 326 ? 5.705 3.612 21.849 1.00 90.94 326 MET A CA 1
ATOM 2611 C C . MET A 1 326 ? 5.176 2.747 20.707 1.00 90.94 326 MET A C 1
ATOM 2613 O O . MET A 1 326 ? 5.953 2.032 20.084 1.00 90.94 326 MET A O 1
ATOM 2617 N N . ASP A 1 327 ? 3.882 2.821 20.405 1.00 88.94 327 ASP A N 1
ATOM 2618 C CA . ASP A 1 327 ? 3.295 2.055 19.307 1.00 88.94 327 ASP A CA 1
ATOM 2619 C C . ASP A 1 327 ? 3.869 2.487 17.945 1.00 88.94 327 ASP A C 1
ATOM 2621 O O . ASP A 1 327 ? 4.066 1.639 17.079 1.00 88.94 327 ASP A O 1
ATOM 2625 N N . VAL A 1 328 ? 4.170 3.779 17.760 1.00 90.62 328 VAL A N 1
ATOM 2626 C CA . VAL A 1 328 ? 4.718 4.308 16.497 1.00 90.62 328 VAL A CA 1
ATOM 2627 C C . VAL A 1 328 ? 6.244 4.207 16.438 1.00 90.62 328 VAL A C 1
ATOM 2629 O O . VAL A 1 328 ? 6.789 3.695 15.466 1.00 90.62 328 VAL A O 1
ATOM 2632 N N . TYR A 1 329 ? 6.946 4.668 17.475 1.00 91.00 329 TYR A N 1
ATOM 2633 C CA . TYR A 1 329 ? 8.406 4.832 17.454 1.00 91.00 329 TYR A CA 1
ATOM 2634 C C . TYR A 1 329 ? 9.152 3.829 18.344 1.00 91.00 329 TYR A C 1
ATOM 2636 O O . TYR A 1 329 ? 10.379 3.856 18.401 1.00 91.00 329 TYR A O 1
ATOM 2644 N N . GLY A 1 330 ? 8.453 2.933 19.049 1.00 85.12 330 GLY A N 1
ATOM 2645 C CA . GLY A 1 330 ? 9.057 2.024 20.034 1.00 85.12 330 GLY A CA 1
ATOM 2646 C C . GLY A 1 330 ? 10.066 1.032 19.455 1.00 85.12 330 GLY A C 1
ATOM 2647 O O . GLY A 1 330 ? 10.917 0.542 20.190 1.00 85.12 330 GLY A O 1
ATOM 2648 N N . VAL A 1 331 ? 10.027 0.783 18.142 1.00 82.25 331 VAL A N 1
ATOM 2649 C CA . VAL A 1 331 ? 11.029 -0.038 17.441 1.00 82.25 331 VAL A CA 1
ATOM 2650 C C . VAL A 1 331 ? 12.404 0.650 17.430 1.00 82.25 331 VAL A C 1
ATOM 2652 O O . VAL A 1 331 ? 13.427 -0.019 17.552 1.00 82.25 331 VAL A O 1
ATOM 2655 N N . ASN A 1 332 ? 12.444 1.985 17.345 1.00 87.50 332 ASN A N 1
ATOM 2656 C CA . ASN A 1 332 ? 13.673 2.775 17.307 1.00 87.50 332 ASN A CA 1
ATOM 2657 C C . ASN A 1 332 ? 13.803 3.647 18.565 1.00 87.50 332 ASN A C 1
ATOM 2659 O O . ASN A 1 332 ? 13.284 4.761 18.641 1.00 87.50 332 ASN A O 1
ATOM 2663 N N . SER A 1 333 ? 14.564 3.167 19.556 1.00 85.06 333 SER A N 1
ATOM 2664 C CA . SER A 1 333 ? 14.729 3.866 20.841 1.00 85.06 333 SER A CA 1
ATOM 2665 C C . SER A 1 333 ? 15.247 5.305 20.701 1.00 85.06 333 SER A C 1
ATOM 2667 O O . SER A 1 333 ? 14.871 6.168 21.500 1.00 85.06 333 SER A O 1
ATOM 2669 N N . ARG A 1 334 ? 16.090 5.588 19.698 1.00 87.38 334 ARG A N 1
ATOM 2670 C CA . ARG A 1 334 ? 16.615 6.941 19.462 1.00 87.38 334 ARG A CA 1
ATOM 2671 C C . ARG A 1 334 ? 15.500 7.886 19.032 1.00 87.38 334 ARG A C 1
ATOM 2673 O O . ARG A 1 334 ? 15.369 8.969 19.598 1.00 87.38 334 ARG A O 1
ATOM 2680 N N . GLU A 1 335 ? 14.693 7.455 18.072 1.00 88.44 335 GLU A N 1
ATOM 2681 C CA . GLU A 1 335 ? 13.585 8.237 17.531 1.00 88.44 335 GLU A CA 1
ATOM 2682 C C . GLU A 1 335 ? 12.476 8.431 18.568 1.00 88.44 335 GLU A C 1
ATOM 2684 O O . GLU A 1 335 ? 12.025 9.554 18.780 1.00 88.44 335 GLU A O 1
ATOM 2689 N N . PHE A 1 336 ? 12.138 7.382 19.327 1.00 92.38 336 PHE A N 1
ATOM 2690 C CA . PHE A 1 336 ? 11.227 7.487 20.468 1.00 92.38 336 PHE A CA 1
ATOM 2691 C C . PHE A 1 336 ? 11.686 8.550 21.479 1.00 92.38 336 PHE A C 1
ATOM 2693 O O . PHE A 1 336 ? 10.905 9.424 21.854 1.00 92.38 336 PHE A O 1
ATOM 2700 N N . LYS A 1 337 ? 12.958 8.514 21.906 1.00 91.00 337 LYS A N 1
ATOM 2701 C CA . LYS A 1 337 ? 13.508 9.489 22.866 1.00 91.00 337 LYS A CA 1
ATOM 2702 C C . LYS A 1 337 ? 13.494 10.908 22.306 1.00 91.00 337 LYS A C 1
ATOM 2704 O O . LYS A 1 337 ? 13.164 11.839 23.039 1.00 91.00 337 LYS A O 1
ATOM 2709 N N . GLN A 1 338 ? 13.836 11.068 21.028 1.00 91.88 338 GLN A N 1
ATOM 2710 C CA . GLN A 1 338 ? 13.805 12.360 20.352 1.00 91.88 338 GLN A CA 1
ATOM 2711 C C . GLN A 1 338 ? 12.381 12.930 20.321 1.00 91.88 338 GLN A C 1
ATOM 2713 O O . GLN A 1 338 ? 12.162 14.042 20.799 1.00 91.88 338 GLN A O 1
ATOM 2718 N N . ARG A 1 339 ? 11.400 12.150 19.851 1.00 92.75 339 ARG A N 1
ATOM 2719 C CA . ARG A 1 339 ? 9.993 12.573 19.781 1.00 92.75 339 ARG A CA 1
ATOM 2720 C C . ARG A 1 339 ? 9.400 12.868 21.153 1.00 92.75 339 ARG A C 1
ATOM 2722 O O . ARG A 1 339 ? 8.726 13.881 21.333 1.00 92.75 339 ARG A O 1
ATOM 2729 N N . LEU A 1 340 ? 9.704 12.035 22.146 1.00 94.88 340 LEU A N 1
ATOM 2730 C CA . LEU A 1 340 ? 9.309 12.279 23.531 1.00 94.88 340 LEU A CA 1
ATOM 2731 C C . LEU A 1 340 ? 9.860 13.617 24.042 1.00 94.88 340 LEU A C 1
ATOM 2733 O O . LEU A 1 340 ? 9.127 14.390 24.659 1.00 94.88 340 LEU A O 1
ATOM 2737 N N . TYR A 1 341 ? 11.137 13.903 23.781 1.00 93.69 341 TYR A N 1
ATOM 2738 C CA . TYR A 1 341 ? 11.775 15.148 24.201 1.00 93.69 341 TYR A CA 1
ATOM 2739 C C . TYR A 1 341 ? 11.178 16.375 23.497 1.00 93.69 341 TYR A C 1
ATOM 2741 O O . TYR A 1 341 ? 10.916 17.389 24.147 1.00 93.69 341 TYR A O 1
ATOM 2749 N N . GLU A 1 342 ? 10.906 16.288 22.196 1.00 91.62 342 GLU A N 1
ATOM 2750 C CA . GLU A 1 342 ? 10.260 17.353 21.417 1.00 91.62 342 GLU A CA 1
ATOM 2751 C C . GLU A 1 342 ? 8.874 17.707 21.979 1.00 91.62 342 GLU A C 1
ATOM 2753 O O . GLU A 1 342 ? 8.578 18.881 22.220 1.00 91.62 342 GLU A O 1
ATOM 2758 N N . ILE A 1 343 ? 8.045 16.700 22.263 1.00 94.06 343 ILE A N 1
ATOM 2759 C CA . ILE A 1 343 ? 6.706 16.901 22.834 1.00 94.06 343 ILE A CA 1
ATOM 2760 C C . ILE A 1 343 ? 6.806 17.451 24.259 1.00 94.06 343 ILE A C 1
ATOM 2762 O O . ILE A 1 343 ? 6.164 18.452 24.584 1.00 94.06 343 ILE A O 1
ATOM 2766 N N . TYR A 1 344 ? 7.646 16.845 25.102 1.00 95.06 344 TYR A N 1
ATOM 2767 C CA . TYR A 1 344 ? 7.830 17.268 26.490 1.00 95.06 344 TYR A CA 1
ATOM 2768 C C . TYR A 1 344 ? 8.310 18.718 26.588 1.00 95.06 344 TYR A C 1
ATOM 2770 O O . TYR A 1 344 ? 7.729 19.511 27.325 1.00 95.06 344 TYR A O 1
ATOM 2778 N N . THR A 1 345 ? 9.338 19.102 25.828 1.00 92.94 345 THR A N 1
ATOM 2779 C CA . THR A 1 345 ? 9.875 20.470 25.876 1.00 92.94 345 THR A CA 1
ATOM 2780 C C . THR A 1 345 ? 8.869 21.511 25.404 1.00 92.94 345 THR A C 1
ATOM 2782 O O . THR A 1 345 ? 8.843 22.608 25.959 1.00 92.94 345 THR A O 1
ATOM 2785 N N . ASN A 1 346 ? 8.009 21.185 24.435 1.00 91.69 346 ASN A N 1
ATOM 2786 C CA . ASN A 1 346 ? 6.944 22.093 24.017 1.00 91.69 346 ASN A CA 1
ATOM 2787 C C . ASN A 1 346 ? 5.814 22.180 25.046 1.00 91.69 346 ASN A C 1
ATOM 2789 O O . ASN A 1 346 ? 5.328 23.281 25.288 1.00 91.69 346 ASN A O 1
ATOM 2793 N N . LEU A 1 347 ? 5.422 21.074 25.682 1.00 93.69 347 LEU A N 1
ATOM 2794 C CA . LEU A 1 347 ? 4.383 21.082 26.718 1.00 93.69 347 LEU A CA 1
ATOM 2795 C C . LEU A 1 347 ? 4.848 21.727 28.030 1.00 93.69 347 LEU A C 1
ATOM 2797 O O . LEU A 1 347 ? 4.031 22.330 28.726 1.00 93.69 347 LEU A O 1
ATOM 2801 N N . LYS A 1 348 ? 6.143 21.633 28.354 1.00 95.06 348 LYS A N 1
ATOM 2802 C CA . LYS A 1 348 ? 6.742 22.202 29.569 1.00 95.06 348 LYS A CA 1
ATOM 2803 C C . LYS A 1 348 ? 6.801 23.731 29.552 1.00 95.06 348 LYS A C 1
ATOM 2805 O O . LYS A 1 348 ? 6.725 24.348 30.607 1.00 95.06 348 LYS A O 1
ATOM 2810 N N . ARG A 1 349 ? 6.973 24.348 28.378 1.00 89.88 349 ARG A N 1
ATOM 2811 C CA . ARG A 1 349 ? 7.148 25.806 28.250 1.00 89.88 349 ARG A CA 1
ATOM 2812 C C . ARG A 1 349 ? 5.898 26.557 28.689 1.00 89.88 349 ARG A C 1
ATOM 2814 O O . ARG A 1 349 ? 4.807 26.281 28.198 1.00 89.88 349 ARG A O 1
ATOM 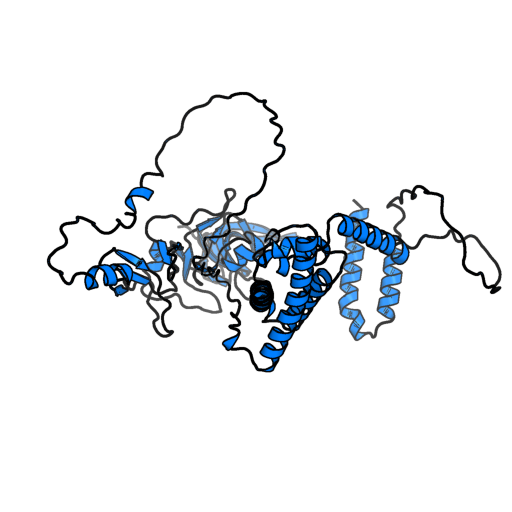2821 N N . ASP A 1 350 ? 6.069 27.571 29.525 1.00 86.69 350 ASP A N 1
ATOM 2822 C CA . ASP A 1 350 ? 4.956 28.351 30.081 1.00 86.69 350 ASP A CA 1
ATOM 2823 C C . ASP A 1 350 ? 4.142 29.059 28.997 1.00 86.69 350 ASP A C 1
ATOM 2825 O O . ASP A 1 350 ? 2.914 29.010 29.016 1.00 86.69 350 ASP A O 1
ATOM 2829 N N . ILE A 1 351 ? 4.835 29.583 27.982 1.00 85.62 351 ILE A N 1
ATOM 2830 C CA . ILE A 1 351 ? 4.249 30.303 26.843 1.00 85.62 351 ILE A CA 1
ATOM 2831 C C . ILE A 1 351 ? 3.278 29.414 26.039 1.00 85.62 351 ILE A C 1
ATOM 2833 O O . ILE A 1 351 ? 2.317 29.899 25.451 1.00 85.62 351 ILE A O 1
ATOM 2837 N N . ASN A 1 352 ? 3.455 28.090 26.069 1.00 87.94 352 ASN A N 1
ATOM 2838 C CA . ASN A 1 352 ? 2.645 27.135 25.308 1.00 87.94 352 ASN A CA 1
ATOM 2839 C C . ASN A 1 352 ? 1.387 26.658 26.071 1.00 87.94 352 ASN A C 1
ATOM 2841 O O . ASN A 1 352 ? 0.993 25.492 25.966 1.00 87.94 352 ASN A O 1
ATOM 2845 N N . SER A 1 353 ? 0.737 27.545 26.830 1.00 90.31 353 SER A N 1
ATOM 2846 C CA . SER A 1 353 ? -0.525 27.231 27.526 1.00 90.31 353 SER A CA 1
ATOM 2847 C C . SER A 1 353 ? -1.637 26.805 26.560 1.00 90.31 353 SER A C 1
ATOM 2849 O O . SER A 1 353 ? -2.392 25.874 26.851 1.00 90.31 353 SER A O 1
ATOM 2851 N N . ASP A 1 354 ? -1.677 27.390 25.357 1.00 89.50 354 ASP A N 1
ATOM 2852 C CA . ASP A 1 354 ? -2.633 26.996 24.319 1.00 89.50 354 ASP A CA 1
ATOM 2853 C C . ASP A 1 354 ? -2.410 25.557 23.830 1.00 89.50 354 ASP A C 1
ATOM 2855 O O . ASP A 1 354 ? -3.364 24.791 23.707 1.00 89.50 354 ASP A O 1
ATOM 2859 N N . LEU A 1 355 ? -1.157 25.122 23.638 1.00 91.75 355 LEU A N 1
ATOM 2860 C CA . LEU A 1 355 ? -0.870 23.738 23.248 1.00 91.75 355 LEU A CA 1
ATOM 2861 C C . LEU A 1 355 ? -1.401 22.751 24.295 1.00 91.75 355 LEU A C 1
ATOM 2863 O O . LEU A 1 355 ? -2.074 21.787 23.927 1.00 91.75 355 LEU A O 1
ATOM 2867 N N . ARG A 1 356 ? -1.150 23.010 25.589 1.00 94.56 356 ARG A N 1
ATOM 2868 C CA . ARG A 1 356 ? -1.688 22.185 26.683 1.00 94.56 356 ARG A CA 1
ATOM 2869 C C . ARG A 1 356 ? -3.213 22.137 26.629 1.00 94.56 356 ARG A C 1
ATOM 2871 O O . ARG A 1 356 ? -3.785 21.049 26.653 1.00 94.56 356 ARG A O 1
ATOM 2878 N N . ARG A 1 357 ? -3.866 23.293 26.477 1.00 93.31 357 ARG A N 1
ATOM 2879 C CA . ARG A 1 357 ? -5.325 23.399 26.343 1.00 93.31 357 ARG A CA 1
ATOM 2880 C C . ARG A 1 357 ? -5.852 22.589 25.161 1.00 93.31 357 ARG A C 1
ATOM 2882 O O . ARG A 1 357 ? -6.774 21.801 25.340 1.00 93.31 357 ARG A O 1
ATOM 2889 N N . ARG A 1 358 ? -5.268 22.723 23.966 1.00 92.94 358 ARG A N 1
ATOM 2890 C CA . ARG A 1 358 ? -5.707 21.982 22.770 1.00 92.94 358 ARG A CA 1
ATOM 2891 C C . ARG A 1 358 ? -5.596 20.470 22.953 1.00 92.94 358 ARG A C 1
ATOM 2893 O O . ARG A 1 358 ? -6.483 19.754 22.498 1.00 92.94 358 ARG A O 1
ATOM 2900 N N . VAL A 1 359 ? -4.546 19.993 23.623 1.00 94.50 359 VAL A N 1
ATOM 2901 C CA . VAL A 1 359 ? -4.369 18.565 23.931 1.00 94.50 359 VAL A CA 1
ATOM 2902 C C . VAL A 1 359 ? -5.404 18.093 24.957 1.00 94.50 359 VAL A C 1
ATOM 2904 O O . VAL A 1 359 ? -6.068 17.087 24.724 1.00 94.50 359 VAL A O 1
ATOM 2907 N N . ILE A 1 360 ? -5.599 18.829 26.056 1.00 95.38 360 ILE A N 1
ATOM 2908 C CA . ILE A 1 360 ? -6.540 18.448 27.128 1.00 95.38 360 ILE A CA 1
ATOM 2909 C C . ILE A 1 360 ? -7.995 18.493 26.645 1.00 95.38 360 ILE A C 1
ATOM 2911 O O . ILE A 1 360 ? -8.775 17.600 26.965 1.00 95.38 360 ILE A O 1
ATOM 2915 N N . CYS A 1 361 ? -8.358 19.491 25.837 1.00 90.62 361 CYS A N 1
ATOM 2916 C CA . CYS A 1 361 ? -9.690 19.611 25.243 1.00 90.62 361 CYS A CA 1
ATOM 2917 C C . CYS A 1 361 ? -9.906 18.675 24.039 1.00 90.62 361 CYS A C 1
ATOM 2919 O O . CYS A 1 361 ? -10.974 18.711 23.439 1.00 90.62 361 CYS A O 1
ATOM 2921 N N . GLY A 1 362 ? -8.899 17.896 23.623 1.00 89.44 362 GLY A N 1
ATOM 2922 C CA . GLY A 1 362 ? -8.990 17.005 22.462 1.00 89.44 362 GLY A CA 1
ATOM 2923 C C . GLY A 1 362 ? -9.044 17.706 21.097 1.00 89.44 362 GLY A C 1
ATOM 2924 O O . GLY A 1 362 ? -9.188 17.028 20.083 1.00 89.44 362 GLY A O 1
ATOM 2925 N N . LYS A 1 363 ? -8.878 19.038 21.039 1.00 90.31 363 LYS A N 1
ATOM 2926 C CA . LYS A 1 363 ? -8.782 19.805 19.780 1.00 90.31 363 LYS A CA 1
ATOM 2927 C C . LYS A 1 363 ? -7.550 19.416 18.958 1.00 90.31 363 LYS A C 1
ATOM 2929 O O . LYS A 1 363 ? -7.566 19.512 17.735 1.00 90.31 363 LYS A O 1
ATOM 2934 N N . LEU A 1 364 ? -6.481 18.978 19.626 1.00 90.62 364 LEU A N 1
ATOM 2935 C CA . LEU A 1 364 ? -5.328 18.347 18.992 1.00 90.62 364 LEU A CA 1
ATOM 2936 C C . LEU A 1 364 ? -5.331 16.850 19.339 1.00 90.62 364 LEU A C 1
ATOM 2938 O O . LEU A 1 364 ? -4.962 16.492 20.461 1.00 90.62 364 LEU A O 1
ATOM 2942 N N . PRO A 1 365 ? -5.748 15.965 18.415 1.00 91.81 365 PRO A N 1
ATOM 2943 C CA . PRO A 1 365 ? -5.828 14.542 18.706 1.00 91.81 365 PRO A CA 1
ATOM 2944 C C . PRO A 1 365 ? -4.430 13.938 18.894 1.00 91.81 365 PRO A C 1
ATOM 2946 O O . PRO A 1 365 ? -3.462 14.363 18.263 1.00 91.81 365 PRO A O 1
ATOM 2949 N N . ILE A 1 366 ? -4.332 12.902 19.735 1.00 93.44 366 ILE A N 1
ATOM 2950 C CA . ILE A 1 366 ? -3.053 12.286 20.138 1.00 93.44 366 ILE A CA 1
ATOM 2951 C C . ILE A 1 366 ? -2.227 11.829 18.926 1.00 93.44 366 ILE A C 1
ATOM 2953 O O . ILE A 1 366 ? -1.030 12.089 18.879 1.00 93.44 366 ILE A O 1
ATOM 2957 N N . HIS A 1 367 ? -2.855 11.207 17.919 1.00 90.50 367 HIS A N 1
ATOM 2958 C CA . HIS A 1 367 ? -2.151 10.747 16.714 1.00 90.50 367 HIS A CA 1
ATOM 2959 C C . HIS A 1 367 ? -1.495 11.904 15.939 1.00 90.50 367 HIS A C 1
ATOM 2961 O O . HIS A 1 367 ? -0.420 11.735 15.370 1.00 90.50 367 HIS A O 1
ATOM 2967 N N . LYS A 1 368 ? -2.115 13.091 15.950 1.00 91.38 368 LYS A N 1
ATOM 2968 C CA . LYS A 1 368 ? -1.577 14.294 15.311 1.00 91.38 368 LYS A CA 1
ATOM 2969 C C . LYS A 1 368 ? -0.476 14.911 16.168 1.00 91.38 368 LYS A C 1
ATOM 2971 O O . LYS A 1 368 ? 0.554 15.288 15.633 1.00 91.38 368 LYS A O 1
ATOM 2976 N N . LEU A 1 369 ? -0.637 14.938 17.494 1.00 93.19 369 LEU A N 1
ATOM 2977 C CA . LEU A 1 369 ? 0.394 15.414 18.427 1.00 93.19 369 LEU A CA 1
ATOM 2978 C C . LEU A 1 369 ? 1.732 14.667 18.270 1.00 93.19 369 LEU A C 1
ATOM 2980 O O . LEU A 1 369 ? 2.783 15.288 18.389 1.00 93.19 369 LEU A O 1
ATOM 2984 N N . ILE A 1 370 ? 1.698 13.354 18.017 1.00 93.25 370 ILE A N 1
ATOM 2985 C CA . ILE A 1 370 ? 2.909 12.515 17.932 1.00 93.25 370 ILE A CA 1
ATOM 2986 C C . ILE A 1 370 ? 3.567 12.485 16.543 1.00 93.25 370 ILE A C 1
ATOM 2988 O O . ILE A 1 370 ? 4.706 12.035 16.422 1.00 93.25 370 ILE A O 1
ATOM 2992 N N . THR A 1 371 ? 2.856 12.910 15.497 1.00 89.50 371 THR A N 1
ATOM 2993 C CA . THR A 1 371 ? 3.344 12.900 14.103 1.00 89.50 371 THR A CA 1
ATOM 2994 C C . THR A 1 371 ? 3.701 14.290 13.594 1.00 89.50 371 THR A C 1
ATOM 2996 O O . THR A 1 371 ? 4.535 14.419 12.701 1.00 89.50 371 THR A O 1
ATOM 2999 N N . ILE A 1 372 ? 3.096 15.335 14.160 1.00 89.75 372 ILE A N 1
ATOM 3000 C CA . ILE A 1 372 ? 3.319 16.711 13.733 1.00 89.75 372 ILE A CA 1
ATOM 3001 C C . ILE A 1 372 ? 4.763 17.146 14.001 1.00 89.75 372 ILE A C 1
ATOM 3003 O O . ILE A 1 372 ? 5.357 16.843 15.037 1.00 89.75 372 ILE A O 1
ATOM 3007 N N . GLU A 1 373 ? 5.337 17.891 13.061 1.00 83.19 373 GLU A N 1
ATOM 3008 C CA . GLU A 1 373 ? 6.679 18.428 13.240 1.00 83.19 373 GLU A CA 1
ATOM 3009 C C . GLU A 1 373 ? 6.714 19.467 14.365 1.00 83.19 373 GLU A C 1
ATOM 3011 O O . GLU A 1 373 ? 5.813 20.295 14.519 1.00 83.19 373 GLU A O 1
ATOM 3016 N N . THR A 1 374 ? 7.819 19.482 15.108 1.00 80.69 374 THR A N 1
ATOM 3017 C CA . THR A 1 374 ? 8.037 20.328 16.288 1.00 80.69 374 THR A CA 1
ATOM 3018 C C . THR A 1 374 ? 7.788 21.814 16.031 1.00 80.69 374 THR A C 1
ATOM 3020 O O . THR A 1 374 ? 7.366 22.533 16.937 1.00 80.69 374 THR A O 1
ATOM 3023 N N . ARG A 1 375 ? 8.010 22.288 14.795 1.00 75.94 375 ARG A N 1
ATOM 3024 C CA . ARG A 1 375 ? 7.746 23.683 14.409 1.00 75.94 375 ARG A CA 1
ATOM 3025 C C . ARG A 1 375 ? 6.266 24.057 14.502 1.00 75.94 375 ARG A C 1
ATOM 3027 O O . ARG A 1 375 ? 5.976 25.170 14.911 1.00 75.94 375 ARG A O 1
ATOM 3034 N N . PHE A 1 376 ? 5.350 23.131 14.227 1.00 79.00 376 PHE A N 1
ATOM 3035 C CA . PHE A 1 376 ? 3.905 23.389 14.223 1.00 79.00 376 PHE A CA 1
ATOM 3036 C C . PHE A 1 376 ? 3.226 23.112 15.574 1.00 79.00 376 PHE A C 1
ATOM 3038 O O . PHE A 1 376 ? 2.020 23.304 15.725 1.00 79.00 376 PHE A O 1
ATOM 3045 N N . LEU A 1 377 ? 3.985 22.656 16.577 1.00 79.12 377 LEU A N 1
ATOM 3046 C CA . LEU A 1 377 ? 3.483 22.511 17.947 1.00 79.12 377 LEU A CA 1
ATOM 3047 C C . LEU A 1 377 ? 3.346 23.859 18.666 1.00 79.12 377 LEU A C 1
ATOM 3049 O O . LEU A 1 377 ? 2.613 23.950 19.652 1.00 79.12 377 LEU A O 1
ATOM 3053 N N . ALA A 1 378 ? 4.042 24.892 18.190 1.00 72.25 378 ALA A N 1
ATOM 3054 C CA . ALA A 1 378 ? 3.954 26.232 18.747 1.00 72.25 378 ALA A CA 1
ATOM 3055 C C . ALA A 1 378 ? 2.656 26.949 18.314 1.00 72.25 378 ALA A C 1
ATOM 3057 O O . ALA A 1 378 ? 2.083 26.614 17.277 1.00 72.25 378 ALA A O 1
ATOM 3058 N N . PRO A 1 379 ? 2.182 27.932 19.097 1.00 70.25 379 PRO A N 1
ATOM 3059 C CA . PRO A 1 379 ? 1.131 28.853 18.668 1.00 70.25 379 PRO A CA 1
ATOM 3060 C C . PRO A 1 379 ? 1.503 29.573 17.358 1.00 70.25 379 PRO A C 1
ATOM 3062 O O . PRO A 1 379 ? 2.689 29.855 17.174 1.00 70.25 379 PRO A O 1
ATOM 3065 N N . PRO A 1 380 ? 0.534 29.918 16.486 1.00 69.12 380 PRO A N 1
ATOM 3066 C CA . PRO A 1 380 ? 0.787 30.594 15.207 1.00 69.12 380 PRO A CA 1
ATOM 3067 C C . PRO A 1 380 ? 1.665 31.844 15.341 1.00 69.12 380 PRO A C 1
ATOM 3069 O O . PRO A 1 380 ? 2.609 32.020 14.576 1.00 69.12 380 PRO A O 1
ATOM 3072 N N . ASP A 1 381 ? 1.431 32.639 16.384 1.00 70.88 381 ASP A N 1
ATOM 3073 C CA . ASP A 1 381 ? 2.178 33.874 16.644 1.00 70.88 381 ASP A CA 1
ATOM 3074 C C . ASP A 1 381 ? 3.664 33.597 16.929 1.00 70.88 381 ASP A C 1
ATOM 3076 O O . ASP A 1 381 ? 4.555 34.261 16.402 1.00 70.88 381 ASP A O 1
ATOM 3080 N N . LEU A 1 382 ? 3.946 32.533 17.690 1.00 67.62 382 LEU A N 1
ATOM 3081 C CA . LEU A 1 382 ? 5.309 32.072 17.964 1.00 67.62 382 LEU A CA 1
ATOM 3082 C C . LEU A 1 382 ? 5.949 31.361 16.767 1.00 67.62 382 LEU A C 1
ATOM 3084 O O . LEU A 1 382 ? 7.175 31.309 16.687 1.00 67.62 382 LEU A O 1
ATOM 3088 N N . ILE A 1 383 ? 5.159 30.768 15.868 1.00 70.88 383 ILE A N 1
ATOM 3089 C CA . ILE A 1 383 ? 5.674 30.191 14.620 1.00 70.88 383 ILE A CA 1
ATOM 3090 C C . ILE A 1 383 ? 6.207 31.318 13.741 1.00 70.88 383 ILE A C 1
ATOM 3092 O O . ILE A 1 383 ? 7.363 31.247 13.330 1.00 70.88 383 ILE A O 1
ATOM 3096 N N . ALA A 1 384 ? 5.414 32.375 13.545 1.00 74.00 384 ALA A N 1
ATOM 3097 C CA . ALA A 1 384 ? 5.804 33.541 12.760 1.00 74.00 384 ALA A CA 1
ATOM 3098 C C . ALA A 1 384 ? 7.029 34.255 13.358 1.00 74.00 384 ALA A C 1
ATOM 3100 O O . ALA A 1 384 ? 7.950 34.635 12.634 1.00 74.00 384 ALA A O 1
ATOM 3101 N N . GLU A 1 385 ? 7.092 34.390 14.685 1.00 74.75 385 GLU A N 1
ATOM 3102 C CA . GLU A 1 385 ? 8.250 34.982 15.360 1.00 74.75 385 GLU A CA 1
ATOM 3103 C C . GLU A 1 385 ? 9.513 34.119 15.207 1.00 74.75 385 GLU A C 1
ATOM 3105 O O . GLU A 1 385 ? 10.580 34.639 14.879 1.00 74.75 385 GLU A O 1
ATOM 3110 N N . ARG A 1 386 ? 9.398 32.791 15.346 1.00 71.88 386 ARG A N 1
ATOM 3111 C CA . ARG A 1 386 ? 10.521 31.856 15.147 1.00 71.88 386 ARG A CA 1
ATOM 3112 C C . ARG A 1 386 ? 10.959 31.747 13.694 1.00 71.88 386 ARG A C 1
ATOM 3114 O O . ARG A 1 386 ? 12.141 31.528 13.447 1.00 71.88 386 ARG A O 1
ATOM 3121 N N . GLU A 1 387 ? 10.038 31.865 12.744 1.00 75.44 387 GLU A N 1
ATOM 3122 C CA . GLU A 1 387 ? 10.357 31.971 11.319 1.00 75.44 387 GLU A CA 1
ATOM 3123 C C . GLU A 1 387 ? 11.143 33.245 11.056 1.00 75.44 387 GLU A C 1
ATOM 3125 O O . GLU A 1 387 ? 12.262 33.167 10.563 1.00 75.44 387 GLU A O 1
ATOM 3130 N N . LYS A 1 388 ? 10.661 34.386 11.551 1.00 78.31 388 LYS A N 1
ATOM 3131 C CA . LYS A 1 388 ? 11.362 35.666 11.444 1.00 78.31 388 LYS A CA 1
ATOM 3132 C C . LYS A 1 388 ? 12.735 35.654 12.121 1.00 78.31 388 LYS A C 1
ATOM 3134 O O . LYS A 1 388 ? 13.669 36.267 11.609 1.00 78.31 388 LYS A O 1
ATOM 3139 N N . GLU A 1 389 ? 12.893 34.985 13.263 1.00 73.94 389 GLU A N 1
ATOM 3140 C CA . GLU A 1 389 ? 14.196 34.820 13.917 1.00 73.94 389 GLU A CA 1
ATOM 3141 C C . GLU A 1 389 ? 15.122 33.862 13.172 1.00 73.94 389 GLU A C 1
ATOM 3143 O O . GLU A 1 389 ? 16.307 34.167 13.047 1.00 73.94 389 GLU A O 1
ATOM 3148 N N . ARG A 1 390 ? 14.615 32.738 12.647 1.00 72.69 390 ARG A N 1
ATOM 3149 C CA . ARG A 1 390 ? 15.395 31.850 11.772 1.00 72.69 390 ARG A CA 1
ATOM 3150 C C . ARG A 1 390 ? 15.861 32.586 10.536 1.00 72.69 390 ARG A C 1
ATOM 3152 O O . ARG A 1 390 ? 17.031 32.470 10.202 1.00 72.69 390 ARG A O 1
ATOM 3159 N N . ASP A 1 391 ? 14.980 33.347 9.904 1.00 75.75 391 ASP A N 1
ATOM 3160 C CA . ASP A 1 391 ? 15.280 34.090 8.690 1.00 75.75 391 ASP A CA 1
ATOM 3161 C C . ASP A 1 391 ? 16.273 35.208 8.990 1.00 75.75 391 ASP A C 1
ATOM 3163 O O . ASP A 1 391 ? 17.240 35.372 8.260 1.00 75.75 391 ASP A O 1
ATOM 3167 N N . LYS A 1 392 ? 16.139 35.908 10.127 1.00 76.56 392 LYS A N 1
ATOM 3168 C CA . LYS A 1 392 ? 17.153 36.863 10.609 1.00 76.56 392 LYS A CA 1
ATOM 3169 C C . LYS A 1 392 ? 18.484 36.192 10.932 1.00 76.56 392 LYS A C 1
ATOM 3171 O O . LYS A 1 392 ? 19.532 36.755 10.639 1.00 76.56 392 LYS A O 1
ATOM 3176 N N . HIS A 1 393 ? 18.471 35.024 11.564 1.00 67.19 393 HIS A N 1
ATOM 3177 C CA . HIS A 1 393 ? 19.678 34.271 11.888 1.00 67.19 393 HIS A CA 1
ATOM 3178 C C . HIS A 1 393 ? 20.356 33.768 10.611 1.00 67.19 393 HIS A C 1
ATOM 3180 O O . HIS A 1 393 ? 21.565 33.898 10.466 1.00 67.19 393 HIS A O 1
ATOM 3186 N N . PHE A 1 394 ? 19.588 33.246 9.658 1.00 65.19 394 PHE A N 1
ATOM 3187 C CA . PHE A 1 394 ? 20.057 32.844 8.338 1.00 65.19 394 PHE A CA 1
ATOM 3188 C C . PHE A 1 394 ? 20.592 34.056 7.564 1.00 65.19 394 PHE A C 1
ATOM 3190 O O . PHE A 1 394 ? 21.691 34.006 7.026 1.00 65.19 394 PHE A O 1
ATOM 3197 N N . ALA A 1 395 ? 19.904 35.193 7.615 1.00 67.81 395 ALA A N 1
ATOM 3198 C CA . ALA A 1 395 ? 20.345 36.437 6.997 1.00 67.81 395 ALA A CA 1
ATOM 3199 C C . ALA A 1 395 ? 21.555 37.092 7.682 1.00 67.81 395 ALA A C 1
ATOM 3201 O O . ALA A 1 395 ? 22.217 37.911 7.064 1.00 67.81 395 ALA A O 1
ATOM 3202 N N . ARG A 1 396 ? 21.854 36.769 8.946 1.00 64.56 396 ARG A N 1
ATOM 3203 C CA . ARG A 1 396 ? 23.068 37.243 9.638 1.00 64.56 396 ARG A CA 1
ATOM 3204 C C . ARG A 1 396 ? 24.251 36.292 9.492 1.00 64.56 396 ARG A C 1
ATOM 3206 O O . ARG A 1 396 ? 25.385 36.748 9.435 1.00 64.56 396 ARG A O 1
ATOM 3213 N N . ASN A 1 397 ? 23.992 34.985 9.490 1.00 54.06 397 ASN A N 1
ATOM 3214 C CA . ASN A 1 397 ? 25.029 33.956 9.615 1.00 54.06 397 ASN A CA 1
ATOM 3215 C C . ASN A 1 397 ? 25.276 33.172 8.319 1.00 54.06 397 ASN A C 1
ATOM 3217 O O . ASN A 1 397 ? 26.323 32.540 8.186 1.00 54.06 397 ASN A O 1
ATOM 3221 N N . VAL A 1 398 ? 24.328 33.186 7.379 1.00 56.38 398 VAL A N 1
ATOM 3222 C CA . VAL A 1 398 ? 24.430 32.503 6.078 1.00 56.38 398 VAL A CA 1
ATOM 3223 C C . VAL A 1 398 ? 24.515 33.513 4.935 1.00 56.38 398 VAL A C 1
ATOM 3225 O O . VAL A 1 398 ? 25.353 33.346 4.051 1.00 56.38 398 VAL A O 1
ATOM 3228 N N . LEU A 1 399 ? 23.743 34.603 4.991 1.00 49.97 399 LEU A N 1
ATOM 3229 C CA . LEU A 1 399 ? 23.996 35.791 4.174 1.00 49.97 399 LEU A CA 1
ATOM 3230 C C . LEU A 1 399 ? 25.047 36.639 4.901 1.00 49.97 399 LEU A C 1
ATOM 3232 O O . LEU A 1 399 ? 24.769 37.243 5.929 1.00 49.97 399 LEU A O 1
ATOM 3236 N N . ILE A 1 400 ? 26.286 36.648 4.414 1.00 52.31 400 ILE A N 1
ATOM 3237 C CA . ILE A 1 400 ? 27.282 37.600 4.915 1.00 52.31 400 ILE A CA 1
ATOM 3238 C C . ILE A 1 400 ? 26.929 38.954 4.290 1.00 52.31 400 ILE A C 1
ATOM 3240 O O . ILE A 1 400 ? 26.926 39.035 3.058 1.00 52.31 400 ILE A O 1
ATOM 3244 N N . PRO A 1 401 ? 26.647 40.015 5.068 1.00 45.25 401 PRO A N 1
ATOM 3245 C CA . PRO A 1 401 ? 26.603 41.347 4.495 1.00 45.25 401 PRO A CA 1
ATOM 3246 C C . PRO A 1 401 ? 28.007 41.651 3.977 1.00 45.25 401 PRO A C 1
ATOM 3248 O O . PRO A 1 401 ? 28.970 41.669 4.744 1.00 45.25 401 PRO A O 1
ATOM 3251 N N . ILE A 1 402 ? 28.131 41.844 2.664 1.00 46.47 402 ILE A N 1
ATOM 3252 C CA . ILE A 1 402 ? 29.345 42.380 2.059 1.00 46.47 402 ILE A CA 1
ATOM 3253 C C . ILE A 1 402 ? 29.460 43.805 2.596 1.00 46.47 402 ILE A C 1
ATOM 3255 O O . ILE A 1 402 ? 28.886 44.743 2.050 1.00 46.47 402 ILE A O 1
ATOM 3259 N N . THR A 1 403 ? 30.167 43.986 3.706 1.00 43.47 403 THR A N 1
ATOM 3260 C CA . THR A 1 403 ? 30.731 45.295 3.999 1.00 43.47 403 THR A CA 1
ATOM 3261 C C . THR A 1 403 ? 31.726 45.547 2.886 1.00 43.47 403 THR A C 1
ATOM 3263 O O . THR A 1 403 ? 32.734 44.841 2.788 1.00 43.47 403 THR A O 1
ATOM 3266 N N . HIS A 1 404 ? 31.373 46.489 2.014 1.00 43.53 404 HIS A N 1
ATOM 3267 C CA . HIS A 1 404 ? 32.241 47.052 0.998 1.00 43.53 404 HIS A CA 1
ATOM 3268 C C . HIS A 1 404 ? 33.661 47.164 1.542 1.00 43.53 404 HIS A C 1
ATOM 3270 O O . HIS A 1 404 ? 33.949 47.943 2.448 1.00 43.53 404 HIS A O 1
ATOM 3276 N N . THR A 1 405 ? 34.544 46.343 0.992 1.00 38.03 405 THR A N 1
ATOM 3277 C CA . THR A 1 405 ? 35.977 46.502 1.151 1.00 38.03 405 THR A CA 1
ATOM 3278 C C . THR A 1 405 ? 36.349 47.714 0.310 1.00 38.03 405 THR A C 1
ATOM 3280 O O . THR A 1 405 ? 36.470 47.625 -0.908 1.00 38.03 405 THR A O 1
ATOM 3283 N N . GLN A 1 406 ? 36.479 48.865 0.961 1.00 41.81 406 GLN A N 1
ATOM 3284 C CA . GLN A 1 406 ? 37.379 49.910 0.504 1.00 41.81 406 GLN A CA 1
ATOM 3285 C C . GLN A 1 406 ? 38.311 50.275 1.659 1.00 41.81 406 GLN A C 1
ATOM 3287 O O . GLN A 1 406 ? 37.913 50.913 2.623 1.00 41.81 406 GLN A O 1
ATOM 3292 N N . ASN A 1 407 ? 39.537 49.780 1.500 1.00 38.06 407 ASN A N 1
ATOM 3293 C CA . ASN A 1 407 ? 40.828 50.360 1.851 1.00 38.06 407 ASN A CA 1
ATOM 3294 C C . ASN A 1 407 ? 41.125 50.795 3.299 1.00 38.06 407 ASN A C 1
ATOM 3296 O O . ASN A 1 407 ? 40.599 51.766 3.825 1.00 38.06 407 ASN A O 1
ATOM 3300 N N . ASP A 1 408 ? 42.160 50.116 3.797 1.00 37.19 408 ASP A N 1
ATOM 3301 C CA . ASP A 1 408 ? 43.312 50.635 4.528 1.00 37.19 408 ASP A CA 1
ATOM 3302 C C . ASP A 1 408 ? 43.240 51.012 6.019 1.00 37.19 408 ASP A C 1
ATOM 3304 O O . ASP A 1 408 ? 42.558 51.921 6.480 1.00 37.19 408 ASP A O 1
ATOM 3308 N N . THR A 1 409 ? 44.241 50.428 6.686 1.00 35.28 409 THR A N 1
ATOM 3309 C CA . THR A 1 409 ? 45.029 50.915 7.826 1.00 35.28 409 THR A CA 1
ATOM 3310 C C . THR A 1 409 ? 44.587 50.590 9.256 1.00 35.28 409 THR A C 1
ATOM 3312 O O . THR A 1 409 ? 43.615 51.097 9.796 1.00 35.28 409 THR A O 1
ATOM 3315 N N . THR A 1 410 ? 45.523 49.891 9.905 1.00 33.03 410 THR A N 1
ATOM 3316 C CA . THR A 1 410 ? 45.916 49.956 11.320 1.00 33.03 410 THR A CA 1
ATOM 3317 C C . THR A 1 410 ? 45.030 49.296 12.370 1.00 33.03 410 THR A C 1
ATOM 3319 O O . THR A 1 410 ? 43.916 49.695 12.685 1.00 33.03 410 THR A O 1
ATOM 3322 N N . ILE A 1 411 ? 45.665 48.310 12.995 1.00 44.31 411 ILE A N 1
ATOM 3323 C CA . ILE A 1 411 ? 45.383 47.764 14.312 1.00 44.31 411 ILE A CA 1
ATOM 3324 C C . ILE A 1 411 ? 45.435 48.899 15.343 1.00 44.31 411 ILE A C 1
ATOM 3326 O O . ILE A 1 411 ? 46.518 49.417 15.610 1.00 44.31 411 ILE A O 1
ATOM 3330 N N . THR A 1 412 ? 44.312 49.176 16.004 1.00 31.94 412 THR A N 1
ATOM 3331 C CA . THR A 1 412 ? 44.331 49.567 17.418 1.00 31.94 412 THR A CA 1
ATOM 3332 C C . THR A 1 412 ? 43.063 49.089 18.113 1.00 31.94 412 THR A C 1
ATOM 3334 O O . THR A 1 412 ? 41.939 49.373 17.715 1.00 31.94 412 THR A O 1
ATOM 3337 N N . SER A 1 413 ? 43.287 48.307 19.157 1.00 46.47 413 SER A N 1
ATOM 3338 C CA . SER A 1 413 ? 42.323 47.826 20.133 1.00 46.47 413 SER A CA 1
ATOM 3339 C C . SER A 1 413 ? 41.804 48.963 21.010 1.00 46.47 413 SER A C 1
ATOM 3341 O O . SER A 1 413 ? 42.606 49.575 21.709 1.00 46.47 413 SER A O 1
ATOM 3343 N N . GLU A 1 414 ? 40.486 49.159 21.075 1.00 33.84 414 GLU A N 1
ATOM 3344 C CA . GLU A 1 414 ? 39.852 49.898 22.170 1.00 33.84 414 GLU A CA 1
ATOM 3345 C C . GLU A 1 414 ? 38.455 49.350 22.505 1.00 33.84 414 GLU A C 1
ATOM 3347 O O . GLU A 1 414 ? 37.638 49.043 21.638 1.00 33.84 414 GLU A O 1
ATOM 3352 N N . LYS A 1 415 ? 38.242 49.176 23.815 1.00 46.59 415 LYS A N 1
ATOM 3353 C CA . LYS A 1 415 ? 36.988 48.827 24.494 1.00 46.59 415 LYS A CA 1
ATOM 3354 C C . LYS A 1 415 ? 35.894 49.831 24.151 1.00 46.59 415 LYS A C 1
ATOM 3356 O O . LYS A 1 415 ? 36.157 51.017 24.304 1.00 46.59 415 LYS A O 1
ATOM 3361 N N . ILE A 1 416 ? 34.657 49.379 23.920 1.00 36.09 416 ILE A N 1
ATOM 3362 C CA . ILE A 1 416 ? 33.476 50.202 24.226 1.00 36.09 416 ILE A CA 1
ATOM 3363 C C . ILE A 1 416 ? 32.369 49.363 24.873 1.00 36.09 416 ILE A C 1
ATOM 3365 O O . ILE A 1 416 ? 31.982 48.298 24.391 1.00 36.09 416 ILE A O 1
ATOM 3369 N N . ASP A 1 417 ? 31.921 49.916 25.996 1.00 33.69 417 ASP A N 1
ATOM 3370 C CA . ASP A 1 417 ? 30.827 49.538 26.871 1.00 33.69 417 ASP A CA 1
ATOM 3371 C C . ASP A 1 417 ? 29.433 49.628 26.232 1.00 33.69 417 ASP A C 1
ATOM 3373 O O . ASP A 1 417 ? 29.150 50.373 25.296 1.00 33.69 417 ASP A O 1
ATOM 3377 N N . THR A 1 418 ? 28.528 48.891 26.862 1.00 41.88 418 THR A N 1
ATOM 3378 C CA . THR A 1 418 ? 27.070 49.002 26.817 1.00 41.88 418 THR A CA 1
ATOM 3379 C C . THR A 1 418 ? 26.546 50.434 27.007 1.00 41.88 418 THR A C 1
ATOM 3381 O O . THR A 1 418 ? 26.801 51.036 28.046 1.00 41.88 418 THR A O 1
ATOM 3384 N N . SER A 1 419 ? 25.697 50.931 26.099 1.00 39.00 419 SER A N 1
ATOM 3385 C CA . SER A 1 419 ? 24.332 51.416 26.408 1.00 39.00 419 SER A CA 1
ATOM 3386 C C . SER A 1 419 ? 23.663 52.136 25.225 1.00 39.00 419 SER A C 1
ATOM 3388 O O . SER A 1 419 ? 24.323 52.749 24.391 1.00 39.00 419 SER A O 1
ATOM 3390 N N . SER A 1 420 ? 22.327 52.117 25.264 1.00 35.69 420 SER A N 1
ATOM 3391 C CA . SER A 1 420 ? 21.342 52.999 24.614 1.00 35.69 420 SER A CA 1
ATOM 3392 C C . SER A 1 420 ? 20.514 52.448 23.438 1.00 35.69 420 SER A C 1
ATOM 3394 O O . SER A 1 420 ? 20.924 51.610 22.642 1.00 35.69 420 SER A O 1
ATOM 3396 N N . THR A 1 421 ? 19.259 52.884 23.500 1.00 34.91 421 THR A N 1
ATOM 3397 C CA . THR A 1 421 ? 17.967 52.356 23.039 1.00 34.91 421 THR A CA 1
ATOM 3398 C C . THR A 1 421 ? 17.583 52.810 21.610 1.00 34.91 421 THR A C 1
ATOM 3400 O O . THR A 1 421 ? 18.341 53.552 20.991 1.00 34.91 421 THR A O 1
ATOM 3403 N N . PRO A 1 422 ? 16.448 52.329 21.052 1.00 53.72 422 PRO A N 1
ATOM 3404 C CA . PRO A 1 422 ? 16.212 52.210 19.617 1.00 53.72 422 PRO A CA 1
ATOM 3405 C C . PRO A 1 422 ? 15.514 53.435 19.025 1.00 53.72 422 PRO A C 1
ATOM 3407 O O . PRO A 1 422 ? 14.765 54.101 19.723 1.00 53.72 422 PRO A O 1
ATOM 3410 N N . ASP A 1 423 ? 15.729 53.674 17.731 1.00 39.81 423 ASP A N 1
ATOM 3411 C CA . ASP A 1 423 ? 14.685 54.037 16.761 1.00 39.81 423 ASP A CA 1
ATOM 3412 C C . ASP A 1 423 ? 15.339 54.319 15.406 1.00 39.81 423 ASP A C 1
ATOM 3414 O O . ASP A 1 423 ? 16.011 55.328 15.223 1.00 39.81 423 ASP A O 1
ATOM 3418 N N . ASN A 1 424 ? 15.182 53.387 14.462 1.00 37.19 424 ASN A N 1
ATOM 3419 C CA . ASN A 1 424 ? 15.164 53.656 13.022 1.00 37.19 424 ASN A CA 1
ATOM 3420 C C . ASN A 1 424 ? 14.865 52.352 12.273 1.00 37.19 424 ASN A C 1
ATOM 3422 O O . ASN A 1 424 ? 15.715 51.472 12.130 1.00 37.19 424 ASN A O 1
ATOM 3426 N N . VAL A 1 425 ? 13.628 52.219 11.794 1.00 50.22 425 VAL A N 1
ATOM 3427 C CA . VAL A 1 425 ? 13.227 51.151 10.873 1.00 50.22 425 VAL A CA 1
ATOM 3428 C C . VAL A 1 425 ? 13.798 51.493 9.497 1.00 50.22 425 VAL 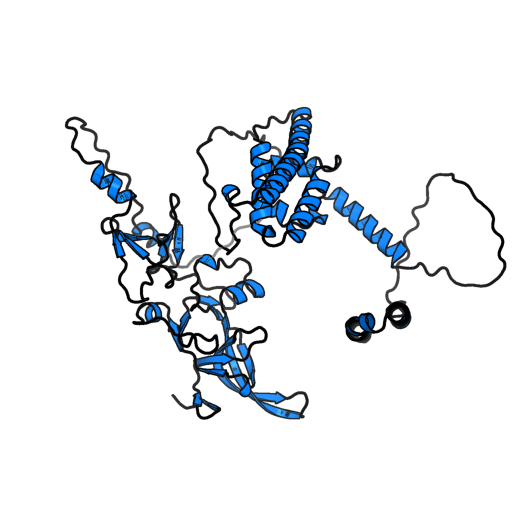A C 1
ATOM 3430 O O . VAL A 1 425 ? 13.155 52.142 8.675 1.00 50.22 425 VAL A O 1
ATOM 3433 N N . ALA A 1 426 ? 15.039 51.076 9.254 1.00 41.44 426 ALA A N 1
ATOM 3434 C CA . ALA A 1 426 ? 15.624 51.084 7.922 1.00 41.44 426 ALA A CA 1
ATOM 3435 C C . ALA A 1 426 ? 14.937 50.001 7.073 1.00 41.44 426 ALA A C 1
ATOM 3437 O O . ALA A 1 426 ? 14.950 48.820 7.428 1.00 41.44 426 ALA A O 1
ATOM 3438 N N . LYS A 1 427 ? 14.322 50.407 5.954 1.00 42.81 427 LYS A N 1
ATOM 3439 C CA . LYS A 1 427 ? 13.849 49.486 4.911 1.00 42.81 427 LYS A CA 1
ATOM 3440 C C . LYS A 1 427 ? 15.016 48.594 4.483 1.00 42.81 427 LYS A C 1
ATOM 3442 O O . LYS A 1 427 ? 16.052 49.101 4.060 1.00 42.81 427 LYS A O 1
ATOM 3447 N N . SER A 1 428 ? 14.843 47.279 4.609 1.00 35.62 428 SER A N 1
ATOM 3448 C CA . SER A 1 428 ? 15.816 46.304 4.118 1.00 35.62 428 SER A CA 1
ATOM 3449 C C . SER A 1 428 ? 16.031 46.493 2.612 1.00 35.62 428 SER A C 1
ATOM 3451 O O . SER A 1 428 ? 15.043 46.627 1.887 1.00 35.62 428 SER A O 1
ATOM 3453 N N . PRO A 1 429 ? 17.285 46.524 2.133 1.00 42.31 429 PRO A N 1
ATOM 3454 C CA . PRO A 1 429 ? 17.563 46.629 0.708 1.00 42.31 429 PRO A CA 1
ATOM 3455 C C . PRO A 1 429 ? 17.086 45.362 -0.015 1.00 42.31 429 PRO A C 1
ATOM 3457 O O . PRO A 1 429 ? 17.325 44.248 0.453 1.00 42.31 429 PRO A O 1
ATOM 3460 N N . GLU A 1 430 ? 16.409 45.535 -1.151 1.00 40.03 430 GLU A N 1
ATOM 3461 C CA . GLU A 1 430 ? 16.109 44.447 -2.086 1.00 40.03 430 GLU A CA 1
ATOM 3462 C C . GLU A 1 430 ? 17.425 43.866 -2.615 1.00 40.03 430 GLU A C 1
ATOM 3464 O O . GLU A 1 430 ? 18.157 44.517 -3.363 1.00 40.03 430 GLU A O 1
ATOM 3469 N N . ILE A 1 431 ? 17.739 42.638 -2.205 1.00 44.00 431 ILE A N 1
ATOM 3470 C CA . ILE A 1 431 ? 18.904 41.898 -2.691 1.00 44.00 431 ILE A CA 1
ATOM 3471 C C . ILE A 1 431 ? 18.535 41.311 -4.056 1.00 44.00 431 ILE A C 1
ATOM 3473 O O . ILE A 1 431 ? 17.696 40.414 -4.147 1.00 44.00 431 ILE A O 1
ATOM 3477 N N . LYS A 1 432 ? 19.157 41.817 -5.124 1.00 48.31 432 LYS A N 1
ATOM 3478 C CA . LYS A 1 432 ? 19.028 41.247 -6.469 1.00 48.31 432 LYS A CA 1
ATOM 3479 C C . LYS A 1 432 ? 19.791 39.921 -6.536 1.00 48.31 432 LYS A C 1
ATOM 3481 O O . LYS A 1 432 ? 20.950 39.832 -6.149 1.00 48.31 432 LYS A O 1
ATOM 3486 N N . ILE A 1 433 ? 19.129 38.885 -7.051 1.00 48.78 433 ILE A N 1
ATOM 3487 C CA . ILE A 1 433 ? 19.654 37.511 -7.180 1.00 48.78 433 ILE A CA 1
ATOM 3488 C C . ILE A 1 433 ? 20.839 37.427 -8.173 1.00 48.78 433 ILE A C 1
ATOM 3490 O O . ILE A 1 433 ? 21.553 36.431 -8.201 1.00 48.78 433 ILE A O 1
ATOM 3494 N N . SER A 1 434 ? 21.122 38.485 -8.939 1.00 51.75 434 SER A N 1
ATOM 3495 C CA . SER A 1 434 ? 22.246 38.540 -9.887 1.00 51.75 434 SER A CA 1
ATOM 3496 C C . SER A 1 434 ? 23.637 38.477 -9.247 1.00 51.75 434 SER A C 1
ATOM 3498 O O . SER A 1 434 ? 24.611 38.269 -9.963 1.00 51.75 434 SER A O 1
ATOM 3500 N N . ASP A 1 435 ? 23.745 38.636 -7.925 1.00 50.50 435 ASP A N 1
ATOM 3501 C CA . ASP A 1 435 ? 25.036 38.837 -7.250 1.00 50.50 435 ASP A CA 1
ATOM 3502 C C . ASP A 1 435 ? 25.561 37.568 -6.544 1.00 50.50 435 ASP A C 1
ATOM 3504 O O . ASP A 1 435 ? 26.573 37.597 -5.835 1.00 50.50 435 ASP A O 1
ATOM 3508 N N . TYR A 1 436 ? 24.902 36.417 -6.729 1.00 56.81 436 TYR A N 1
ATOM 3509 C CA . TYR A 1 436 ? 25.384 35.144 -6.193 1.00 56.81 436 TYR A CA 1
ATOM 3510 C C . TYR A 1 436 ? 26.558 34.612 -7.023 1.00 56.81 436 TYR A C 1
ATOM 3512 O O . TYR A 1 436 ? 26.385 33.885 -7.999 1.00 56.81 436 TYR A O 1
ATOM 3520 N N . HIS A 1 437 ? 27.785 34.902 -6.587 1.00 72.69 437 HIS A N 1
ATOM 3521 C CA . HIS A 1 437 ? 28.977 34.217 -7.090 1.00 72.69 437 HIS A CA 1
ATOM 3522 C C . HIS A 1 437 ? 28.994 32.758 -6.600 1.00 72.69 437 HIS A C 1
ATOM 3524 O O . HIS A 1 437 ? 29.626 32.436 -5.588 1.00 72.69 437 HIS A O 1
ATOM 3530 N N . ILE A 1 438 ? 28.306 31.869 -7.325 1.00 77.31 438 ILE A N 1
ATOM 3531 C CA . ILE A 1 438 ? 28.282 30.411 -7.097 1.00 77.31 438 ILE A CA 1
ATOM 3532 C C . ILE A 1 438 ? 29.699 29.866 -6.905 1.00 77.31 438 ILE A C 1
ATOM 3534 O O . ILE A 1 438 ? 29.942 29.071 -5.996 1.00 77.31 438 ILE A O 1
ATOM 3538 N N . ASP A 1 439 ? 30.657 30.367 -7.682 1.00 76.94 439 ASP A N 1
ATOM 3539 C CA . ASP A 1 439 ? 32.054 29.946 -7.598 1.00 76.94 439 ASP A CA 1
ATOM 3540 C C . ASP A 1 439 ? 32.688 30.286 -6.239 1.00 76.94 439 ASP A C 1
ATOM 3542 O O . ASP A 1 439 ? 33.450 29.494 -5.688 1.00 76.94 439 ASP A O 1
ATOM 3546 N N . ALA A 1 440 ? 32.320 31.411 -5.617 1.00 78.25 440 ALA A N 1
ATOM 3547 C CA . ALA A 1 440 ? 32.815 31.781 -4.291 1.00 78.25 440 ALA A CA 1
ATOM 3548 C C . ALA A 1 440 ? 32.214 30.916 -3.167 1.00 78.25 440 ALA A C 1
ATOM 3550 O O . ALA A 1 440 ? 32.846 30.732 -2.121 1.00 78.25 440 ALA A O 1
ATOM 3551 N N . MET A 1 441 ? 30.996 30.396 -3.352 1.00 76.69 441 MET A N 1
ATOM 3552 C CA . MET A 1 441 ? 30.376 29.441 -2.426 1.00 76.69 441 MET A CA 1
ATOM 3553 C C . MET A 1 441 ? 30.975 28.044 -2.594 1.00 76.69 441 MET A C 1
ATOM 3555 O O . MET A 1 441 ? 31.331 27.409 -1.599 1.00 76.69 441 MET A O 1
ATOM 3559 N N . TYR A 1 442 ? 31.156 27.608 -3.842 1.00 83.12 442 TYR A N 1
ATOM 3560 C CA . TYR A 1 442 ? 31.810 26.350 -4.181 1.00 83.12 442 TYR A CA 1
ATOM 3561 C C . TYR A 1 442 ? 33.236 26.292 -3.627 1.00 83.12 442 TYR A C 1
ATOM 3563 O O . TYR A 1 442 ? 33.564 25.379 -2.871 1.00 83.12 442 TYR A O 1
ATOM 3571 N N . ASN A 1 443 ? 34.052 27.318 -3.886 1.00 80.38 443 ASN A N 1
ATOM 3572 C CA . ASN A 1 443 ? 35.441 27.367 -3.426 1.00 80.38 443 ASN A CA 1
ATOM 3573 C C . ASN A 1 443 ? 35.554 27.287 -1.895 1.00 80.38 443 ASN A C 1
ATOM 3575 O O . ASN A 1 443 ? 36.416 26.581 -1.376 1.00 80.38 443 ASN A O 1
ATOM 3579 N N . ARG A 1 444 ? 34.638 27.925 -1.153 1.00 82.31 444 ARG A N 1
ATOM 3580 C CA . ARG A 1 444 ? 34.594 27.832 0.318 1.00 82.31 444 ARG A CA 1
ATOM 3581 C C . ARG A 1 444 ? 34.157 26.455 0.816 1.00 82.31 444 ARG A C 1
ATOM 3583 O O . ARG A 1 444 ? 34.676 25.977 1.826 1.00 82.31 444 ARG A O 1
ATOM 3590 N N . ALA A 1 445 ? 33.204 25.815 0.142 1.00 81.00 445 ALA A N 1
ATOM 3591 C CA . ALA A 1 445 ? 32.782 24.458 0.476 1.00 81.00 445 ALA A CA 1
ATOM 3592 C C . ALA A 1 445 ? 33.911 23.447 0.221 1.00 81.00 445 ALA A C 1
ATOM 3594 O O . ALA A 1 445 ? 34.188 22.615 1.086 1.00 81.00 445 ALA A O 1
ATOM 3595 N N . VAL A 1 446 ? 34.630 23.587 -0.896 1.00 87.81 446 VAL A N 1
ATOM 3596 C CA . VAL A 1 446 ? 35.826 22.797 -1.216 1.00 87.81 446 VAL A CA 1
ATOM 3597 C C . VAL A 1 446 ? 36.934 23.030 -0.187 1.00 87.81 446 VAL A C 1
ATOM 3599 O O . VAL A 1 446 ? 37.529 22.069 0.293 1.00 87.81 446 VAL A O 1
ATOM 3602 N N . GLU A 1 447 ? 37.180 24.275 0.225 1.00 90.62 447 GLU A N 1
ATOM 3603 C CA . GLU A 1 447 ? 38.180 24.589 1.252 1.00 90.62 447 GLU A CA 1
ATOM 3604 C C . GLU A 1 447 ? 37.857 23.915 2.597 1.00 90.62 447 GLU A C 1
ATOM 3606 O O . GLU A 1 447 ? 38.742 23.366 3.253 1.00 90.62 447 GLU A O 1
ATOM 3611 N N . ARG A 1 448 ? 36.582 23.909 3.007 1.00 89.06 448 ARG A N 1
ATOM 3612 C CA . ARG A 1 448 ? 36.132 23.210 4.222 1.00 89.06 448 ARG A CA 1
ATOM 3613 C C . ARG A 1 448 ? 36.230 21.695 4.082 1.00 89.06 448 ARG A C 1
ATOM 3615 O O . ARG A 1 448 ? 36.629 21.034 5.036 1.00 89.06 448 ARG A O 1
ATOM 3622 N N . LEU A 1 449 ? 35.906 21.157 2.909 1.00 87.56 449 LEU A N 1
ATOM 3623 C CA . LEU A 1 449 ? 36.007 19.728 2.634 1.00 87.56 449 LEU A CA 1
ATOM 3624 C C . LEU A 1 449 ? 37.467 19.262 2.694 1.00 87.56 449 LEU A C 1
ATOM 3626 O O . LEU A 1 449 ? 37.763 18.257 3.331 1.00 87.56 449 LEU A O 1
ATOM 3630 N N . ASN A 1 450 ? 38.392 20.045 2.138 1.00 90.50 450 ASN A N 1
ATOM 3631 C CA . ASN A 1 450 ? 39.827 19.754 2.161 1.00 90.50 450 ASN A CA 1
ATOM 3632 C C . ASN A 1 450 ? 40.438 19.780 3.576 1.00 90.50 450 ASN A C 1
ATOM 3634 O O . ASN A 1 450 ? 41.514 19.222 3.775 1.00 90.50 450 ASN A O 1
ATOM 3638 N N . LYS A 1 451 ? 39.768 20.398 4.561 1.00 92.81 451 LYS A N 1
ATOM 3639 C CA . LYS A 1 451 ? 40.183 20.381 5.978 1.00 92.81 451 LYS A CA 1
ATOM 3640 C C . LYS A 1 451 ? 39.799 19.085 6.704 1.00 92.81 451 LYS A C 1
ATOM 3642 O O . LYS A 1 451 ? 40.271 18.862 7.816 1.00 92.81 451 LYS A O 1
ATOM 3647 N N . LEU A 1 452 ? 38.955 18.237 6.112 1.00 88.88 452 LEU A N 1
ATOM 3648 C CA . LEU A 1 452 ? 38.604 16.930 6.674 1.00 88.88 452 LEU A CA 1
ATOM 3649 C C . LEU A 1 452 ? 39.644 15.865 6.287 1.00 88.88 452 LEU A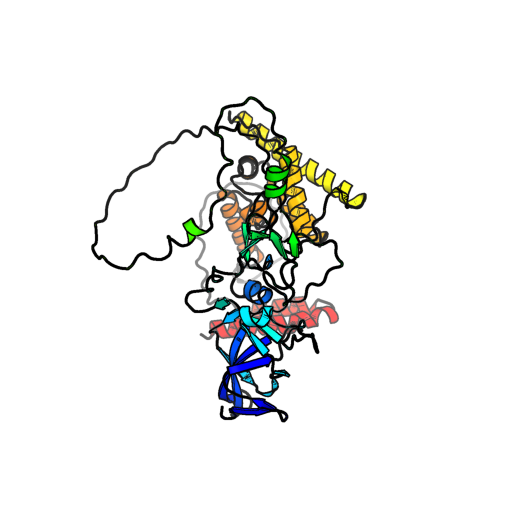 C 1
ATOM 3651 O O . LEU A 1 452 ? 40.290 15.999 5.248 1.00 88.88 452 LEU A O 1
ATOM 3655 N N . PRO A 1 453 ? 39.802 14.775 7.059 1.00 94.12 453 PRO A N 1
ATOM 3656 C CA . PRO A 1 453 ? 40.630 13.647 6.636 1.00 94.12 453 PRO A CA 1
ATOM 3657 C C . PRO A 1 453 ? 40.105 13.035 5.328 1.00 94.12 453 PRO A C 1
ATOM 3659 O O . PRO A 1 453 ? 38.894 12.992 5.113 1.00 94.12 453 PRO A O 1
ATOM 3662 N N . ILE A 1 454 ? 41.006 12.545 4.468 1.00 89.06 454 ILE A N 1
ATOM 3663 C CA . ILE A 1 454 ? 40.713 12.111 3.084 1.00 89.06 454 ILE A CA 1
ATOM 3664 C C . ILE A 1 454 ? 39.539 11.120 3.003 1.00 89.06 454 ILE A C 1
ATOM 3666 O O . ILE A 1 454 ? 38.697 11.232 2.109 1.00 89.06 454 ILE A O 1
ATOM 3670 N N . ASP A 1 455 ? 39.432 10.204 3.965 1.00 90.00 455 ASP A N 1
ATOM 3671 C CA . ASP A 1 455 ? 38.374 9.187 4.006 1.00 90.00 455 ASP A CA 1
ATOM 3672 C C . ASP A 1 455 ? 36.971 9.786 4.188 1.00 90.00 455 ASP A C 1
ATOM 3674 O O . ASP A 1 455 ? 35.988 9.238 3.691 1.00 90.00 455 ASP A O 1
ATOM 3678 N N . TYR A 1 456 ? 36.877 10.955 4.826 1.00 82.19 456 TYR A N 1
ATOM 3679 C CA . TYR A 1 456 ? 35.627 11.688 5.011 1.00 82.19 456 TYR A CA 1
ATOM 3680 C C . TYR A 1 456 ? 35.305 12.623 3.848 1.00 82.19 456 TYR A C 1
ATOM 3682 O O . TYR A 1 456 ? 34.186 13.113 3.780 1.00 82.19 456 TYR A O 1
ATOM 3690 N N . GLN A 1 457 ? 36.238 12.882 2.926 1.00 88.88 457 GLN A N 1
ATOM 3691 C CA . GLN A 1 457 ? 36.005 13.808 1.811 1.00 88.88 457 GLN A CA 1
ATOM 3692 C C . GLN A 1 457 ? 35.214 13.162 0.666 1.00 88.88 457 GLN A C 1
ATOM 3694 O O . GLN A 1 457 ? 34.331 13.793 0.080 1.00 88.88 457 GLN A O 1
ATOM 3699 N N . LYS A 1 458 ? 35.527 11.895 0.349 1.00 83.69 458 LYS A N 1
ATOM 3700 C CA . LYS A 1 458 ? 34.990 11.156 -0.810 1.00 83.69 458 LYS A CA 1
ATOM 3701 C C . LYS A 1 458 ? 33.461 11.206 -0.966 1.00 83.69 458 LYS A C 1
ATOM 3703 O O . LYS A 1 458 ? 33.026 11.510 -2.074 1.00 83.69 458 LYS A O 1
ATOM 3708 N N . PRO A 1 459 ? 32.640 10.949 0.072 1.00 86.75 459 PRO A N 1
ATOM 3709 C CA . PRO A 1 459 ? 31.188 10.898 -0.104 1.00 86.75 459 PRO A CA 1
ATOM 3710 C C . PRO A 1 459 ? 30.541 12.265 -0.373 1.00 86.75 459 PRO A C 1
ATOM 3712 O O . PRO A 1 459 ? 29.429 12.308 -0.887 1.00 86.75 459 PRO A O 1
ATOM 3715 N N . PHE A 1 460 ? 31.209 13.379 -0.054 1.00 84.56 460 PHE A N 1
ATOM 3716 C CA . PHE A 1 460 ? 30.625 14.717 -0.211 1.00 84.56 460 PHE A CA 1
ATOM 3717 C C . PHE A 1 460 ? 31.070 15.432 -1.486 1.00 84.56 460 PHE A C 1
ATOM 3719 O O . PHE A 1 460 ? 30.412 16.382 -1.900 1.00 84.56 460 PHE A O 1
ATOM 3726 N N . ARG A 1 461 ? 32.167 14.994 -2.115 1.00 86.94 461 ARG A N 1
ATOM 3727 C CA . ARG A 1 461 ? 32.741 15.683 -3.278 1.00 86.94 461 ARG A CA 1
ATOM 3728 C C . ARG A 1 461 ? 31.836 15.578 -4.506 1.00 86.94 461 ARG A C 1
ATOM 3730 O O . ARG A 1 461 ? 31.431 16.597 -5.044 1.00 86.94 461 ARG A O 1
ATOM 3737 N N . SER A 1 462 ? 31.399 14.363 -4.843 1.00 80.62 462 SER A N 1
ATOM 3738 C CA . SER A 1 462 ? 30.477 14.128 -5.964 1.00 80.62 462 SER A CA 1
ATOM 3739 C C . SER A 1 462 ? 29.127 14.828 -5.786 1.00 80.62 462 SER A C 1
ATOM 3741 O O . SER A 1 462 ? 28.548 15.322 -6.750 1.00 80.62 462 SER A O 1
ATOM 3743 N N . VAL A 1 463 ? 28.630 14.899 -4.548 1.00 86.44 463 VAL A N 1
ATOM 3744 C CA . VAL A 1 463 ? 27.361 15.564 -4.222 1.00 86.44 463 VAL A CA 1
ATOM 3745 C C . VAL A 1 463 ? 27.490 17.082 -4.351 1.00 86.44 463 VAL A C 1
ATOM 3747 O O . VAL A 1 463 ? 26.592 17.722 -4.895 1.00 86.44 463 VAL A O 1
ATOM 3750 N N . LEU A 1 464 ? 28.603 17.657 -3.884 1.00 86.81 464 LEU A N 1
ATOM 3751 C CA . LEU A 1 464 ? 28.876 19.088 -3.998 1.00 86.81 464 LEU A CA 1
ATOM 3752 C C . LEU A 1 464 ? 29.008 19.516 -5.466 1.00 86.81 464 LEU A C 1
ATOM 3754 O O . LEU A 1 464 ? 28.383 20.497 -5.864 1.00 86.81 464 LEU A O 1
ATOM 3758 N N . ASP A 1 465 ? 29.752 18.751 -6.266 1.00 85.00 465 ASP A N 1
ATOM 3759 C CA . ASP A 1 465 ? 29.952 19.022 -7.694 1.00 85.00 465 ASP A CA 1
ATOM 3760 C C . ASP A 1 465 ? 28.617 18.964 -8.457 1.00 85.00 465 ASP A C 1
ATOM 3762 O O . ASP A 1 465 ? 28.284 19.871 -9.222 1.00 85.00 465 ASP A O 1
ATOM 3766 N N . CYS A 1 466 ? 27.794 17.947 -8.176 1.00 80.94 466 CYS A N 1
ATOM 3767 C CA . CYS A 1 466 ? 26.467 17.784 -8.774 1.00 80.94 466 CYS A CA 1
ATOM 3768 C C . CYS A 1 466 ? 25.504 18.924 -8.395 1.00 80.94 466 CYS A C 1
ATOM 3770 O O . CYS A 1 466 ? 24.762 19.430 -9.239 1.00 80.94 466 CYS A O 1
ATOM 3772 N N . ALA A 1 467 ? 25.528 19.371 -7.135 1.00 75.25 467 ALA A N 1
ATOM 3773 C CA . ALA A 1 467 ? 24.690 20.476 -6.675 1.00 75.25 467 ALA A CA 1
ATOM 3774 C C . ALA A 1 467 ? 25.042 21.798 -7.375 1.00 75.25 467 ALA A C 1
ATOM 3776 O O . ALA A 1 467 ? 24.145 22.539 -7.770 1.00 75.25 467 ALA A O 1
ATOM 3777 N N . VAL A 1 468 ? 26.333 22.078 -7.563 1.00 80.38 468 VAL A N 1
ATOM 3778 C CA . VAL A 1 468 ? 26.813 23.298 -8.230 1.00 80.38 468 VAL A CA 1
ATOM 3779 C C . VAL A 1 468 ? 26.421 23.303 -9.700 1.00 80.38 468 VAL A C 1
ATOM 3781 O O . VAL A 1 468 ? 25.897 24.301 -10.190 1.00 80.38 468 VAL A O 1
ATOM 3784 N N . GLU A 1 469 ? 26.610 22.177 -10.384 1.00 77.88 469 GLU A N 1
ATOM 3785 C CA . GLU A 1 469 ? 26.254 22.036 -11.794 1.00 77.88 469 GLU A CA 1
ATOM 3786 C C . GLU A 1 469 ? 24.750 22.221 -12.023 1.00 77.88 469 GLU A C 1
ATOM 3788 O O . GLU A 1 469 ? 24.323 22.898 -12.957 1.00 77.88 469 GLU A O 1
ATOM 3793 N N . ARG A 1 470 ? 23.923 21.698 -11.111 1.00 76.50 470 ARG A N 1
ATOM 3794 C CA . ARG A 1 470 ? 22.472 21.890 -11.164 1.00 76.50 470 ARG A CA 1
ATOM 3795 C C . ARG A 1 470 ? 22.073 23.355 -11.007 1.00 76.50 470 ARG A C 1
ATOM 3797 O O . ARG A 1 470 ? 21.164 23.805 -11.695 1.00 76.50 470 ARG A O 1
ATOM 3804 N N . VAL A 1 471 ? 22.737 24.091 -10.118 1.00 71.00 471 VAL A N 1
ATOM 3805 C CA . VAL A 1 471 ? 22.456 25.519 -9.908 1.00 71.00 471 VAL A CA 1
ATOM 3806 C C . VAL A 1 471 ? 22.920 26.337 -11.117 1.00 71.00 471 VAL A C 1
ATOM 3808 O O . VAL A 1 471 ? 22.187 27.223 -11.539 1.00 71.00 471 VAL A O 1
ATOM 3811 N N . ARG A 1 472 ? 24.073 26.017 -11.727 1.00 79.88 472 ARG A N 1
ATOM 3812 C CA . ARG A 1 472 ? 24.527 26.674 -12.969 1.00 79.88 472 ARG A CA 1
ATOM 3813 C C . ARG A 1 472 ? 23.510 26.518 -14.096 1.00 79.88 472 ARG A C 1
ATOM 3815 O O . ARG A 1 472 ? 23.085 27.518 -14.659 1.00 79.88 472 ARG A O 1
ATOM 3822 N N . ARG A 1 473 ? 23.023 25.295 -14.327 1.00 75.44 473 ARG A N 1
ATOM 3823 C CA . ARG A 1 473 ? 21.985 25.025 -15.339 1.00 75.44 473 ARG A CA 1
ATOM 3824 C C . ARG A 1 473 ? 20.689 25.800 -15.106 1.00 75.44 473 ARG A C 1
ATOM 3826 O O . ARG A 1 473 ? 20.028 26.157 -16.068 1.00 75.44 473 ARG A O 1
ATOM 3833 N N . LEU A 1 474 ? 20.324 26.052 -13.847 1.00 70.56 474 LEU A N 1
ATOM 3834 C CA . LEU A 1 474 ? 19.135 26.837 -13.493 1.00 70.56 474 LEU A CA 1
ATOM 3835 C C . LEU A 1 474 ? 19.319 28.348 -13.680 1.00 70.56 474 LEU A C 1
ATOM 3837 O O . LEU A 1 474 ? 18.325 29.061 -13.735 1.00 70.56 474 LEU A O 1
ATOM 3841 N N . LEU A 1 475 ? 20.559 28.842 -13.720 1.00 69.38 475 LEU A N 1
ATOM 3842 C CA . LEU A 1 475 ? 20.850 30.253 -13.991 1.00 69.38 475 LEU A CA 1
ATOM 3843 C C . LEU A 1 475 ? 21.088 30.544 -15.479 1.00 69.38 475 LEU A C 1
ATOM 3845 O O . LEU A 1 475 ? 21.057 31.705 -15.875 1.00 69.38 475 LEU A O 1
ATOM 3849 N N . GLU A 1 476 ? 21.362 29.518 -16.287 1.00 74.25 476 GLU A N 1
ATOM 3850 C CA . GLU A 1 476 ? 21.522 29.631 -17.744 1.00 74.25 476 GLU A CA 1
ATOM 3851 C C . GLU A 1 476 ? 20.182 29.639 -18.506 1.00 74.25 476 GLU A C 1
ATOM 3853 O O . GLU A 1 476 ? 20.148 30.046 -19.668 1.00 74.25 476 GLU A O 1
ATOM 3858 N N . THR A 1 477 ? 19.092 29.207 -17.862 1.00 59.38 477 THR A N 1
ATOM 3859 C CA . THR A 1 477 ? 17.698 29.305 -18.340 1.00 59.38 477 THR A CA 1
ATOM 3860 C C . THR A 1 477 ? 17.048 30.606 -17.909 1.00 59.38 477 THR A C 1
ATOM 3862 O O . THR A 1 477 ? 16.331 31.206 -18.740 1.00 59.38 477 THR A O 1
#

Radius of gyration: 32.82 Å; chains: 1; bounding box: 93×80×70 Å

Sequence (477 aa):
MSVLFNHRGVDYYKGDFVALLGSNSSPWIAQIVSHESFPIEDSGGNGMGVKVLWAWYPEEFKSELFPDLDTTYYSQYEVILSKFSDLNPLDSIITKVTILHYDQFVHLDEYPLKVDNIYKTMFYRQTFDDKGLTPLLPLECNALFGIGDWKLVPRNPDLVYYKCKICDVIYQRPVERTFKQRPSDPDITITCSNCLSCVQGTTPSADVKGDKRPKRILRLESYRKRTIVDSDSDSPVDAGQVIDEDDDEYKVDFDSAKRIKSTKSGGHAVRFSATKLNSFEKQIFTTAVEKIHECLSKGVAEMQSKNVKLSVNVMYLAEKIIQSLMDVYGVNSREFKQRLYEIYTNLKRDINSDLRRRVICGKLPIHKLITIETRFLAPPDLIAEREKERDKHFARNVLIPITHTQNDTTITSEKIDTSSTPDNVAKSPEIKISDYHIDAMYNRAVERLNKLPIDYQKPFRSVLDCAVERVRRLLET

pLDDT: mean 74.61, std 22.56, range [27.69, 98.5]

Foldseek 3Di:
DDFQDDDPNDTDDQQFKFFFADDPQATWIWGFHHWDWDQDPPPRDTAIWTKTWGWADQVRCCVPPNVPDQCVAEEPQETA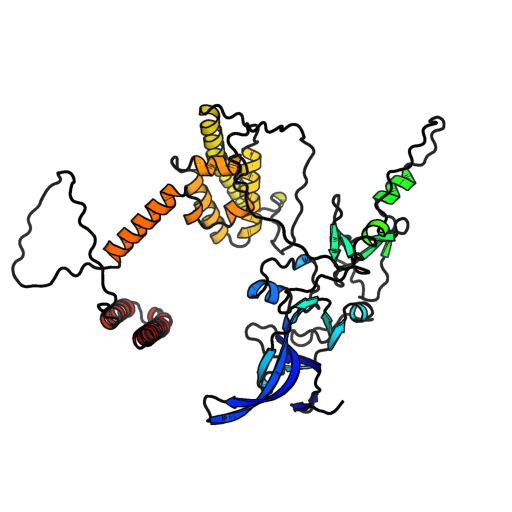TEPDIDIGGPVRTPGTAAEAEPVVQLQDPAAFDQDSNDGRYGYYQWYQYPVGIDPNDDDDAWAFEDDPDTDTDGHHLQFAWEAAPPPRGIHGDPDPPDDGDRSNHDHHYDHDPVRVCVVVVPPDPPDDPDDDDDDDDDDCVVVVPPPDDDDDDDDDDDDDDDDDDDDDDDDDDPPDPDDDDDDDRDDPQVQPDLVPDDPVVVVVLVVLLVLQLVLLVVLVVVCVVVVNDDDFPSSVLSNVLLSLLCSVCVVPPVVSVVLSCLLSVLSNDPQLSVLSVCSRVCVQPSNNSSPPDSLVSGDPVVSVVVVVVVVVCCCPPVVPPPPDDDDDDDDDDDDDDDDDDDDDDDDDDDDDPVPDPLVVVLVVVVVVLVPDPPVSNVVVPVVSVVVSVVVVVVVVD

Organism: Babesia microti (strain RI) (NCBI:txid1133968)